Protein AF-A0A812Y3A4-F1 (afdb_monomer_lite)

Secondary structure (DSSP, 8-state):
-HHHHHH-SSEEEE--SSHHHHHHHHHHHHHHTTSPPSS-EEEEE-S-S-HHHHHHHHHHHHHHT--EEEEEHHHHHHTTSS-PPSSSS---HHHHHHHHHHHHHHHT-SEEE----TTS-GGGGG--SEEEE-TTS---GGGPPP-BTTB------BTBEEEE-TTTT--HHHHHHHHHHTT----GGGS-EEEEEEEETTEEEE--STTSSPPTT---EEEEE--SS-SSS---------TTSTT--EEEEEEE--TTSSHHHHHHHHHHHTT-S-HHHHHHHHHHHHHHT-SS--GGGGT---HHHHHHTS--SPEEEEEE-SS-EEEEEE---SGGGHHHHHHHHTT-SEEEEEEETTT-S-HHHHHHHHHHHHTT-SEEEEEEE-GGGGTT-HHHHHHHHHHHHHHHTTS---EEEEEE--TTT-TTTSSPPSS-TT--S--HHHHHHH---GGGS--SS-EEEEEEEE---SGGGTT--EEEEE--BS-EETT-EEEEETTTEEEEEEEEEETTEEESEE-TT-EEEEEESS-----TT-EEEBTTBPPEEEEEEEEEEEE-SSSPEETT-EEEEEETTEEEEEEEEEEEEEEPTTT--EETT--EE-TT-EEEEEEEEEEEEEE--TTT-TTTSEEEEE-TTT--EEEEEEEEEE--

Structure (mmCIF, N/CA/C/O backbone):
data_AF-A0A812Y3A4-F1
#
_entry.id   AF-A0A812Y3A4-F1
#
loop_
_atom_site.group_PDB
_atom_site.id
_atom_site.type_symbol
_atom_site.label_atom_id
_atom_site.label_alt_id
_atom_site.label_comp_id
_atom_site.label_asym_id
_atom_site.label_entity_id
_atom_site.label_seq_id
_atom_site.pdbx_PDB_ins_code
_atom_site.Cartn_x
_atom_site.Cartn_y
_atom_site.Cartn_z
_atom_site.occupancy
_atom_site.B_iso_or_equiv
_atom_site.auth_seq_id
_atom_site.auth_comp_id
_atom_site.auth_asym_id
_atom_site.auth_atom_id
_atom_site.pdbx_PDB_model_num
ATOM 1 N N . MET A 1 1 ? -7.315 -8.586 -0.817 1.00 94.12 1 MET A N 1
ATOM 2 C CA . MET A 1 1 ? -8.478 -9.440 -1.167 1.00 94.12 1 MET A CA 1
ATOM 3 C C . MET A 1 1 ? -9.659 -9.236 -0.228 1.00 94.12 1 MET A C 1
ATOM 5 O O . MET A 1 1 ? -10.710 -8.865 -0.729 1.00 94.12 1 MET A O 1
ATOM 9 N N . ARG A 1 2 ? -9.501 -9.393 1.098 1.00 95.06 2 ARG A N 1
ATOM 10 C CA . ARG A 1 2 ? -10.576 -9.129 2.085 1.00 95.06 2 ARG A CA 1
ATOM 11 C C . ARG A 1 2 ? -11.224 -7.749 1.922 1.00 95.06 2 ARG A C 1
ATOM 13 O O . ARG A 1 2 ? -12.440 -7.653 1.892 1.00 95.06 2 ARG A O 1
ATOM 20 N N . GLU A 1 3 ? -10.416 -6.712 1.699 1.00 93.88 3 GLU A N 1
ATOM 21 C CA . GLU A 1 3 ? -10.912 -5.354 1.423 1.00 93.88 3 GLU A CA 1
ATOM 22 C C . GLU A 1 3 ? -11.842 -5.264 0.210 1.00 93.88 3 GLU A C 1
ATOM 24 O O . GLU A 1 3 ? -12.830 -4.548 0.255 1.00 93.88 3 GLU A O 1
ATOM 29 N N . VAL A 1 4 ? -11.572 -6.011 -0.860 1.00 95.25 4 VAL A N 1
ATOM 30 C CA . VAL A 1 4 ? -12.440 -6.005 -2.044 1.00 95.25 4 VAL A CA 1
ATOM 31 C C . VAL A 1 4 ? -13.730 -6.766 -1.759 1.00 95.25 4 VAL A C 1
ATOM 33 O O . VAL A 1 4 ? -14.810 -6.244 -1.987 1.00 95.25 4 VAL A O 1
ATOM 36 N N . ALA A 1 5 ? -13.636 -7.962 -1.177 1.00 94.94 5 ALA A N 1
ATOM 37 C CA . ALA A 1 5 ? -14.826 -8.722 -0.791 1.00 94.94 5 ALA A CA 1
ATOM 38 C C . ALA A 1 5 ? -15.758 -7.939 0.152 1.00 94.94 5 ALA A C 1
ATOM 40 O O . ALA A 1 5 ? -16.961 -8.160 0.149 1.00 94.94 5 ALA A O 1
ATOM 41 N N . ALA A 1 6 ? -15.202 -7.031 0.956 1.00 92.88 6 ALA A N 1
ATOM 42 C CA . ALA A 1 6 ? -15.962 -6.201 1.877 1.00 92.88 6 ALA A CA 1
ATOM 43 C C . ALA A 1 6 ? -16.519 -4.900 1.278 1.00 92.88 6 ALA A C 1
ATOM 45 O O . ALA A 1 6 ? -17.491 -4.371 1.810 1.00 92.88 6 ALA A O 1
ATOM 46 N N . GLN A 1 7 ? -15.877 -4.340 0.249 1.00 93.19 7 GLN A N 1
ATOM 47 C CA . GLN A 1 7 ? -16.238 -3.031 -0.312 1.00 93.19 7 GLN A CA 1
ATOM 48 C C . GLN A 1 7 ? -17.105 -3.123 -1.576 1.00 93.19 7 GLN A C 1
ATOM 50 O O . GLN A 1 7 ? -17.728 -2.128 -1.939 1.00 93.19 7 GLN A O 1
ATOM 55 N N . PHE A 1 8 ? -17.140 -4.281 -2.235 1.00 94.56 8 PHE A N 1
ATOM 56 C CA . PHE A 1 8 ? -17.829 -4.491 -3.507 1.00 94.56 8 PHE A CA 1
ATOM 57 C C . PHE A 1 8 ? -18.945 -5.529 -3.364 1.00 94.56 8 PHE A C 1
ATOM 59 O O . PHE A 1 8 ? -18.812 -6.495 -2.615 1.00 94.56 8 PHE A O 1
ATOM 66 N N . GLU A 1 9 ? -20.043 -5.331 -4.088 1.00 92.94 9 GLU A N 1
ATOM 67 C CA . GLU A 1 9 ? -21.212 -6.212 -4.092 1.00 92.94 9 GLU A CA 1
ATOM 68 C C . GLU A 1 9 ? -20.957 -7.474 -4.924 1.00 92.94 9 GLU A C 1
ATOM 70 O O . GLU A 1 9 ? -21.384 -8.568 -4.547 1.00 92.94 9 GLU A O 1
ATOM 75 N N . ARG A 1 10 ? -20.281 -7.336 -6.072 1.00 95.00 10 ARG A N 1
ATOM 76 C CA . ARG A 1 10 ? -20.112 -8.410 -7.063 1.00 95.00 10 ARG A CA 1
ATOM 77 C C . ARG A 1 10 ? -18.677 -8.480 -7.590 1.00 95.00 10 ARG A C 1
ATOM 79 O O . ARG A 1 10 ? -18.462 -8.371 -8.800 1.00 95.00 10 ARG A O 1
ATOM 86 N N . PRO A 1 11 ? -17.679 -8.713 -6.722 1.00 97.06 11 PRO A N 1
ATOM 87 C CA . PRO A 1 11 ? -16.335 -8.959 -7.203 1.00 97.06 11 PRO A CA 1
ATOM 88 C C . PRO A 1 11 ? -16.254 -10.295 -7.958 1.00 97.06 11 PRO A C 1
ATOM 90 O O . PRO A 1 11 ? -17.020 -11.215 -7.676 1.00 97.06 11 PRO A O 1
ATOM 93 N N . ALA A 1 12 ? -15.292 -10.433 -8.871 1.00 97.94 12 ALA A N 1
ATOM 94 C CA . ALA A 1 12 ? -14.874 -11.715 -9.449 1.00 97.94 12 ALA A CA 1
ATOM 95 C C . ALA A 1 12 ? -13.350 -11.795 -9.593 1.00 97.94 12 ALA A C 1
ATOM 97 O O . ALA A 1 12 ? -12.668 -10.776 -9.702 1.00 97.94 12 ALA A O 1
ATOM 98 N N . LEU A 1 13 ? -12.792 -13.007 -9.574 1.00 97.94 13 LEU A N 1
ATOM 99 C CA . LEU A 1 13 ? -11.354 -13.238 -9.728 1.00 97.94 13 LEU A CA 1
ATOM 100 C C . LEU A 1 13 ? -11.056 -13.828 -11.103 1.00 97.94 13 LEU A C 1
ATOM 102 O O . LEU A 1 13 ? -11.511 -14.925 -11.412 1.00 97.94 13 LEU A O 1
ATOM 106 N N . MET A 1 14 ? -10.274 -13.117 -11.918 1.00 96.44 14 MET A N 1
ATOM 107 C CA . MET A 1 14 ? -9.859 -13.602 -13.236 1.00 96.44 14 MET A CA 1
ATOM 108 C C . MET A 1 14 ? -8.948 -14.827 -13.087 1.00 96.44 14 MET A C 1
ATOM 110 O O . MET A 1 14 ? -7.865 -14.730 -12.505 1.00 96.44 14 MET A O 1
ATOM 114 N N . PHE A 1 15 ? -9.378 -15.971 -13.617 1.00 95.62 15 PHE A N 1
ATOM 115 C CA . PHE A 1 15 ? -8.715 -17.259 -13.449 1.00 95.62 15 PHE A CA 1
ATOM 116 C C . PHE A 1 15 ? -8.552 -18.003 -14.779 1.00 95.62 15 PHE A C 1
ATOM 118 O O . PHE A 1 15 ? -9.447 -18.709 -15.249 1.00 95.62 15 PHE A O 1
ATOM 125 N N . SER A 1 16 ? -7.373 -17.850 -15.388 1.00 89.94 16 SER A N 1
ATOM 126 C CA . SER A 1 16 ? -7.033 -18.490 -16.663 1.00 89.94 16 SER A CA 1
ATOM 127 C C . SER A 1 16 ? -6.417 -19.884 -16.519 1.00 89.94 16 SER A C 1
ATOM 129 O O . SER A 1 16 ? -6.345 -20.609 -17.503 1.00 89.94 16 SER A O 1
ATOM 131 N N . GLY A 1 17 ? -5.963 -20.260 -15.318 1.00 87.56 17 GLY A N 1
ATOM 132 C CA . GLY A 1 17 ? -5.107 -21.435 -15.113 1.00 87.56 17 GLY A CA 1
ATOM 133 C C . GLY A 1 17 ? -3.614 -21.144 -15.325 1.00 87.56 17 GLY A C 1
ATOM 134 O O . GLY A 1 17 ? -2.786 -22.038 -15.193 1.00 87.56 17 GLY A O 1
ATOM 135 N N . GLY A 1 18 ? -3.237 -19.894 -15.616 1.00 88.06 18 GLY A N 1
ATOM 136 C CA . GLY A 1 18 ? -1.836 -19.463 -15.606 1.00 88.06 18 GLY A CA 1
ATOM 137 C C . GLY A 1 18 ? -1.297 -19.259 -14.184 1.00 88.06 18 GLY A C 1
ATOM 138 O O . GLY A 1 18 ? -2.068 -18.958 -13.267 1.00 88.06 18 GLY A O 1
ATOM 139 N N . LYS A 1 19 ? 0.030 -19.353 -14.014 1.00 88.75 19 LYS A N 1
ATOM 140 C CA . LYS A 1 19 ? 0.760 -19.257 -12.731 1.00 88.75 19 LYS A CA 1
ATOM 141 C C . LYS A 1 19 ? 0.289 -18.114 -11.823 1.00 88.75 19 LYS A C 1
ATOM 143 O O . LYS A 1 19 ? 0.019 -18.336 -10.648 1.00 88.75 19 LYS A O 1
ATOM 148 N N . ASP A 1 20 ? 0.114 -16.911 -12.371 1.00 91.19 20 ASP A N 1
ATOM 149 C CA . ASP A 1 20 ? -0.226 -15.721 -11.583 1.00 91.19 20 ASP A CA 1
ATOM 150 C C . ASP A 1 20 ? -1.663 -15.816 -11.066 1.00 91.19 20 ASP A C 1
ATOM 152 O O . ASP A 1 20 ? -1.952 -15.498 -9.915 1.00 91.19 20 ASP A O 1
ATOM 156 N N . SER A 1 21 ? -2.568 -16.328 -11.904 1.00 93.44 21 SER A N 1
ATOM 157 C CA . SER A 1 21 ? -3.961 -16.557 -11.527 1.00 93.44 21 SER A CA 1
ATOM 158 C C . SER A 1 21 ? -4.117 -17.702 -10.516 1.00 93.44 21 SER A C 1
ATOM 160 O O . SER A 1 21 ? -4.972 -17.620 -9.638 1.00 93.44 21 SER A O 1
ATOM 162 N N . ILE A 1 22 ? -3.253 -18.724 -10.568 1.00 95.06 22 ILE A N 1
ATOM 163 C CA . ILE A 1 22 ? -3.201 -19.804 -9.569 1.00 95.06 22 ILE A CA 1
ATOM 164 C C . ILE A 1 22 ? -2.714 -19.264 -8.223 1.00 95.06 22 ILE A C 1
ATOM 166 O O . ILE A 1 22 ? -3.341 -19.525 -7.198 1.00 95.06 22 ILE A O 1
ATOM 170 N N . VAL A 1 23 ? -1.652 -18.450 -8.213 1.00 95.06 23 VAL A N 1
ATOM 171 C CA . VAL A 1 23 ? -1.191 -17.763 -6.995 1.00 95.06 23 VAL A CA 1
ATOM 172 C C . VAL A 1 23 ? -2.301 -16.894 -6.411 1.00 95.06 23 VAL A C 1
ATOM 174 O O . VAL A 1 23 ? -2.540 -16.921 -5.208 1.00 95.06 23 VAL A O 1
ATOM 177 N N . MET A 1 24 ? -3.042 -16.176 -7.251 1.00 96.38 24 MET A N 1
ATOM 178 C CA . MET A 1 24 ? -4.200 -15.395 -6.821 1.00 96.38 24 MET A CA 1
ATOM 179 C C . MET A 1 24 ? -5.303 -16.260 -6.186 1.00 96.38 24 MET A C 1
ATOM 181 O O . MET A 1 24 ? -5.849 -15.882 -5.150 1.00 96.38 24 MET A O 1
ATOM 185 N N . VAL A 1 25 ? -5.606 -17.436 -6.743 1.00 96.56 25 VAL A N 1
ATOM 186 C CA . VAL A 1 25 ? -6.534 -18.400 -6.122 1.00 96.56 25 VAL A CA 1
ATOM 187 C C . VAL A 1 25 ? -5.998 -18.892 -4.774 1.00 96.56 25 VAL A C 1
ATOM 189 O O . VAL A 1 25 ? -6.742 -18.923 -3.795 1.00 96.56 25 VAL A O 1
ATOM 192 N N . HIS A 1 26 ? -4.704 -19.197 -4.677 1.00 95.56 26 HIS A N 1
ATOM 193 C CA . HIS A 1 26 ? -4.076 -19.608 -3.421 1.00 95.56 26 HIS A CA 1
ATOM 194 C C . HIS A 1 26 ? -4.126 -18.497 -2.352 1.00 95.56 26 HIS A C 1
ATOM 196 O O . HIS A 1 26 ? -4.475 -18.746 -1.198 1.00 95.56 26 HIS A O 1
ATOM 202 N N . LEU A 1 27 ? -3.875 -17.238 -2.723 1.00 95.31 27 LEU A N 1
ATOM 203 C CA . LEU A 1 27 ? -4.037 -16.090 -1.822 1.00 95.31 27 LEU A CA 1
ATOM 204 C C . LEU A 1 27 ? -5.499 -15.912 -1.376 1.00 95.31 27 LEU A C 1
ATOM 206 O O . LEU A 1 27 ? -5.749 -15.566 -0.219 1.00 95.31 27 LEU A O 1
ATOM 210 N N . ALA A 1 28 ? -6.470 -16.184 -2.256 1.00 96.06 28 ALA A N 1
ATOM 211 C CA . ALA A 1 28 ? -7.886 -16.186 -1.894 1.00 96.06 28 ALA A CA 1
ATOM 212 C C . ALA A 1 28 ? -8.208 -17.306 -0.891 1.00 96.06 28 ALA A C 1
ATOM 214 O O . ALA A 1 28 ? -8.937 -17.064 0.073 1.00 96.06 28 ALA A O 1
ATOM 215 N N . MET A 1 29 ? -7.597 -18.490 -1.036 1.00 94.69 29 MET A N 1
ATOM 216 C CA . MET A 1 29 ? -7.688 -19.546 -0.023 1.00 94.69 29 MET A CA 1
ATOM 217 C C . MET A 1 29 ? -7.183 -19.051 1.329 1.00 94.69 29 MET A C 1
ATOM 219 O O . MET A 1 29 ? -7.918 -19.150 2.310 1.00 94.69 29 MET A O 1
ATOM 223 N N . LYS A 1 30 ? -5.995 -18.433 1.385 1.00 93.81 30 LYS A N 1
ATOM 224 C CA . LYS A 1 30 ? -5.464 -17.893 2.648 1.00 93.81 30 LYS A CA 1
ATOM 225 C C . LYS A 1 30 ? -6.350 -16.811 3.263 1.00 93.81 30 LYS A C 1
ATOM 227 O O . LYS A 1 30 ? -6.395 -16.662 4.482 1.00 93.81 30 LYS A O 1
ATOM 232 N N . ALA A 1 31 ? -7.054 -16.049 2.430 1.00 94.75 31 ALA A N 1
ATOM 233 C CA . ALA A 1 31 ? -7.905 -14.960 2.879 1.00 94.75 31 ALA A CA 1
ATOM 234 C C . ALA A 1 31 ? -9.245 -15.431 3.470 1.00 94.75 31 ALA A C 1
ATOM 236 O O . ALA A 1 31 ? -9.704 -14.809 4.433 1.00 94.75 31 ALA A O 1
ATOM 237 N N . PHE A 1 32 ? -9.864 -16.472 2.898 1.00 94.25 32 PHE A N 1
ATOM 238 C CA . PHE A 1 32 ? -11.273 -16.806 3.154 1.00 94.25 32 PHE A CA 1
ATOM 239 C C . PHE A 1 32 ? -11.525 -18.217 3.680 1.00 94.25 32 PHE A C 1
ATOM 241 O O . PHE A 1 32 ? -12.593 -18.448 4.247 1.00 94.25 32 PHE A O 1
ATOM 248 N N . ARG A 1 33 ? -10.585 -19.158 3.529 1.00 92.31 33 ARG A N 1
ATOM 249 C CA . ARG A 1 33 ? -10.786 -20.508 4.060 1.00 92.31 33 ARG A CA 1
ATOM 250 C C . ARG A 1 33 ? -10.893 -20.474 5.592 1.00 92.31 33 ARG A C 1
ATOM 252 O O . ARG A 1 33 ? -10.239 -19.646 6.228 1.00 92.31 33 ARG A O 1
ATOM 259 N N . PRO A 1 34 ? -11.730 -21.349 6.175 1.00 91.75 34 PRO A N 1
ATOM 260 C CA . PRO A 1 34 ? -12.427 -22.464 5.522 1.00 91.75 34 PRO A CA 1
ATOM 261 C C . PRO A 1 34 ? -13.760 -22.119 4.823 1.00 91.75 34 PRO A C 1
ATOM 263 O O . PRO A 1 34 ? -14.390 -23.004 4.253 1.00 91.75 34 PRO A O 1
ATOM 266 N N . ALA A 1 35 ? -14.201 -20.857 4.800 1.00 91.88 35 ALA A N 1
ATOM 267 C CA . ALA A 1 35 ? -15.388 -20.476 4.030 1.00 91.88 35 ALA A CA 1
ATOM 268 C C . ALA A 1 35 ? -15.121 -20.501 2.509 1.00 91.88 35 ALA A C 1
ATOM 270 O O . ALA A 1 35 ? -13.971 -20.423 2.059 1.00 91.88 35 ALA A O 1
ATOM 271 N N . LYS A 1 36 ? -16.197 -20.599 1.713 1.00 92.56 36 LYS A N 1
ATOM 272 C CA . LYS A 1 36 ? -16.149 -20.422 0.251 1.00 92.56 36 LYS A CA 1
ATOM 273 C C . LYS A 1 36 ? -15.728 -19.005 -0.125 1.00 92.56 36 LYS A C 1
ATOM 275 O O . LYS A 1 36 ? -15.858 -18.080 0.681 1.00 92.56 36 LYS A O 1
ATOM 280 N N . PHE A 1 37 ? -15.252 -18.822 -1.353 1.00 95.38 37 PHE A N 1
ATOM 281 C CA . PHE A 1 37 ? -14.955 -17.480 -1.834 1.00 95.38 37 PHE A CA 1
ATOM 282 C C . PHE A 1 37 ? -16.239 -16.641 -1.913 1.00 95.38 37 PHE A C 1
ATOM 284 O O . PHE A 1 37 ? -17.262 -17.115 -2.413 1.00 95.38 37 PHE A O 1
ATOM 291 N N . PRO A 1 38 ? -16.207 -15.370 -1.472 1.00 95.06 38 PRO A N 1
ATOM 292 C CA . PRO A 1 38 ? -17.347 -14.462 -1.605 1.00 95.06 38 PRO A CA 1
ATOM 293 C C . PRO A 1 38 ? -17.546 -13.964 -3.051 1.00 95.06 38 PRO A C 1
ATOM 295 O O . PRO A 1 38 ? -18.363 -13.084 -3.298 1.00 95.06 38 PRO A O 1
ATOM 298 N N . PHE A 1 39 ? -16.802 -14.512 -4.012 1.00 96.94 39 PHE A N 1
ATOM 299 C CA . PHE A 1 39 ? -16.810 -14.152 -5.426 1.00 96.94 39 PHE A CA 1
ATOM 300 C C . PHE A 1 39 ? -16.583 -15.389 -6.305 1.00 96.94 39 PHE A C 1
ATOM 302 O O . PHE A 1 39 ? -15.948 -16.344 -5.856 1.00 96.94 39 PHE A O 1
ATOM 309 N N . PRO A 1 40 ? -17.068 -15.398 -7.561 1.00 97.75 40 PRO A N 1
ATOM 310 C CA . PRO A 1 40 ? -16.722 -16.437 -8.517 1.00 97.75 40 PRO A CA 1
ATOM 311 C C . PRO A 1 40 ? -15.318 -16.241 -9.095 1.00 97.75 40 PRO A C 1
ATOM 313 O O . PRO A 1 40 ? -14.757 -15.142 -9.108 1.00 97.75 40 PRO A O 1
ATOM 316 N N . LEU A 1 41 ? -14.804 -17.325 -9.658 1.00 98.12 41 LEU A N 1
ATOM 317 C CA . LEU A 1 41 ? -13.716 -17.320 -10.620 1.00 98.12 41 LEU A CA 1
ATOM 318 C C . LEU A 1 41 ? -14.294 -16.998 -12.008 1.00 98.12 41 LEU A C 1
ATOM 320 O O . LEU A 1 41 ? -15.367 -17.488 -12.357 1.00 98.12 41 LEU A O 1
ATOM 324 N N . LEU A 1 42 ? -13.604 -16.174 -12.795 1.00 97.56 42 LEU A N 1
ATOM 325 C CA . LEU A 1 42 ? -14.011 -15.754 -14.139 1.00 97.56 42 LEU A CA 1
ATOM 326 C C . LEU A 1 42 ? -12.905 -16.072 -15.144 1.00 97.56 42 LEU A C 1
ATOM 328 O O . LEU A 1 42 ? -11.772 -15.634 -14.977 1.00 97.56 42 LEU A O 1
ATOM 332 N N . HIS A 1 43 ? -13.237 -16.772 -16.218 1.00 96.19 43 HIS A N 1
ATOM 333 C CA . HIS A 1 43 ? -12.330 -17.042 -17.324 1.00 96.19 43 HIS A CA 1
ATOM 334 C C . HIS A 1 43 ? -12.895 -16.439 -18.615 1.00 96.19 43 HIS A C 1
ATOM 336 O O . HIS A 1 43 ? -14.027 -16.742 -18.985 1.00 96.19 43 HIS A O 1
ATOM 342 N N . ILE A 1 44 ? -12.097 -15.619 -19.308 1.00 93.94 44 ILE A N 1
ATOM 343 C CA . ILE A 1 44 ? -12.400 -15.149 -20.667 1.00 93.94 44 ILE A CA 1
ATOM 344 C C . ILE A 1 44 ? -11.741 -16.104 -21.657 1.00 93.94 44 ILE A C 1
ATOM 346 O O . ILE A 1 44 ? -10.527 -16.069 -21.841 1.00 93.94 44 ILE A O 1
ATOM 350 N N . ASP A 1 45 ? -12.542 -17.001 -22.218 1.00 90.81 45 ASP A N 1
ATOM 351 C CA . ASP A 1 45 ? -12.072 -18.130 -23.018 1.00 90.81 45 ASP A CA 1
ATOM 352 C C . ASP A 1 45 ? -11.918 -17.679 -24.464 1.00 90.81 45 ASP A C 1
ATOM 354 O O . ASP A 1 45 ? -12.891 -17.330 -25.144 1.00 90.81 45 ASP A O 1
ATOM 358 N N . THR A 1 46 ? -10.672 -17.648 -24.925 1.00 85.75 46 THR A N 1
ATOM 359 C CA . THR A 1 46 ? -10.360 -17.265 -26.300 1.00 85.75 46 THR A CA 1
ATOM 360 C C . THR A 1 46 ? -10.668 -18.390 -27.279 1.00 85.75 46 THR A C 1
ATOM 362 O O . THR A 1 46 ? -10.803 -18.128 -28.469 1.00 85.75 46 THR A O 1
ATOM 365 N N . GLY A 1 47 ? -10.786 -19.635 -26.822 1.00 83.12 47 GLY A N 1
ATOM 366 C CA . GLY A 1 47 ? -10.749 -20.833 -27.657 1.00 83.12 47 GLY A CA 1
ATOM 367 C C . GLY A 1 47 ? -9.336 -21.202 -28.124 1.00 83.12 47 GLY A C 1
ATOM 368 O O . GLY A 1 47 ? -9.174 -22.188 -28.832 1.00 83.12 47 GLY A O 1
ATOM 369 N N . HIS A 1 48 ? -8.316 -20.424 -27.742 1.00 80.62 48 HIS A N 1
ATOM 370 C CA . HIS A 1 48 ? -6.905 -20.621 -28.102 1.00 80.62 48 HIS A CA 1
ATOM 371 C C . HIS A 1 48 ? -6.035 -21.010 -26.888 1.00 80.62 48 HIS A C 1
ATOM 373 O O . HIS A 1 48 ? -4.807 -21.006 -26.969 1.00 80.62 48 HIS A O 1
ATOM 379 N N . ASN A 1 49 ? -6.655 -21.320 -25.745 1.00 80.94 49 ASN A N 1
ATOM 380 C CA . ASN A 1 49 ? -5.944 -21.658 -24.515 1.00 80.94 49 ASN A CA 1
ATOM 381 C C . ASN A 1 49 ? -5.381 -23.089 -24.550 1.00 80.94 49 ASN A C 1
ATOM 383 O O . ASN A 1 49 ? -5.924 -23.977 -25.204 1.00 80.94 49 ASN A O 1
ATOM 387 N N . PHE A 1 50 ? -4.299 -23.325 -23.805 1.00 79.69 50 PHE A N 1
ATOM 388 C CA . PHE A 1 50 ? -3.710 -24.658 -23.666 1.00 79.69 50 PHE A CA 1
ATOM 389 C C . PHE A 1 50 ? -4.679 -25.627 -22.969 1.00 79.69 50 PHE A C 1
ATOM 391 O O . PHE A 1 50 ? -5.098 -25.318 -21.847 1.00 79.69 50 PHE A O 1
ATOM 398 N N . PRO A 1 51 ? -4.969 -26.810 -23.547 1.00 83.44 51 PRO A N 1
ATOM 399 C CA . PRO A 1 51 ? -5.812 -27.818 -22.906 1.00 83.44 51 PRO A CA 1
ATOM 400 C C . PRO A 1 51 ? -5.342 -28.173 -21.494 1.00 83.44 51 PRO A C 1
ATOM 402 O O . PRO A 1 51 ? -6.143 -28.218 -20.574 1.00 83.44 51 PRO A O 1
ATOM 405 N N . GLU A 1 52 ? -4.031 -28.291 -21.271 1.00 81.88 52 GLU A N 1
ATOM 406 C CA . GLU A 1 52 ? -3.468 -28.642 -19.962 1.00 81.88 52 GLU A CA 1
ATOM 407 C C . GLU A 1 52 ? -3.706 -27.563 -18.901 1.00 81.88 52 GLU A C 1
ATOM 409 O O . GLU A 1 52 ? -3.822 -27.871 -17.715 1.00 81.88 52 GLU A O 1
ATOM 414 N N . ALA A 1 53 ? -3.761 -26.291 -19.311 1.00 86.06 53 ALA A N 1
ATOM 415 C CA . ALA A 1 53 ? -4.093 -25.195 -18.410 1.00 86.06 53 ALA A CA 1
ATOM 416 C C . ALA A 1 53 ? -5.588 -25.203 -18.063 1.00 86.06 53 ALA A C 1
ATOM 418 O O . ALA A 1 53 ? -5.937 -24.954 -16.910 1.00 86.06 53 ALA A O 1
ATOM 419 N N . LEU A 1 54 ? -6.456 -25.513 -19.035 1.00 89.69 54 LEU A N 1
ATOM 420 C CA . LEU A 1 54 ? -7.904 -25.626 -18.833 1.00 89.69 54 LEU A CA 1
ATOM 421 C C . LEU A 1 54 ? -8.261 -26.834 -17.957 1.00 89.69 54 LEU A C 1
ATOM 423 O O . LEU A 1 54 ? -9.010 -26.678 -16.997 1.00 89.69 54 LEU A O 1
ATOM 427 N N . ASP A 1 55 ? -7.659 -27.994 -18.216 1.00 91.62 55 ASP A N 1
ATOM 428 C CA . ASP A 1 55 ? -7.855 -29.210 -17.423 1.00 91.62 55 ASP A CA 1
ATOM 429 C C . ASP A 1 55 ? -7.426 -28.987 -15.969 1.00 91.62 55 ASP A C 1
ATOM 431 O O . ASP A 1 55 ? -8.174 -29.286 -15.039 1.00 91.62 55 ASP A O 1
ATOM 435 N N . PHE A 1 56 ? -6.242 -28.398 -15.756 1.00 93.06 56 PHE A N 1
ATOM 436 C CA . PHE A 1 56 ? -5.767 -28.063 -14.414 1.00 93.06 56 PHE A CA 1
ATOM 437 C C . PHE A 1 56 ? -6.680 -27.041 -13.723 1.00 93.06 56 PHE A C 1
ATOM 439 O O . PHE A 1 56 ? -6.999 -27.192 -12.544 1.00 93.06 56 PHE A O 1
ATOM 446 N N . ARG A 1 57 ? -7.113 -25.999 -14.450 1.00 94.75 57 ARG A N 1
ATOM 447 C CA . ARG A 1 57 ? -8.054 -24.983 -13.957 1.00 94.75 57 ARG A CA 1
ATOM 448 C C . ARG A 1 57 ? -9.327 -25.652 -13.449 1.00 94.75 57 ARG A C 1
ATOM 450 O O . ARG A 1 57 ? -9.711 -25.406 -12.308 1.00 94.75 57 ARG A O 1
ATOM 457 N N . ASP A 1 58 ? -9.950 -26.490 -14.269 1.00 95.75 58 ASP A N 1
ATOM 458 C CA . ASP A 1 58 ? -11.235 -27.119 -13.964 1.00 95.75 58 ASP A CA 1
ATOM 459 C C . ASP A 1 58 ? -11.114 -28.105 -12.796 1.00 95.75 58 ASP A C 1
ATOM 461 O O . ASP A 1 58 ? -11.909 -28.032 -11.857 1.00 95.75 58 ASP A O 1
ATOM 465 N N . GLN A 1 59 ? -10.053 -28.920 -12.772 1.00 95.75 59 GLN A N 1
ATOM 466 C CA . GLN A 1 59 ? -9.740 -29.800 -11.641 1.00 95.75 59 GLN A CA 1
ATOM 467 C C . GLN A 1 59 ? -9.517 -29.018 -10.341 1.00 95.75 59 GLN A C 1
ATOM 469 O O . GLN A 1 59 ? -10.007 -29.421 -9.286 1.00 95.75 59 GLN A O 1
ATOM 474 N N . LEU A 1 60 ? -8.796 -27.890 -10.391 1.00 95.44 60 LEU A N 1
ATOM 475 C CA . LEU A 1 60 ? -8.558 -27.061 -9.210 1.00 95.44 60 LEU A CA 1
ATOM 476 C C . LEU A 1 60 ? -9.861 -26.433 -8.702 1.00 95.44 60 LEU A C 1
ATOM 478 O O . LEU A 1 60 ? -10.107 -26.443 -7.497 1.00 95.44 60 LEU A O 1
ATOM 482 N N . VAL A 1 61 ? -10.708 -25.908 -9.593 1.00 96.38 61 VAL A N 1
ATOM 483 C CA . VAL A 1 61 ? -12.016 -25.351 -9.210 1.00 96.38 61 VAL A CA 1
ATOM 484 C C . VAL A 1 61 ? -12.890 -26.417 -8.551 1.00 96.38 61 VAL A C 1
ATOM 486 O O . VAL A 1 61 ? -13.480 -26.148 -7.502 1.00 96.38 61 VAL A O 1
ATOM 489 N N . GLU A 1 62 ? -12.946 -27.619 -9.129 1.00 96.25 62 GLU A N 1
ATOM 490 C CA . GLU A 1 62 ? -13.710 -28.747 -8.592 1.00 96.25 62 GLU A CA 1
ATOM 491 C C . GLU A 1 62 ? -13.183 -29.177 -7.216 1.00 96.25 62 GLU A C 1
ATOM 493 O O . GLU A 1 62 ? -13.956 -29.240 -6.259 1.00 96.25 62 GLU A O 1
ATOM 498 N N . LYS A 1 63 ? -11.860 -29.358 -7.080 1.00 94.69 63 LYS A N 1
ATOM 499 C CA . LYS A 1 63 ? -11.176 -29.678 -5.811 1.00 94.69 63 LYS A CA 1
ATOM 500 C C . LYS A 1 63 ? -11.485 -28.655 -4.718 1.00 94.69 63 LYS A C 1
ATOM 502 O O . LYS A 1 63 ? -11.616 -29.016 -3.552 1.00 94.69 63 LYS A O 1
ATOM 507 N N . LEU A 1 64 ? -11.591 -27.377 -5.081 1.00 93.19 64 LEU A N 1
ATOM 508 C CA . LEU A 1 64 ? -11.891 -26.290 -4.149 1.00 93.19 64 LEU A CA 1
ATOM 509 C C . LEU A 1 64 ? -13.394 -26.104 -3.887 1.00 93.19 64 LEU A C 1
ATOM 511 O O . LEU A 1 64 ? -13.746 -25.402 -2.937 1.00 93.19 64 LEU A O 1
ATOM 515 N N . GLY A 1 65 ? -14.274 -26.692 -4.703 1.00 94.19 65 GLY A N 1
ATOM 516 C CA . GLY A 1 65 ? -15.725 -26.520 -4.606 1.00 94.19 65 GLY A CA 1
ATOM 517 C C . GLY A 1 65 ? -16.204 -25.090 -4.893 1.00 94.19 65 GLY A C 1
ATOM 518 O O . GLY A 1 65 ? -17.210 -24.650 -4.314 1.00 94.19 65 GLY A O 1
ATOM 519 N N . GLU A 1 66 ? -15.476 -24.358 -5.743 1.00 95.69 66 GLU A N 1
ATOM 520 C CA . GLU A 1 66 ? -15.731 -22.950 -6.075 1.00 95.69 66 GLU A CA 1
ATOM 521 C C . GLU A 1 66 ? -16.529 -22.775 -7.372 1.00 95.69 66 GLU A C 1
ATOM 523 O O . GLU A 1 66 ? -16.653 -23.680 -8.193 1.00 95.69 66 GLU A O 1
ATOM 528 N N . ARG A 1 67 ? -17.102 -21.583 -7.566 1.00 96.19 67 ARG A N 1
ATOM 529 C CA . ARG A 1 67 ? -17.880 -21.260 -8.770 1.00 96.19 67 ARG A CA 1
ATOM 530 C C . ARG A 1 67 ? -16.975 -20.690 -9.858 1.00 96.19 67 ARG A C 1
ATOM 532 O O . ARG A 1 67 ? -16.406 -19.621 -9.656 1.00 96.19 67 ARG A O 1
ATOM 539 N N . LEU A 1 68 ? -16.930 -21.339 -11.019 1.00 97.50 68 LEU A N 1
ATOM 540 C CA . LEU A 1 68 ? -16.284 -20.828 -12.230 1.00 97.50 68 LEU A CA 1
ATOM 541 C C . LEU A 1 68 ? -17.324 -20.344 -13.244 1.00 97.50 68 LEU A C 1
ATOM 543 O O . LEU A 1 68 ? -18.302 -21.030 -13.530 1.00 97.50 68 LEU A O 1
ATOM 547 N N . ILE A 1 69 ? -17.090 -19.156 -13.791 1.00 97.75 69 ILE A N 1
ATOM 548 C CA . ILE A 1 69 ? -17.823 -18.574 -14.911 1.00 97.75 69 ILE A CA 1
ATOM 549 C C . ILE A 1 69 ? -16.869 -18.545 -16.101 1.00 97.75 69 ILE A C 1
ATOM 551 O O . ILE A 1 69 ? -15.792 -17.958 -16.012 1.00 97.75 69 ILE A O 1
ATOM 555 N N . VAL A 1 70 ? -17.263 -19.167 -17.209 1.00 96.56 70 VAL A N 1
ATOM 556 C CA . VAL A 1 70 ? -16.511 -19.141 -18.468 1.00 96.56 70 VAL A CA 1
ATOM 557 C C . VAL A 1 70 ? -17.298 -18.306 -19.470 1.00 96.56 70 VAL A C 1
ATOM 559 O O . VAL A 1 70 ? -18.418 -18.671 -19.817 1.00 96.56 70 VAL A O 1
ATOM 562 N N . HIS A 1 71 ? -16.716 -17.194 -19.917 1.00 95.69 71 HIS A N 1
ATOM 563 C CA . HIS A 1 71 ? -17.303 -16.300 -20.916 1.00 95.69 71 HIS A CA 1
ATOM 564 C C . HIS A 1 71 ? -16.476 -16.370 -22.195 1.00 95.69 71 HIS A C 1
ATOM 566 O O . HIS A 1 71 ? -15.262 -16.173 -22.147 1.00 95.69 71 HIS A O 1
ATOM 572 N N . LYS A 1 72 ? -17.096 -16.701 -23.330 1.00 94.00 72 LYS A N 1
ATOM 573 C CA . LYS A 1 72 ? -16.362 -17.085 -24.542 1.00 94.00 72 LYS A CA 1
ATOM 574 C C . LYS A 1 72 ? -16.273 -15.946 -25.543 1.00 94.00 72 LYS A C 1
ATOM 576 O O . LYS A 1 72 ? -17.275 -15.330 -25.892 1.00 94.00 72 LYS A O 1
ATOM 581 N N . VAL A 1 73 ? -15.079 -15.754 -26.098 1.00 90.38 73 VAL A N 1
ATOM 582 C CA . VAL A 1 73 ? -14.854 -14.849 -27.235 1.00 90.38 73 VAL A CA 1
ATOM 583 C C . VAL A 1 73 ? -15.665 -15.301 -28.455 1.00 90.38 73 VAL A C 1
ATOM 585 O O . VAL A 1 73 ? -16.205 -14.465 -29.176 1.00 90.38 73 VAL A O 1
ATOM 588 N N . GLN A 1 74 ? -15.795 -16.618 -28.658 1.00 90.56 74 GLN A N 1
ATOM 589 C CA . GLN A 1 74 ? -16.574 -17.184 -29.764 1.00 90.56 74 GLN A CA 1
ATOM 590 C C . GLN A 1 74 ? -18.025 -16.686 -29.762 1.00 90.56 74 GLN A C 1
ATOM 592 O O . GLN A 1 74 ? -18.522 -16.280 -30.807 1.00 90.56 74 GLN A O 1
ATOM 597 N N . ASP A 1 75 ? -18.670 -16.619 -28.595 1.00 91.12 75 ASP A N 1
ATOM 598 C CA . ASP A 1 75 ? -20.070 -16.195 -28.487 1.00 91.12 75 ASP A CA 1
ATOM 599 C C . ASP A 1 75 ? -20.263 -14.739 -28.948 1.00 91.12 75 ASP A C 1
ATOM 601 O O . ASP A 1 75 ? -21.321 -14.375 -29.460 1.00 91.12 75 ASP A O 1
ATOM 605 N N . LEU A 1 76 ? -19.249 -13.885 -28.778 1.00 90.81 76 LEU A N 1
ATOM 606 C CA . LEU A 1 76 ? -19.287 -12.491 -29.226 1.00 90.81 76 LEU A CA 1
ATOM 607 C C . LEU A 1 76 ? -18.939 -12.333 -30.701 1.00 90.81 76 LEU A C 1
ATOM 609 O O . LEU A 1 76 ? -19.463 -11.421 -31.344 1.00 90.81 76 LEU A O 1
ATOM 613 N N . ILE A 1 77 ? -18.083 -13.205 -31.234 1.00 87.31 77 ILE A N 1
ATOM 614 C CA . ILE A 1 77 ? -17.842 -13.299 -32.677 1.00 87.31 77 ILE A CA 1
ATOM 615 C C . ILE A 1 77 ? -19.143 -13.704 -33.376 1.00 87.31 77 ILE A C 1
ATOM 617 O O . ILE A 1 77 ? -19.560 -13.041 -34.324 1.00 87.31 77 ILE A O 1
ATOM 621 N N . ASP A 1 78 ? -19.840 -14.714 -32.853 1.00 89.94 78 ASP A N 1
ATOM 622 C CA . ASP A 1 78 ? -21.101 -15.209 -33.414 1.00 89.94 78 ASP A CA 1
ATOM 623 C C . ASP A 1 78 ? -22.218 -14.147 -33.358 1.00 89.94 78 ASP A C 1
ATOM 625 O O . ASP A 1 78 ? -23.070 -14.080 -34.246 1.00 89.94 78 ASP A O 1
ATOM 629 N N . LYS A 1 79 ? -22.191 -13.265 -32.348 1.00 88.50 79 LYS A N 1
ATOM 630 C CA . LYS A 1 79 ? -23.085 -12.095 -32.233 1.00 88.50 79 LYS A CA 1
ATOM 631 C C . LYS A 1 79 ? -22.665 -10.900 -33.103 1.00 88.50 79 LYS A C 1
ATOM 633 O O . LYS A 1 79 ? -23.397 -9.913 -33.151 1.00 88.50 79 LYS A O 1
ATOM 638 N N . GLY A 1 80 ? -21.502 -10.946 -33.755 1.00 86.94 80 GLY A N 1
ATOM 639 C CA . GLY A 1 80 ? -20.950 -9.835 -34.540 1.00 86.94 80 GLY A CA 1
ATOM 640 C C . GLY A 1 80 ? -20.446 -8.648 -33.706 1.00 86.94 80 GLY A C 1
ATOM 641 O O . GLY A 1 80 ? -20.302 -7.549 -34.236 1.00 86.94 80 GLY A O 1
ATOM 642 N N . ILE A 1 81 ? -20.200 -8.853 -32.408 1.00 81.94 81 ILE A N 1
ATOM 643 C CA . ILE A 1 81 ? -19.715 -7.830 -31.462 1.00 81.94 81 ILE A CA 1
ATOM 644 C C . ILE A 1 81 ? -18.180 -7.780 -31.455 1.00 81.94 81 ILE A C 1
ATOM 646 O O . ILE A 1 81 ? -17.587 -6.712 -31.313 1.00 81.94 81 ILE A O 1
ATOM 650 N N . ALA A 1 82 ? -17.532 -8.933 -31.629 1.00 83.88 82 ALA A N 1
ATOM 651 C CA . ALA A 1 82 ? -16.086 -9.057 -31.758 1.00 83.88 82 ALA A CA 1
ATOM 652 C C . ALA A 1 82 ? -15.715 -9.625 -33.134 1.00 83.88 82 ALA A C 1
ATOM 654 O O . ALA A 1 82 ? -16.528 -10.252 -33.809 1.00 83.88 82 ALA A O 1
ATOM 655 N N . SER A 1 83 ? -14.470 -9.415 -33.552 1.00 80.62 83 SER A N 1
ATOM 656 C CA . SER A 1 83 ? -13.921 -10.027 -34.763 1.00 80.62 83 SER A CA 1
ATOM 657 C C . SER A 1 83 ? -12.525 -10.564 -34.491 1.00 80.62 83 SER A C 1
ATOM 659 O O . SER A 1 83 ? -11.817 -10.081 -33.605 1.00 80.62 83 SER A O 1
ATOM 661 N N . GLU A 1 84 ? -12.157 -11.594 -35.239 1.00 78.31 84 GLU A N 1
ATOM 662 C CA . GLU A 1 84 ? -10.794 -12.103 -35.273 1.00 78.31 84 GLU A CA 1
ATOM 663 C C . GLU A 1 84 ? -9.883 -11.179 -36.079 1.00 78.31 84 GLU A C 1
ATOM 665 O O . GLU A 1 84 ? -10.309 -10.586 -37.074 1.00 78.31 84 GLU A O 1
ATOM 670 N N . ASP A 1 85 ? -8.616 -11.078 -35.670 1.00 74.06 85 ASP A N 1
ATOM 671 C CA . ASP A 1 85 ? -7.636 -10.323 -36.444 1.00 74.06 85 ASP A CA 1
ATOM 672 C C . ASP A 1 85 ? -7.467 -10.932 -37.850 1.00 74.06 85 ASP A C 1
ATOM 674 O O . ASP A 1 85 ? -7.322 -12.149 -37.986 1.00 74.06 85 ASP A O 1
ATOM 678 N N . PRO A 1 86 ? -7.441 -10.114 -38.917 1.00 67.81 86 PRO A N 1
ATOM 679 C CA . PRO A 1 86 ? -7.274 -10.621 -40.269 1.00 67.81 86 PRO A CA 1
ATOM 680 C C . PRO A 1 86 ? -5.865 -11.190 -40.455 1.00 67.81 86 PRO A C 1
ATOM 682 O O . PRO A 1 86 ? -4.867 -10.557 -40.109 1.00 67.81 86 PRO A O 1
ATOM 685 N N . GLY A 1 87 ? -5.771 -12.365 -41.069 1.00 65.75 87 GLY A N 1
ATOM 686 C CA . GLY A 1 87 ? -4.495 -12.973 -41.422 1.00 65.75 87 GLY A CA 1
ATOM 687 C C . GLY A 1 87 ? -4.525 -14.496 -41.349 1.00 65.75 87 GLY A C 1
ATOM 688 O O . GLY A 1 87 ? -5.535 -15.083 -40.974 1.00 65.75 87 GLY A O 1
ATOM 689 N N . PRO A 1 88 ? -3.409 -15.152 -41.700 1.00 55.25 88 PRO A N 1
ATOM 690 C CA . PRO A 1 88 ? -3.307 -16.610 -41.657 1.00 55.25 88 PRO A CA 1
ATOM 691 C C . PRO A 1 88 ? -3.281 -17.186 -40.227 1.00 55.25 88 PRO A C 1
ATOM 693 O O . PRO A 1 88 ? -3.449 -18.390 -40.069 1.00 55.25 88 PRO A O 1
ATOM 696 N N . TYR A 1 89 ? -3.077 -16.345 -39.200 1.00 62.09 89 TYR A N 1
ATOM 697 C CA . TYR A 1 89 ? -3.068 -16.714 -37.775 1.00 62.09 89 TYR A CA 1
ATOM 698 C C . TYR A 1 89 ? -3.866 -15.676 -36.980 1.00 62.09 89 TYR A C 1
ATOM 700 O O . TYR A 1 89 ? -3.264 -14.781 -36.378 1.00 62.09 89 TYR A O 1
ATOM 708 N N . PRO A 1 90 ? -5.206 -15.726 -37.036 1.00 67.50 90 PRO A N 1
ATOM 709 C CA . PRO A 1 90 ? -6.038 -14.765 -36.329 1.00 67.50 90 PRO A CA 1
ATOM 710 C C . PRO A 1 90 ? -5.765 -14.846 -34.825 1.00 67.50 90 PRO A C 1
ATOM 712 O O . PRO A 1 90 ? -6.000 -15.873 -34.189 1.00 67.50 90 PRO A O 1
ATOM 715 N N . SER A 1 91 ? -5.248 -13.768 -34.234 1.00 74.25 91 SER A N 1
ATOM 716 C CA . SER A 1 91 ? -5.201 -13.646 -32.778 1.00 74.25 91 SER A CA 1
ATOM 717 C C . SER A 1 91 ? -6.577 -13.232 -32.269 1.00 74.25 91 SER A C 1
ATOM 719 O O . SER A 1 91 ? -7.254 -12.392 -32.862 1.00 74.25 91 SER A O 1
ATOM 721 N N . ARG A 1 92 ? -6.971 -13.795 -31.128 1.00 79.38 92 ARG A N 1
ATOM 722 C CA . ARG A 1 92 ? -8.179 -13.395 -30.396 1.00 79.38 92 ARG A CA 1
ATOM 723 C C . ARG A 1 92 ? -7.873 -12.471 -29.216 1.00 79.38 92 ARG A C 1
ATOM 725 O O . ARG A 1 92 ? -8.780 -12.114 -28.471 1.00 79.38 92 ARG A O 1
ATOM 732 N N . ASN A 1 93 ? -6.625 -12.023 -29.063 1.00 75.31 93 ASN A N 1
ATOM 733 C CA . ASN A 1 93 ? -6.215 -11.180 -27.935 1.00 75.31 93 ASN A CA 1
ATOM 734 C C . ASN A 1 93 ? -6.933 -9.832 -27.918 1.00 75.31 93 ASN A C 1
ATOM 736 O O . ASN A 1 93 ? -7.395 -9.396 -26.866 1.00 75.31 93 ASN A O 1
ATOM 740 N N . ARG A 1 94 ? -7.138 -9.207 -29.084 1.00 78.06 94 ARG A N 1
ATOM 741 C CA . ARG A 1 94 ? -7.936 -7.973 -29.174 1.00 78.06 94 ARG A CA 1
ATOM 742 C C . ARG A 1 94 ? -9.400 -8.185 -28.804 1.00 78.06 94 ARG A C 1
ATOM 744 O O . ARG A 1 94 ? -10.011 -7.299 -28.214 1.00 78.06 94 ARG A O 1
ATOM 751 N N . ALA A 1 95 ? -9.943 -9.362 -29.106 1.00 83.94 95 ALA A N 1
ATOM 752 C CA . ALA A 1 95 ? -11.325 -9.716 -28.809 1.00 83.94 95 ALA A CA 1
ATOM 753 C C . ALA A 1 95 ? -11.568 -10.028 -27.317 1.00 83.94 95 ALA A C 1
ATOM 755 O O . ALA A 1 95 ? -12.719 -10.048 -26.880 1.00 83.94 95 ALA A O 1
ATOM 756 N N . GLN A 1 96 ? -10.522 -10.193 -26.497 1.00 85.19 96 GLN A N 1
ATOM 757 C CA . GLN A 1 96 ? -10.676 -10.391 -25.051 1.00 85.19 96 GLN A CA 1
ATOM 758 C C . GLN A 1 96 ? -11.271 -9.167 -24.348 1.00 85.19 96 GLN A C 1
ATOM 760 O O . GLN A 1 96 ? -12.098 -9.329 -23.457 1.00 85.19 96 GLN A O 1
ATOM 765 N N . ILE A 1 97 ? -10.882 -7.948 -24.744 1.00 86.56 97 ILE A N 1
ATOM 766 C CA . ILE A 1 97 ? -11.378 -6.708 -24.125 1.00 86.56 97 ILE A CA 1
ATOM 767 C C . ILE A 1 97 ? -12.902 -6.571 -24.274 1.00 86.56 97 ILE A C 1
ATOM 769 O O . ILE A 1 97 ? -13.564 -6.481 -23.241 1.00 86.56 97 ILE A O 1
ATOM 773 N N . PRO A 1 98 ? -13.497 -6.598 -25.486 1.00 88.06 98 PRO A N 1
ATOM 774 C CA . PRO A 1 98 ? -14.952 -6.510 -25.618 1.00 88.06 98 PRO A CA 1
ATOM 775 C C . PRO A 1 98 ? -15.668 -7.676 -24.921 1.00 88.06 98 PRO A C 1
ATOM 777 O O . PRO A 1 98 ? -16.721 -7.467 -24.329 1.00 88.06 98 PRO A O 1
ATOM 780 N N . THR A 1 99 ? -15.066 -8.870 -24.892 1.00 91.50 99 THR A N 1
ATOM 781 C CA . THR A 1 99 ? -15.603 -10.033 -24.157 1.00 91.50 99 THR A CA 1
ATOM 782 C C . THR A 1 99 ? -15.605 -9.832 -22.649 1.00 91.50 99 THR A C 1
ATOM 784 O O . THR A 1 99 ? -16.572 -10.176 -21.975 1.00 91.50 99 THR A O 1
ATOM 787 N N . LEU A 1 100 ? -14.555 -9.223 -22.106 1.00 91.81 100 LEU A N 1
ATOM 788 C CA . LEU A 1 100 ? -14.488 -8.864 -20.699 1.00 91.81 100 LEU A CA 1
ATOM 789 C C . LEU A 1 100 ? -15.536 -7.805 -20.338 1.00 91.81 100 LEU A C 1
ATOM 791 O O . LEU A 1 100 ? -16.158 -7.910 -19.284 1.00 91.81 100 LEU A O 1
ATOM 795 N N . LEU A 1 101 ? -15.735 -6.800 -21.195 1.00 91.44 101 LEU A N 1
ATOM 796 C CA . LEU A 1 101 ? -16.749 -5.762 -20.982 1.00 91.44 101 LEU A CA 1
ATOM 797 C C . LEU A 1 101 ? -18.168 -6.346 -21.020 1.00 91.44 101 LEU A C 1
ATOM 799 O O . LEU A 1 101 ? -18.950 -6.072 -20.114 1.00 91.44 101 LEU A O 1
ATOM 803 N N . ASP A 1 102 ? -18.464 -7.226 -21.980 1.00 92.88 102 ASP A N 1
ATOM 804 C CA . ASP A 1 102 ? -19.749 -7.937 -22.054 1.00 92.88 102 ASP A CA 1
ATOM 805 C C . ASP A 1 102 ? -19.982 -8.831 -20.823 1.00 92.88 102 ASP A C 1
ATOM 807 O O . ASP A 1 102 ? -21.085 -8.859 -20.279 1.00 92.88 102 ASP A O 1
ATOM 811 N N . ALA A 1 103 ? -18.943 -9.505 -20.311 1.00 94.25 103 ALA A N 1
ATOM 812 C CA . ALA A 1 103 ? -19.034 -10.271 -19.065 1.00 94.25 103 ALA A CA 1
ATOM 813 C C . ALA A 1 103 ? -19.348 -9.367 -17.859 1.00 94.25 103 ALA A C 1
ATOM 815 O O . ALA A 1 103 ? -20.196 -9.700 -17.028 1.00 94.25 103 ALA A O 1
ATOM 816 N N . ILE A 1 104 ? -18.679 -8.217 -17.755 1.00 92.81 104 ILE A N 1
ATOM 817 C CA . ILE A 1 104 ? -18.908 -7.241 -16.682 1.00 92.81 104 ILE A CA 1
ATOM 818 C C . ILE A 1 104 ? -20.344 -6.742 -16.704 1.00 92.81 104 ILE A C 1
ATOM 820 O O . ILE A 1 104 ? -20.981 -6.727 -15.654 1.00 92.81 104 ILE A O 1
ATOM 824 N N . GLU A 1 105 ? -20.868 -6.396 -17.876 1.00 92.00 105 GLU A N 1
ATOM 825 C CA . GLU A 1 105 ? -22.251 -5.950 -18.027 1.00 92.00 105 GLU A CA 1
ATOM 826 C C . GLU A 1 105 ? -23.245 -7.080 -17.710 1.00 92.00 105 GLU A C 1
ATOM 828 O O . GLU A 1 105 ? -24.166 -6.901 -16.906 1.00 92.00 105 GLU A O 1
ATOM 833 N N . THR A 1 106 ? -23.013 -8.274 -18.264 1.00 94.19 106 THR A N 1
ATOM 834 C CA . THR A 1 106 ? -23.880 -9.454 -18.111 1.00 94.19 106 THR A CA 1
ATOM 835 C C . THR A 1 106 ? -24.024 -9.876 -16.650 1.00 94.19 106 THR A C 1
ATOM 837 O O . THR A 1 106 ? -25.135 -10.109 -16.166 1.00 94.19 106 THR A O 1
ATOM 840 N N . TYR A 1 107 ? -22.909 -9.967 -15.922 1.00 94.88 107 TYR A N 1
ATOM 841 C CA . TYR A 1 107 ? -22.892 -10.428 -14.530 1.00 94.88 107 TYR A CA 1
ATOM 842 C C . TYR A 1 107 ? -22.936 -9.280 -13.509 1.00 94.88 107 TYR A C 1
ATOM 844 O O . TYR A 1 107 ? -23.126 -9.527 -12.312 1.00 94.88 107 TYR A O 1
ATOM 852 N N . ARG A 1 108 ? -22.846 -8.031 -13.985 1.00 93.38 108 ARG A N 1
ATOM 853 C CA . ARG A 1 108 ? -22.782 -6.791 -13.196 1.00 93.38 108 ARG A CA 1
ATOM 854 C C . ARG A 1 108 ? -21.613 -6.779 -12.216 1.00 93.38 108 ARG A C 1
ATOM 856 O O . ARG A 1 108 ? -21.800 -6.464 -11.045 1.00 93.38 108 ARG A O 1
ATOM 863 N N . PHE A 1 109 ? -20.431 -7.184 -12.672 1.00 95.00 109 PHE A N 1
ATOM 864 C CA . PHE A 1 109 ? -19.241 -7.158 -11.824 1.00 95.00 109 PHE A CA 1
ATOM 865 C C . PHE A 1 109 ? -18.794 -5.715 -11.569 1.00 95.00 109 PHE A C 1
ATOM 867 O O . PHE A 1 109 ? -18.549 -4.964 -12.507 1.00 95.00 109 PHE A O 1
ATOM 874 N N . ASP A 1 110 ? -18.638 -5.341 -10.304 1.00 93.88 110 ASP A N 1
ATOM 875 C CA . ASP A 1 110 ? -18.172 -4.014 -9.879 1.00 93.88 110 ASP A CA 1
ATOM 876 C C . ASP A 1 110 ? -16.665 -3.988 -9.561 1.00 93.88 110 ASP A C 1
ATOM 878 O O . ASP A 1 110 ? -16.016 -2.939 -9.620 1.00 93.88 110 ASP A O 1
ATOM 882 N N . ALA A 1 111 ? -16.065 -5.158 -9.320 1.00 95.75 111 ALA A N 1
ATOM 883 C CA . ALA A 1 111 ? -14.621 -5.326 -9.226 1.00 95.75 111 ALA A CA 1
ATOM 884 C C . ALA A 1 111 ? -14.128 -6.632 -9.858 1.00 95.75 111 ALA A C 1
ATOM 886 O O . ALA A 1 111 ? -14.719 -7.692 -9.679 1.00 95.75 111 ALA A O 1
ATOM 887 N N . LEU A 1 112 ? -12.980 -6.580 -10.535 1.00 96.19 112 LEU A N 1
ATOM 888 C CA . LEU A 1 112 ? -12.287 -7.766 -11.035 1.00 96.19 112 LEU A CA 1
ATOM 889 C C . LEU A 1 112 ? -10.864 -7.831 -10.495 1.00 96.19 112 LEU A C 1
ATOM 891 O O . LEU A 1 112 ? -10.067 -6.922 -10.734 1.00 96.19 112 LEU A O 1
ATOM 895 N N . PHE A 1 113 ? -10.517 -8.925 -9.823 1.00 96.75 113 PHE A N 1
ATOM 896 C CA . PHE A 1 113 ? -9.125 -9.211 -9.499 1.00 96.75 113 PHE A CA 1
ATOM 897 C C . PHE A 1 113 ? -8.370 -9.680 -10.744 1.00 96.75 113 PHE A C 1
ATOM 899 O O . PHE A 1 113 ? -8.848 -10.560 -11.457 1.00 96.75 113 PHE A O 1
ATOM 906 N N . GLY A 1 114 ? -7.167 -9.152 -10.957 1.00 91.56 114 GLY A N 1
ATOM 907 C CA . GLY A 1 114 ? -6.224 -9.604 -11.975 1.00 91.56 114 GLY A CA 1
ATOM 908 C C . GLY A 1 114 ? -4.863 -9.956 -11.374 1.00 91.56 114 GLY A C 1
ATOM 909 O O . GLY A 1 114 ? -4.441 -9.368 -10.379 1.00 91.56 114 GLY A O 1
ATOM 910 N N . GLY A 1 115 ? -4.159 -10.901 -12.000 1.00 85.75 115 GLY A N 1
ATOM 911 C CA . GLY A 1 115 ? -2.794 -11.308 -11.628 1.00 85.75 115 GLY A CA 1
ATOM 912 C C . GLY A 1 115 ? -1.694 -10.438 -12.243 1.00 85.75 115 GLY A C 1
ATOM 913 O O . GLY A 1 115 ? -0.564 -10.880 -12.388 1.00 85.75 115 GLY A O 1
ATOM 914 N N . ALA A 1 116 ? -2.038 -9.231 -12.672 1.00 84.25 116 ALA A N 1
ATOM 915 C CA . ALA A 1 116 ? -1.203 -8.422 -13.537 1.00 84.25 116 ALA A CA 1
ATOM 916 C C . ALA A 1 116 ? -0.166 -7.637 -12.696 1.00 84.25 116 ALA A C 1
ATOM 918 O O . ALA A 1 116 ? -0.548 -6.931 -11.758 1.00 84.25 116 ALA A O 1
ATOM 919 N N . ARG A 1 117 ? 1.128 -7.692 -13.048 1.00 85.31 117 ARG A N 1
ATOM 920 C CA . ARG A 1 117 ? 2.248 -7.135 -12.250 1.00 85.31 117 ARG A CA 1
ATOM 921 C C . ARG A 1 117 ? 2.890 -5.874 -12.852 1.00 85.31 117 ARG A C 1
ATOM 923 O O . ARG A 1 117 ? 2.823 -5.651 -14.056 1.00 85.31 117 ARG A O 1
ATOM 930 N N . ARG A 1 118 ? 3.508 -5.021 -12.022 1.00 77.38 118 ARG A N 1
ATOM 931 C CA . ARG A 1 118 ? 4.119 -3.745 -12.466 1.00 77.38 118 ARG A CA 1
ATOM 932 C C . ARG A 1 118 ? 5.447 -3.911 -13.209 1.00 77.38 118 ARG A C 1
ATOM 934 O O . ARG A 1 118 ? 5.864 -2.973 -13.884 1.00 77.38 118 ARG A O 1
ATOM 941 N N . ASP A 1 119 ? 6.114 -5.054 -13.068 1.00 71.12 119 ASP A N 1
ATOM 942 C CA . ASP A 1 119 ? 7.371 -5.368 -13.755 1.00 71.12 119 ASP A CA 1
ATOM 943 C C . ASP A 1 119 ? 7.165 -5.857 -15.200 1.00 71.12 119 ASP A C 1
ATOM 945 O O . ASP A 1 119 ? 8.097 -5.790 -15.995 1.00 71.12 119 ASP A O 1
ATOM 949 N N . GLU A 1 120 ? 5.949 -6.286 -15.559 1.00 68.25 120 GLU A N 1
ATOM 950 C CA . GLU A 1 120 ? 5.624 -6.837 -16.885 1.00 68.25 120 GLU A CA 1
ATOM 951 C C . GLU A 1 120 ? 5.697 -5.798 -18.009 1.00 68.25 120 GLU A C 1
ATOM 953 O O . GLU A 1 120 ? 6.174 -6.098 -19.100 1.00 68.25 120 GLU A O 1
ATOM 958 N N . GLU A 1 121 ? 5.241 -4.567 -17.758 1.00 63.59 121 GLU A N 1
ATOM 959 C CA . GLU A 1 121 ? 5.202 -3.505 -18.765 1.00 63.59 121 GLU A CA 1
ATOM 960 C C . GLU A 1 121 ? 5.500 -2.130 -18.157 1.00 63.59 121 GLU A C 1
ATOM 962 O O . GLU A 1 121 ? 4.947 -1.748 -17.124 1.00 63.59 121 GLU A O 1
ATOM 967 N N . LYS A 1 122 ? 6.303 -1.309 -18.855 1.00 62.75 122 LYS A N 1
ATOM 968 C CA . LYS A 1 122 ? 6.685 0.042 -18.388 1.00 62.75 122 LYS A CA 1
ATOM 969 C C . LYS A 1 122 ? 5.479 0.942 -18.089 1.00 62.75 122 LYS A C 1
ATOM 971 O O . LYS A 1 122 ? 5.537 1.728 -17.146 1.00 62.75 122 LYS A O 1
ATOM 976 N N . ALA A 1 123 ? 4.396 0.823 -18.862 1.00 63.84 123 ALA A N 1
ATOM 977 C CA . ALA A 1 123 ? 3.176 1.609 -18.665 1.00 63.84 123 ALA A CA 1
ATOM 978 C C . ALA A 1 123 ? 2.488 1.306 -17.321 1.00 63.84 123 ALA A C 1
ATOM 980 O O . ALA A 1 123 ? 1.821 2.172 -16.754 1.00 63.84 123 ALA A O 1
ATOM 981 N N . ARG A 1 124 ? 2.699 0.100 -16.782 1.00 69.81 124 ARG A N 1
ATOM 982 C CA . ARG A 1 124 ? 2.048 -0.393 -15.567 1.00 69.81 124 ARG A CA 1
ATOM 983 C C . ARG A 1 124 ? 2.793 -0.026 -14.292 1.00 69.81 124 ARG A C 1
ATOM 985 O O . ARG A 1 124 ? 2.206 -0.109 -13.222 1.00 69.81 124 ARG A O 1
ATOM 992 N N . ALA A 1 125 ? 4.013 0.511 -14.377 1.00 64.94 125 ALA A N 1
ATOM 993 C CA . ALA A 1 125 ? 4.775 1.010 -13.223 1.00 64.94 125 ALA A CA 1
ATOM 994 C C . ALA A 1 125 ? 4.021 2.066 -12.381 1.00 64.94 125 ALA A C 1
ATOM 996 O O . ALA A 1 125 ? 4.363 2.300 -11.219 1.00 64.94 125 ALA A O 1
ATOM 997 N N . LYS A 1 126 ? 2.993 2.697 -12.964 1.00 70.56 126 LYS A N 1
ATOM 998 C CA . LYS A 1 126 ? 2.117 3.687 -12.321 1.00 70.56 126 LYS A CA 1
ATOM 999 C C . LYS A 1 126 ? 0.744 3.142 -11.938 1.00 70.56 126 LYS A C 1
ATOM 1001 O O . LYS A 1 126 ? 0.009 3.814 -11.216 1.00 70.56 126 LYS A O 1
ATOM 1006 N N . GLU A 1 127 ? 0.386 1.933 -12.366 1.00 71.88 127 GLU A N 1
ATOM 1007 C CA . GLU A 1 127 ? -0.860 1.312 -11.926 1.00 71.88 127 GLU A CA 1
ATOM 1008 C C . GLU A 1 127 ? -0.852 1.121 -10.410 1.00 71.88 127 GLU A C 1
ATOM 1010 O O . GLU A 1 127 ? 0.163 0.817 -9.780 1.00 71.88 127 GLU A O 1
ATOM 1015 N N . ARG A 1 128 ? -2.014 1.317 -9.808 1.00 80.19 128 ARG A N 1
ATOM 1016 C CA . ARG A 1 128 ? -2.261 1.135 -8.380 1.00 80.19 128 ARG A CA 1
ATOM 1017 C C . ARG A 1 128 ? -2.913 -0.223 -8.135 1.00 80.19 128 ARG A C 1
ATOM 1019 O O . ARG A 1 128 ? -3.362 -0.860 -9.086 1.00 80.19 128 ARG A O 1
ATOM 1026 N N . ILE A 1 129 ? -2.955 -0.672 -6.882 1.00 89.50 129 ILE A N 1
ATOM 1027 C CA . ILE A 1 129 ? -3.639 -1.929 -6.548 1.00 89.50 129 ILE A CA 1
ATOM 1028 C C . ILE A 1 129 ? -5.121 -1.803 -6.905 1.00 89.50 129 ILE A C 1
ATOM 1030 O O . ILE A 1 129 ? -5.671 -2.745 -7.458 1.00 89.50 129 ILE A O 1
ATOM 1034 N N . PHE A 1 130 ? -5.755 -0.658 -6.639 1.00 91.44 130 PHE A N 1
ATOM 1035 C CA . PHE A 1 130 ? -7.109 -0.334 -7.094 1.00 91.44 130 PHE A CA 1
ATOM 1036 C C . PHE A 1 130 ? -7.021 0.560 -8.327 1.00 91.44 130 PHE A C 1
ATOM 1038 O O . PHE A 1 130 ? -6.705 1.743 -8.228 1.00 91.44 130 PHE A O 1
ATOM 1045 N N . SER A 1 131 ? -7.312 0.003 -9.494 1.00 88.81 131 SER A N 1
ATOM 1046 C CA . SER A 1 131 ? -7.241 0.696 -10.773 1.00 88.81 131 SER A CA 1
ATOM 1047 C C . SER A 1 131 ? -8.652 0.935 -11.312 1.00 88.81 131 SER A C 1
ATOM 1049 O O . SER A 1 131 ? -9.362 0.000 -11.681 1.00 88.81 131 SER A O 1
ATOM 1051 N N . PHE A 1 132 ? -9.077 2.198 -11.319 1.00 87.25 132 PHE A N 1
ATOM 1052 C CA . PHE A 1 132 ? -10.440 2.595 -11.685 1.00 87.25 132 PHE A CA 1
ATOM 1053 C C . PHE A 1 132 ? -10.648 2.507 -13.190 1.00 87.25 132 PHE A C 1
ATOM 1055 O O . PHE A 1 132 ? -9.728 2.782 -13.967 1.00 87.25 132 PHE A O 1
ATOM 1062 N N . ARG A 1 133 ? -11.844 2.102 -13.600 1.00 87.19 133 ARG A N 1
ATOM 1063 C CA . ARG A 1 133 ? -12.272 2.092 -14.992 1.00 87.19 133 ARG A CA 1
ATOM 1064 C C . ARG A 1 133 ? -13.566 2.877 -15.116 1.00 87.19 133 ARG A C 1
ATOM 1066 O O . ARG A 1 133 ? -14.455 2.713 -14.280 1.00 87.19 133 ARG A O 1
ATOM 1073 N N . ASP A 1 134 ? -13.635 3.718 -16.140 1.00 84.38 134 ASP A N 1
ATOM 1074 C CA . ASP A 1 134 ? -14.877 4.399 -16.497 1.00 84.38 134 ASP A CA 1
ATOM 1075 C C . ASP A 1 134 ? -15.919 3.405 -17.045 1.00 84.38 134 ASP A C 1
ATOM 1077 O O . ASP A 1 134 ? -15.652 2.204 -17.182 1.00 84.38 134 ASP A O 1
ATOM 1081 N N . ASP A 1 135 ? -17.102 3.913 -17.386 1.00 82.31 135 ASP A N 1
ATOM 1082 C CA . ASP A 1 135 ? -18.212 3.120 -17.930 1.00 82.31 135 ASP A CA 1
ATOM 1083 C C . ASP A 1 135 ? -17.860 2.401 -19.248 1.00 82.31 135 ASP A C 1
ATOM 1085 O O . ASP A 1 135 ? -18.504 1.420 -19.618 1.00 82.31 135 ASP A O 1
ATOM 1089 N N . PHE A 1 136 ? -16.820 2.853 -19.959 1.00 80.62 136 PHE A N 1
ATOM 1090 C CA . PHE A 1 136 ? -16.319 2.238 -21.191 1.00 80.62 136 PHE A CA 1
ATOM 1091 C C . PHE A 1 136 ? -15.165 1.257 -20.938 1.00 80.62 136 PHE A C 1
ATOM 1093 O O . PHE A 1 136 ? -14.604 0.694 -21.881 1.00 80.62 136 PHE A O 1
ATOM 1100 N N . GLY A 1 137 ? -14.784 1.050 -19.676 1.00 76.25 137 GLY A N 1
ATOM 1101 C CA . GLY A 1 137 ? -13.680 0.182 -19.291 1.00 76.25 137 GLY A CA 1
ATOM 1102 C C . GLY A 1 137 ? -12.295 0.785 -19.526 1.00 76.25 137 GLY A C 1
ATOM 1103 O O . GLY A 1 137 ? -11.310 0.041 -19.511 1.00 76.25 137 GLY A O 1
ATOM 1104 N N . GLN A 1 138 ? -12.189 2.096 -19.752 1.00 82.00 138 GLN A N 1
ATOM 1105 C CA . GLN A 1 138 ? -10.920 2.782 -19.972 1.00 82.00 138 GLN A CA 1
ATOM 1106 C C . GLN A 1 138 ? -10.270 3.170 -18.646 1.00 82.00 138 GLN A C 1
ATOM 1108 O O . GLN A 1 138 ? -10.935 3.461 -17.654 1.00 82.00 138 GLN A O 1
ATOM 1113 N N . TRP A 1 139 ? -8.938 3.161 -18.625 1.00 78.50 139 TRP A N 1
ATOM 1114 C CA . TRP A 1 139 ? -8.167 3.640 -17.484 1.00 78.50 139 TRP A CA 1
ATOM 1115 C C . TRP A 1 139 ? -7.749 5.091 -17.702 1.00 78.50 139 TRP A C 1
ATOM 1117 O O . TRP A 1 139 ? -7.088 5.394 -18.695 1.00 78.50 139 TRP A O 1
ATOM 1127 N N . ASP A 1 140 ? -8.070 5.960 -16.743 1.00 72.00 140 ASP A N 1
ATOM 1128 C CA . ASP A 1 140 ? -7.539 7.320 -16.680 1.00 72.00 140 ASP A CA 1
ATOM 1129 C C . ASP A 1 140 ? -6.506 7.450 -15.543 1.00 72.00 140 ASP A C 1
ATOM 1131 O O . ASP A 1 140 ? -6.880 7.522 -14.366 1.00 72.00 140 ASP A O 1
ATOM 1135 N N . PRO A 1 141 ? -5.202 7.535 -15.867 1.00 68.88 141 PRO A N 1
ATOM 1136 C CA . PRO A 1 141 ? -4.151 7.727 -14.874 1.00 68.88 141 PRO A CA 1
ATOM 1137 C C . PRO A 1 141 ? -4.301 9.014 -14.052 1.00 68.88 141 PRO A C 1
ATOM 1139 O O . PRO A 1 141 ? -3.854 9.057 -12.909 1.00 68.88 141 PRO A O 1
ATOM 1142 N N . LYS A 1 142 ? -4.916 10.076 -14.595 1.00 68.19 142 LYS A N 1
ATOM 1143 C CA . LYS A 1 142 ? -5.050 11.366 -13.890 1.00 68.19 142 LYS A CA 1
ATOM 1144 C C . LYS A 1 142 ? -6.060 11.306 -12.751 1.00 68.19 142 LYS A C 1
ATOM 1146 O O . LYS A 1 142 ? -5.894 12.010 -11.758 1.00 68.19 142 LYS A O 1
ATOM 1151 N N . ASN A 1 143 ? -7.076 10.462 -12.905 1.00 67.62 143 ASN A N 1
ATOM 1152 C CA . ASN A 1 143 ? -8.125 10.226 -11.917 1.00 67.62 143 ASN A CA 1
ATOM 1153 C C . ASN A 1 143 ? -7.788 9.074 -10.960 1.00 67.62 143 ASN A C 1
ATOM 1155 O O . ASN A 1 143 ? -8.602 8.688 -10.117 1.00 67.62 143 ASN A O 1
ATOM 1159 N N . GLN A 1 144 ? -6.571 8.534 -11.050 1.00 78.19 144 GLN A N 1
ATOM 1160 C CA . GLN A 1 144 ? -6.101 7.500 -10.151 1.00 78.19 144 GLN A CA 1
ATOM 1161 C C . GLN A 1 144 ? -6.022 8.034 -8.718 1.00 78.19 144 GLN A C 1
ATOM 1163 O O . GLN A 1 144 ? -5.304 8.988 -8.411 1.00 78.19 144 GLN A O 1
ATOM 1168 N N . ARG A 1 145 ? -6.762 7.392 -7.813 1.00 85.75 145 ARG A N 1
ATOM 1169 C CA . ARG A 1 145 ? -6.802 7.810 -6.412 1.00 85.75 145 ARG A CA 1
ATOM 1170 C C . ARG A 1 145 ? -5.498 7.450 -5.693 1.00 85.75 145 ARG A C 1
ATOM 1172 O O . ARG A 1 145 ? -4.925 6.393 -5.978 1.00 85.75 145 ARG A O 1
ATOM 1179 N N . PRO A 1 146 ? -5.040 8.293 -4.750 1.00 85.88 146 PRO A N 1
ATOM 1180 C CA . PRO A 1 146 ? -3.871 7.993 -3.934 1.00 85.88 146 PRO A CA 1
ATOM 1181 C C . PRO A 1 146 ? -4.127 6.780 -3.027 1.00 85.88 146 PRO A C 1
ATOM 1183 O O . PRO A 1 146 ? -5.193 6.662 -2.419 1.00 85.88 146 PRO A O 1
ATOM 1186 N N . GLU A 1 147 ? -3.129 5.901 -2.921 1.00 87.50 147 GLU A N 1
ATOM 1187 C CA . GLU A 1 147 ? -3.116 4.744 -2.016 1.00 87.50 147 GLU A CA 1
ATOM 1188 C C . GLU A 1 147 ? -2.193 5.055 -0.836 1.00 87.50 147 GLU A C 1
ATOM 1190 O O . GLU A 1 147 ? -0.971 5.025 -0.966 1.00 87.50 147 GLU A O 1
ATOM 1195 N N . LEU A 1 148 ? -2.783 5.404 0.307 1.00 91.25 148 LEU A N 1
ATOM 1196 C CA . LEU A 1 148 ? -2.061 5.867 1.492 1.00 91.25 148 LEU A CA 1
ATOM 1197 C C . LEU A 1 148 ? -2.138 4.811 2.591 1.00 91.25 148 LEU A C 1
ATOM 1199 O O . LEU A 1 148 ? -3.231 4.342 2.890 1.00 91.25 148 LEU A O 1
ATOM 1203 N N . TRP A 1 149 ? -1.007 4.440 3.198 1.00 91.44 149 TRP A N 1
ATOM 1204 C CA . TRP A 1 149 ? -0.942 3.492 4.331 1.00 91.44 149 TRP A CA 1
ATOM 1205 C C . TRP A 1 149 ? -1.657 2.144 4.108 1.00 91.44 149 TRP A C 1
ATOM 1207 O O . TRP A 1 149 ? -2.145 1.533 5.055 1.00 91.44 149 TRP A O 1
ATOM 1217 N N . ASN A 1 150 ? -1.734 1.668 2.860 1.00 88.19 150 ASN A N 1
ATOM 1218 C CA . ASN A 1 150 ? -2.528 0.491 2.466 1.00 88.19 150 ASN A CA 1
ATOM 1219 C C . ASN A 1 150 ? -4.044 0.629 2.733 1.00 88.19 150 ASN A C 1
ATOM 1221 O O . ASN A 1 150 ? -4.751 -0.371 2.855 1.00 88.19 150 ASN A O 1
ATOM 1225 N N . LEU A 1 151 ? -4.560 1.859 2.803 1.00 93.25 151 LEU A N 1
ATOM 1226 C CA . LEU A 1 151 ? -5.990 2.152 2.798 1.00 93.25 151 LEU A CA 1
ATOM 1227 C C . LEU A 1 151 ? -6.467 2.296 1.352 1.00 93.25 151 LEU A C 1
ATOM 1229 O O . LEU A 1 151 ? -6.013 3.169 0.609 1.00 93.25 151 LEU A O 1
ATOM 1233 N N . TYR A 1 152 ? -7.417 1.447 0.967 1.00 92.25 152 TYR A N 1
ATOM 1234 C CA . TYR A 1 152 ? -7.981 1.418 -0.380 1.00 92.25 152 TYR A CA 1
ATOM 1235 C C . TYR A 1 152 ? -9.387 2.003 -0.393 1.00 92.25 152 TYR A C 1
ATOM 1237 O O . TYR A 1 152 ? -10.186 1.746 0.510 1.00 92.25 152 TYR A O 1
ATOM 1245 N N . ASN A 1 153 ? -9.694 2.780 -1.432 1.00 93.06 153 ASN A N 1
ATOM 1246 C CA . ASN A 1 153 ? -10.994 3.414 -1.593 1.00 93.06 153 ASN A CA 1
ATOM 1247 C C . ASN A 1 153 ? -11.806 2.822 -2.740 1.00 93.06 153 ASN A C 1
ATOM 1249 O O . ASN A 1 153 ? -11.749 3.341 -3.842 1.00 93.06 153 ASN A O 1
ATOM 1253 N N . GLY A 1 154 ? -12.610 1.796 -2.466 1.00 91.75 154 GLY A N 1
ATOM 1254 C CA . GLY A 1 154 ? -13.447 1.106 -3.452 1.00 91.75 154 GLY A CA 1
ATOM 1255 C C . GLY A 1 154 ? -14.743 1.817 -3.855 1.00 91.75 154 GLY A C 1
ATOM 1256 O O . GLY A 1 154 ? -15.497 1.269 -4.653 1.00 91.75 154 GLY A O 1
ATOM 1257 N N . ARG A 1 155 ? -15.038 3.022 -3.340 1.00 91.12 155 ARG A N 1
ATOM 1258 C CA . ARG A 1 155 ? -16.272 3.738 -3.715 1.00 91.12 155 ARG A CA 1
ATOM 1259 C C . ARG A 1 155 ? -16.257 4.115 -5.195 1.00 91.12 155 ARG A C 1
ATOM 1261 O O . ARG A 1 155 ? -15.310 4.746 -5.647 1.00 91.12 155 ARG A O 1
ATOM 1268 N N . HIS A 1 156 ? -17.300 3.798 -5.935 1.00 88.31 156 HIS A N 1
ATOM 1269 C CA . HIS A 1 156 ? -17.388 4.060 -7.371 1.00 88.31 156 HIS A CA 1
ATOM 1270 C C . HIS A 1 156 ? -18.817 4.474 -7.734 1.00 88.31 156 HIS A C 1
ATOM 1272 O O . HIS A 1 156 ? -19.736 4.336 -6.920 1.00 88.31 156 HIS A O 1
ATOM 1278 N N . GLN A 1 157 ? -18.986 5.069 -8.908 1.00 86.19 157 GLN A N 1
ATOM 1279 C CA . GLN A 1 157 ? -20.296 5.402 -9.459 1.00 86.19 157 GLN A CA 1
ATOM 1280 C C . GLN A 1 157 ? -20.898 4.188 -10.169 1.00 86.19 157 GLN A C 1
ATOM 1282 O O . GLN A 1 157 ? -20.205 3.237 -10.512 1.00 86.19 157 GLN A O 1
ATOM 1287 N N . MET A 1 158 ? -22.209 4.208 -10.388 1.00 82.25 158 MET A N 1
ATOM 1288 C CA . MET A 1 158 ? -22.870 3.154 -11.153 1.00 82.25 158 MET A CA 1
ATOM 1289 C C . MET A 1 158 ? -22.381 3.178 -12.607 1.00 82.25 158 MET A C 1
ATOM 1291 O O . MET A 1 158 ? -22.491 4.217 -13.246 1.00 82.25 158 MET A O 1
ATOM 1295 N N . GLY A 1 159 ? -21.893 2.042 -13.111 1.00 79.31 159 GLY A N 1
ATOM 1296 C CA . GLY A 1 159 ? -21.292 1.911 -14.449 1.00 79.31 159 GLY A CA 1
ATOM 1297 C C . GLY A 1 159 ? -19.767 1.776 -14.397 1.00 79.31 159 GLY A C 1
ATOM 1298 O O . GLY A 1 159 ? -19.192 0.965 -15.127 1.00 79.31 159 GLY A O 1
ATOM 1299 N N . GLU A 1 160 ? -19.130 2.456 -13.441 1.00 86.44 160 GLU A N 1
ATOM 1300 C CA . GLU A 1 160 ? -17.704 2.308 -13.172 1.00 86.44 160 GLU A CA 1
ATOM 1301 C C . GLU A 1 160 ? -17.414 0.915 -12.604 1.00 86.44 160 GLU A C 1
ATOM 1303 O O . GLU A 1 160 ? -18.207 0.326 -11.866 1.00 86.44 160 GLU A O 1
ATOM 1308 N N . ASN A 1 161 ? -16.230 0.394 -12.908 1.00 88.75 161 ASN A N 1
ATOM 1309 C CA . ASN A 1 161 ? -15.740 -0.850 -12.325 1.00 88.75 161 ASN A CA 1
ATOM 1310 C C . ASN A 1 161 ? -14.275 -0.709 -11.923 1.00 88.75 161 ASN A C 1
ATOM 1312 O O . ASN A 1 161 ? -13.552 0.170 -12.394 1.00 88.75 161 ASN A O 1
ATOM 1316 N N . ILE A 1 162 ? -13.815 -1.580 -11.030 1.00 91.94 162 ILE A N 1
ATOM 1317 C CA . ILE A 1 162 ? -12.453 -1.504 -10.501 1.00 91.94 162 ILE A CA 1
ATOM 1318 C C . ILE A 1 162 ? -11.675 -2.760 -10.880 1.00 91.94 162 ILE A C 1
ATOM 1320 O O . ILE A 1 162 ? -12.101 -3.888 -10.646 1.00 91.94 162 ILE A O 1
ATOM 1324 N N . ARG A 1 163 ? -10.493 -2.580 -11.469 1.00 92.75 163 ARG A N 1
ATOM 1325 C CA . ARG A 1 163 ? -9.501 -3.649 -11.611 1.00 92.75 163 ARG A CA 1
ATOM 1326 C C . ARG A 1 163 ? -8.624 -3.656 -10.375 1.00 92.75 163 ARG A C 1
ATOM 1328 O O . ARG A 1 163 ? -8.071 -2.625 -10.006 1.00 92.75 163 ARG A O 1
ATOM 1335 N N . VAL A 1 164 ? -8.512 -4.808 -9.727 1.00 94.75 164 VAL A N 1
ATOM 1336 C CA . VAL A 1 164 ? -7.738 -4.960 -8.498 1.00 94.75 164 VAL A CA 1
ATOM 1337 C C . VAL A 1 164 ? -6.544 -5.864 -8.757 1.00 94.75 164 VAL A C 1
ATOM 1339 O O . VAL A 1 164 ? -6.719 -6.993 -9.207 1.00 94.75 164 VAL A O 1
ATOM 1342 N N . PHE A 1 165 ? -5.342 -5.419 -8.401 1.00 93.69 165 PHE A N 1
ATOM 1343 C CA . PHE A 1 165 ? -4.095 -6.152 -8.634 1.00 93.69 165 PHE A CA 1
ATOM 1344 C C . PHE A 1 165 ? -3.348 -6.454 -7.320 1.00 93.69 165 PHE A C 1
ATOM 1346 O O . PHE A 1 165 ? -2.379 -5.774 -6.989 1.00 93.69 165 PHE A O 1
ATOM 1353 N N . PRO A 1 166 ? -3.767 -7.463 -6.527 1.00 92.19 166 PRO A N 1
ATOM 1354 C CA . PRO A 1 166 ? -3.163 -7.769 -5.224 1.00 92.19 166 PRO A CA 1
ATOM 1355 C C . PRO A 1 166 ? -1.675 -8.122 -5.248 1.00 92.19 166 PRO A C 1
ATOM 1357 O O . PRO A 1 166 ? -1.006 -7.935 -4.238 1.00 92.19 166 PRO A O 1
ATOM 1360 N N . ILE A 1 167 ? -1.171 -8.624 -6.377 1.00 91.25 167 ILE A N 1
ATOM 1361 C CA . ILE A 1 167 ? 0.246 -8.959 -6.577 1.00 91.25 167 ILE A CA 1
ATOM 1362 C C . ILE A 1 167 ? 0.965 -7.931 -7.460 1.00 91.25 167 ILE A C 1
ATOM 1364 O O . ILE A 1 167 ? 2.022 -8.220 -8.004 1.00 91.25 167 ILE A O 1
ATOM 1368 N N . SER A 1 168 ? 0.425 -6.714 -7.621 1.00 87.62 168 SER A N 1
ATOM 1369 C CA . SER A 1 168 ? 1.011 -5.707 -8.520 1.00 87.62 168 SER A CA 1
ATOM 1370 C C . SER A 1 168 ? 2.466 -5.370 -8.188 1.00 87.62 168 SER A C 1
ATOM 1372 O O . SER A 1 168 ? 3.218 -4.951 -9.058 1.00 87.62 168 SER A O 1
ATOM 1374 N N . ASN A 1 169 ? 2.849 -5.499 -6.916 1.00 83.25 169 ASN A N 1
ATOM 1375 C CA . ASN A 1 169 ? 4.191 -5.223 -6.417 1.00 83.25 169 ASN A CA 1
ATOM 1376 C C . ASN A 1 169 ? 5.106 -6.456 -6.364 1.00 83.25 169 ASN A C 1
ATOM 1378 O O . ASN A 1 169 ? 6.156 -6.369 -5.732 1.00 83.25 169 ASN A O 1
ATOM 1382 N N . TRP A 1 170 ? 4.684 -7.584 -6.935 1.00 84.25 170 TRP A N 1
ATOM 1383 C CA . TRP A 1 170 ? 5.496 -8.789 -7.065 1.00 84.25 170 TRP A CA 1
ATOM 1384 C C . TRP A 1 170 ? 6.179 -8.777 -8.425 1.00 84.25 170 TRP A C 1
ATOM 1386 O O . TRP A 1 170 ? 5.581 -8.357 -9.412 1.00 84.25 170 TRP A O 1
ATOM 1396 N N . THR A 1 171 ? 7.411 -9.260 -8.464 1.00 77.75 171 THR A N 1
ATOM 1397 C CA . THR A 1 171 ? 8.128 -9.548 -9.703 1.00 77.75 171 THR A CA 1
ATOM 1398 C C . THR A 1 171 ? 7.770 -10.931 -10.235 1.00 77.75 171 THR A C 1
ATOM 1400 O O . THR A 1 171 ? 7.151 -11.755 -9.549 1.00 77.75 171 THR A O 1
ATOM 1403 N N . GLU A 1 172 ? 8.227 -11.241 -11.446 1.00 75.81 172 GLU A N 1
ATOM 1404 C CA . GLU A 1 172 ? 8.148 -12.603 -11.959 1.00 75.81 172 GLU A CA 1
ATOM 1405 C C . GLU A 1 172 ? 8.786 -13.650 -11.053 1.00 75.81 172 GLU A C 1
ATOM 1407 O O . GLU A 1 172 ? 8.224 -14.729 -10.844 1.00 75.81 172 GLU A O 1
ATOM 1412 N N . MET A 1 173 ? 9.920 -13.297 -10.468 1.00 73.38 173 MET A N 1
ATOM 1413 C CA . MET A 1 173 ? 10.653 -14.164 -9.568 1.00 73.38 173 MET A CA 1
ATOM 1414 C C . MET A 1 173 ? 9.895 -14.414 -8.261 1.00 73.38 173 MET A C 1
ATOM 1416 O O . MET A 1 173 ? 9.854 -15.552 -7.796 1.00 73.38 173 MET A O 1
ATOM 1420 N N . ASP A 1 174 ? 9.238 -13.386 -7.715 1.00 81.38 174 ASP A N 1
ATOM 1421 C CA . ASP A 1 174 ? 8.430 -13.518 -6.498 1.00 81.38 174 ASP A CA 1
ATOM 1422 C C . ASP A 1 174 ? 7.295 -14.536 -6.677 1.00 81.38 174 ASP A C 1
ATOM 1424 O O . ASP A 1 174 ? 7.067 -15.359 -5.795 1.00 81.38 174 ASP A O 1
ATOM 1428 N N . VAL A 1 175 ? 6.618 -14.534 -7.834 1.00 85.44 175 VAL A N 1
ATOM 1429 C CA . VAL A 1 175 ? 5.552 -15.510 -8.131 1.00 85.44 175 VAL A CA 1
ATOM 1430 C C . VAL A 1 175 ? 6.093 -16.936 -8.146 1.00 85.44 175 VAL A C 1
ATOM 1432 O O . VAL A 1 175 ? 5.536 -17.810 -7.484 1.00 85.44 175 VAL A O 1
ATOM 1435 N N . TRP A 1 176 ? 7.170 -17.179 -8.893 1.00 80.38 176 TRP A N 1
ATOM 1436 C CA . TRP A 1 176 ? 7.746 -18.518 -9.029 1.00 80.38 176 TRP A CA 1
ATOM 1437 C C . TRP A 1 176 ? 8.210 -19.093 -7.704 1.00 80.38 176 TRP A C 1
ATOM 1439 O O . TRP A 1 176 ? 7.984 -20.261 -7.400 1.00 80.38 176 TRP A O 1
ATOM 1449 N N . GLN A 1 177 ? 8.836 -18.260 -6.896 1.00 73.50 177 GLN A N 1
ATOM 1450 C CA . GLN A 1 177 ? 9.336 -18.697 -5.615 1.00 73.50 177 GLN A CA 1
ATOM 1451 C C . GLN A 1 177 ? 8.216 -18.892 -4.601 1.00 73.50 177 GLN A C 1
ATOM 1453 O O . GLN A 1 177 ? 8.242 -19.868 -3.859 1.00 73.50 177 GLN A O 1
ATOM 1458 N N . TYR A 1 178 ? 7.198 -18.030 -4.607 1.00 86.31 178 TYR A N 1
ATOM 1459 C CA . TYR A 1 178 ? 6.012 -18.241 -3.786 1.00 86.31 178 TYR A CA 1
ATOM 1460 C C . TYR A 1 178 ? 5.343 -19.584 -4.104 1.00 86.31 178 TYR A C 1
ATOM 1462 O O . TYR A 1 178 ? 4.994 -20.323 -3.189 1.00 86.31 178 TYR A O 1
ATOM 1470 N N . ILE A 1 179 ? 5.250 -19.943 -5.391 1.00 85.62 179 ILE A N 1
ATOM 1471 C CA . ILE A 1 179 ? 4.782 -21.266 -5.835 1.00 85.62 179 ILE A CA 1
ATOM 1472 C C . ILE A 1 179 ? 5.621 -22.388 -5.216 1.00 85.62 179 ILE A C 1
ATOM 1474 O O . ILE A 1 179 ? 5.055 -23.354 -4.713 1.00 85.62 179 ILE A O 1
ATOM 1478 N N . MET A 1 180 ? 6.950 -22.266 -5.215 1.00 78.06 180 MET A N 1
ATOM 1479 C CA . MET A 1 180 ? 7.835 -23.283 -4.638 1.00 78.06 180 MET A CA 1
ATOM 1480 C C . MET A 1 180 ? 7.699 -23.387 -3.112 1.00 78.06 180 MET A C 1
ATOM 1482 O O . MET A 1 180 ? 7.583 -24.494 -2.593 1.00 78.06 180 MET A O 1
ATOM 1486 N N . LEU A 1 181 ? 7.688 -22.259 -2.396 1.00 81.69 181 LEU A N 1
ATOM 1487 C CA . LEU A 1 181 ? 7.644 -22.226 -0.928 1.00 81.69 181 LEU A CA 1
ATOM 1488 C C . LEU A 1 181 ? 6.319 -22.746 -0.378 1.00 81.69 181 LEU A C 1
ATOM 1490 O O . LEU A 1 181 ? 6.297 -23.485 0.602 1.00 81.69 181 LEU A O 1
ATOM 1494 N N . GLU A 1 182 ? 5.218 -22.378 -1.021 1.00 86.56 182 GLU A N 1
ATOM 1495 C CA . GLU A 1 182 ? 3.878 -22.813 -0.629 1.00 86.56 182 GLU A CA 1
ATOM 1496 C C . GLU A 1 182 ? 3.498 -24.159 -1.265 1.00 86.56 182 GLU A C 1
ATOM 1498 O O . GLU A 1 182 ? 2.372 -24.626 -1.096 1.00 86.56 182 GLU A O 1
ATOM 1503 N N . ASN A 1 183 ? 4.432 -24.778 -2.003 1.00 86.69 183 ASN A N 1
ATOM 1504 C CA . ASN A 1 183 ? 4.253 -26.038 -2.720 1.00 86.69 183 ASN A CA 1
ATOM 1505 C C . ASN A 1 183 ? 2.961 -26.053 -3.563 1.00 86.69 183 ASN A C 1
ATOM 1507 O O . ASN A 1 183 ? 2.137 -26.967 -3.479 1.00 86.69 183 ASN A O 1
ATOM 1511 N N . ILE A 1 184 ? 2.758 -24.988 -4.340 1.00 90.31 184 ILE A N 1
ATOM 1512 C CA . ILE A 1 184 ? 1.558 -24.784 -5.150 1.00 90.31 184 ILE A CA 1
ATOM 1513 C C . ILE A 1 184 ? 1.662 -25.642 -6.410 1.00 90.31 184 ILE A C 1
ATOM 1515 O O . ILE A 1 184 ? 2.589 -25.502 -7.206 1.00 90.31 184 ILE A O 1
ATOM 1519 N N . GLU A 1 185 ? 0.674 -26.511 -6.609 1.00 89.00 185 GLU A N 1
ATOM 1520 C CA . GLU A 1 185 ? 0.524 -27.274 -7.845 1.00 89.00 185 GLU A CA 1
ATOM 1521 C C . GLU A 1 185 ? 0.342 -26.314 -9.035 1.00 89.00 185 GLU A C 1
ATOM 1523 O O . GLU A 1 185 ? -0.424 -25.350 -8.969 1.00 89.00 185 GLU A O 1
ATOM 1528 N N . ILE A 1 186 ? 1.037 -26.589 -10.138 1.00 87.44 186 ILE A N 1
ATOM 1529 C CA . ILE A 1 186 ? 0.941 -25.826 -11.386 1.00 87.44 186 ILE A CA 1
ATOM 1530 C C . ILE A 1 186 ? 0.712 -26.776 -12.566 1.00 87.44 186 ILE A C 1
ATOM 1532 O O . ILE A 1 186 ? 1.127 -27.937 -12.498 1.00 87.44 186 ILE A O 1
ATOM 1536 N N . PRO A 1 187 ? 0.090 -26.303 -13.663 1.00 83.56 187 PRO A N 1
ATOM 1537 C CA . PRO A 1 187 ? -0.128 -27.116 -14.845 1.00 83.56 187 PRO A CA 1
ATOM 1538 C C . PRO A 1 187 ? 1.179 -27.700 -15.365 1.00 83.56 187 PRO A C 1
ATOM 1540 O O . PRO A 1 187 ? 2.218 -27.028 -15.352 1.00 83.56 187 PRO A O 1
ATOM 1543 N N . ALA A 1 188 ? 1.093 -28.923 -15.898 1.00 75.06 188 ALA A N 1
ATOM 1544 C CA . ALA A 1 188 ? 2.252 -29.654 -16.388 1.00 75.06 188 ALA A CA 1
ATOM 1545 C C . ALA A 1 188 ? 3.105 -28.781 -17.305 1.00 75.06 188 ALA A C 1
ATOM 1547 O O . ALA A 1 188 ? 4.301 -28.762 -17.104 1.00 75.06 188 ALA A O 1
ATOM 1548 N N . LEU A 1 189 ? 2.499 -27.972 -18.184 1.00 72.94 189 LEU A N 1
ATOM 1549 C CA . LEU A 1 189 ? 3.143 -27.096 -19.175 1.00 72.94 189 LEU A CA 1
ATOM 1550 C C . LEU A 1 189 ? 4.393 -26.317 -18.690 1.00 72.94 189 LEU A C 1
ATOM 1552 O O . LEU A 1 189 ? 5.261 -25.998 -19.506 1.00 72.94 189 LEU A O 1
ATOM 1556 N N . TYR A 1 190 ? 4.488 -25.983 -17.402 1.00 67.44 190 TYR A N 1
ATOM 1557 C CA . TYR A 1 190 ? 5.589 -25.200 -16.833 1.00 67.44 190 TYR A CA 1
ATOM 1558 C C . TYR A 1 190 ? 6.861 -26.012 -16.552 1.00 67.44 190 TYR A C 1
ATOM 1560 O O . TYR A 1 190 ? 7.950 -25.445 -16.441 1.00 67.44 190 TYR A O 1
ATOM 1568 N N . PHE A 1 191 ? 6.747 -27.335 -16.464 1.00 65.31 191 PHE A N 1
ATOM 1569 C CA . PHE A 1 191 ? 7.894 -28.240 -16.390 1.00 65.31 191 PHE A CA 1
ATOM 1570 C C . PHE A 1 191 ? 8.512 -28.451 -17.787 1.00 65.31 191 PHE A C 1
ATOM 1572 O O . PHE A 1 191 ? 8.065 -27.867 -18.771 1.00 65.31 191 PHE A O 1
ATOM 1579 N N . SER A 1 192 ? 9.571 -29.246 -17.901 1.00 60.44 192 SER A N 1
ATOM 1580 C CA . SER A 1 192 ? 10.141 -29.605 -19.206 1.00 60.44 192 SER A CA 1
ATOM 1581 C C . SER A 1 192 ? 9.444 -30.847 -19.769 1.00 60.44 192 SER A C 1
ATOM 1583 O O . SER A 1 192 ? 9.487 -31.897 -19.131 1.00 60.44 192 SER A O 1
ATOM 1585 N N . HIS A 1 193 ? 8.880 -30.765 -20.979 1.00 62.75 193 HIS A N 1
ATOM 1586 C CA . HIS A 1 193 ? 8.251 -31.907 -21.678 1.00 62.75 193 HIS A CA 1
ATOM 1587 C C . HIS A 1 193 ? 8.606 -31.920 -23.151 1.00 62.75 193 HIS A C 1
ATOM 1589 O O . HIS A 1 193 ? 8.831 -30.878 -23.764 1.00 62.75 193 HIS A O 1
ATOM 1595 N N . GLU A 1 194 ? 8.585 -33.112 -23.736 1.00 64.38 194 GLU A N 1
ATOM 1596 C CA . GLU A 1 194 ? 8.682 -33.269 -25.180 1.00 64.38 194 GLU A CA 1
ATOM 1597 C C . GLU A 1 194 ? 7.376 -32.882 -25.870 1.00 64.38 194 GLU A C 1
ATOM 1599 O O . GLU A 1 194 ? 6.316 -33.418 -25.546 1.00 64.38 194 GLU A O 1
ATOM 1604 N N . ARG A 1 195 ? 7.461 -31.982 -26.852 1.00 71.31 195 ARG A N 1
ATOM 1605 C CA . ARG A 1 195 ? 6.349 -31.613 -27.734 1.00 71.31 195 ARG A CA 1
ATOM 1606 C C . ARG A 1 195 ? 6.839 -31.378 -29.150 1.00 71.31 195 ARG A C 1
ATOM 1608 O O . ARG A 1 195 ? 8.014 -31.074 -29.368 1.00 71.31 195 ARG A O 1
ATOM 1615 N N . ASP A 1 196 ? 5.915 -31.486 -30.091 1.00 77.75 196 ASP A N 1
ATOM 1616 C CA . ASP A 1 196 ? 6.153 -31.088 -31.468 1.00 77.75 196 ASP A CA 1
ATOM 1617 C C . ASP A 1 196 ? 6.175 -29.560 -31.548 1.00 77.75 196 ASP A C 1
ATOM 1619 O O . ASP A 1 196 ? 5.232 -28.879 -31.137 1.00 77.75 196 ASP A O 1
ATOM 1623 N N . VAL A 1 197 ? 7.291 -29.016 -32.031 1.00 74.50 197 VAL A N 1
ATOM 1624 C CA . VAL A 1 197 ? 7.497 -27.575 -32.184 1.00 74.50 197 VAL A CA 1
ATOM 1625 C C . VAL A 1 197 ? 7.975 -27.251 -33.592 1.00 74.50 197 VAL A C 1
ATOM 1627 O O . VAL A 1 197 ? 8.662 -28.044 -34.237 1.00 74.50 197 VAL A O 1
ATOM 1630 N N . VAL A 1 198 ? 7.647 -26.052 -34.055 1.00 75.19 198 VAL A N 1
ATOM 1631 C CA . VAL A 1 198 ? 8.133 -25.482 -35.315 1.00 75.19 198 VAL A CA 1
ATOM 1632 C C . VAL A 1 198 ? 8.859 -24.173 -35.034 1.00 75.19 198 VAL A C 1
ATOM 1634 O O . VAL A 1 198 ? 8.480 -23.415 -34.139 1.00 75.19 198 VAL A O 1
ATOM 1637 N N . THR A 1 199 ? 9.918 -23.890 -35.791 1.00 66.44 199 THR A N 1
ATOM 1638 C CA . THR A 1 199 ? 10.652 -22.627 -35.662 1.00 66.44 199 THR A CA 1
ATOM 1639 C C . THR A 1 199 ? 10.003 -21.566 -36.541 1.00 66.44 199 THR A C 1
ATOM 1641 O O . THR A 1 199 ? 10.068 -21.645 -37.766 1.00 66.44 199 THR A O 1
ATOM 1644 N N . ARG A 1 200 ? 9.418 -20.535 -35.928 1.00 65.31 200 ARG A N 1
ATOM 1645 C CA . ARG A 1 200 ? 8.795 -19.400 -36.622 1.00 65.31 200 ARG A CA 1
ATOM 1646 C C . ARG A 1 200 ? 9.467 -18.112 -36.167 1.00 65.31 200 ARG A C 1
ATOM 1648 O O . ARG A 1 200 ? 9.532 -17.843 -34.975 1.00 65.31 200 ARG A O 1
ATOM 1655 N N . MET A 1 201 ? 9.995 -17.327 -37.111 1.00 56.78 201 MET A N 1
ATOM 1656 C CA . MET A 1 201 ? 10.704 -16.065 -36.817 1.00 56.78 201 MET A CA 1
ATOM 1657 C C . MET A 1 201 ? 11.818 -16.220 -35.755 1.00 56.78 201 MET A C 1
ATOM 1659 O O . MET A 1 201 ? 12.022 -15.347 -34.921 1.00 56.78 201 MET A O 1
ATOM 1663 N N . GLY A 1 202 ? 12.527 -17.356 -35.767 1.00 57.09 202 GLY A N 1
ATOM 1664 C CA . GLY A 1 202 ? 13.598 -17.654 -34.806 1.00 57.09 202 GLY A CA 1
ATOM 1665 C C . GLY A 1 202 ? 13.132 -18.132 -33.424 1.00 57.09 202 GLY A C 1
ATOM 1666 O O . GLY A 1 202 ? 13.977 -18.424 -32.584 1.00 57.09 202 GLY A O 1
ATOM 1667 N N . GL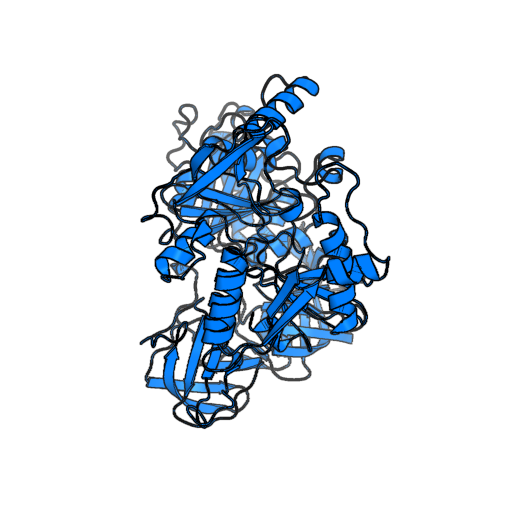N A 1 203 ? 11.824 -18.263 -33.186 1.00 53.94 203 GLN A N 1
ATOM 1668 C CA . GLN A 1 203 ? 11.255 -18.766 -31.932 1.00 53.94 203 GLN A CA 1
ATOM 1669 C C . GLN A 1 203 ? 10.651 -20.162 -32.108 1.00 53.94 203 GLN A C 1
ATOM 1671 O O . GLN A 1 203 ? 10.089 -20.478 -33.158 1.00 53.94 203 GLN A O 1
ATOM 1676 N N . LEU A 1 204 ? 10.755 -20.999 -31.073 1.00 60.94 204 LEU A N 1
ATOM 1677 C CA . LEU A 1 204 ? 10.105 -22.310 -31.036 1.00 60.94 204 LEU A CA 1
ATOM 1678 C C . LEU A 1 204 ? 8.638 -22.133 -30.638 1.00 60.94 204 LEU A C 1
ATOM 1680 O O . LEU A 1 204 ? 8.347 -21.616 -29.560 1.00 60.94 204 LEU A O 1
ATOM 1684 N N . VAL A 1 205 ? 7.728 -22.580 -31.500 1.00 67.44 205 VAL A N 1
ATOM 1685 C CA . VAL A 1 205 ? 6.280 -22.511 -31.285 1.00 67.44 205 VAL A CA 1
ATOM 1686 C C . VAL A 1 205 ? 5.726 -23.940 -31.210 1.00 67.44 205 VAL A C 1
ATOM 1688 O O . VAL A 1 205 ? 5.992 -24.718 -32.127 1.00 67.44 205 VAL A O 1
ATOM 1691 N N . PRO A 1 206 ? 4.991 -24.320 -30.148 1.00 68.06 206 PRO A N 1
ATOM 1692 C CA . PRO A 1 206 ? 4.297 -25.600 -30.063 1.00 68.06 206 PRO A CA 1
ATOM 1693 C C . PRO A 1 206 ? 3.271 -25.740 -31.187 1.00 68.06 206 PRO A C 1
ATOM 1695 O O . PRO A 1 206 ? 2.584 -24.784 -31.548 1.00 68.06 206 PRO A O 1
ATOM 1698 N N . VAL A 1 207 ? 3.170 -26.950 -31.724 1.00 70.25 207 VAL A N 1
ATOM 1699 C CA . VAL A 1 207 ? 2.147 -27.321 -32.698 1.00 70.25 207 VAL A CA 1
ATOM 1700 C C . VAL A 1 207 ? 0.945 -27.891 -31.947 1.00 70.25 207 VAL A C 1
ATOM 1702 O O . VAL A 1 207 ? 1.096 -28.823 -31.158 1.00 70.25 207 VAL A O 1
ATOM 1705 N N . GLY A 1 208 ? -0.234 -27.315 -32.177 1.00 67.12 208 GLY A N 1
ATOM 1706 C CA . GLY A 1 208 ? -1.512 -27.770 -31.618 1.00 67.12 208 GLY A CA 1
ATOM 1707 C C . GLY A 1 208 ? -2.586 -27.927 -32.696 1.00 67.12 208 GLY A C 1
ATOM 1708 O O . GLY A 1 208 ? -2.281 -27.920 -33.889 1.00 67.12 208 GLY A O 1
ATOM 1709 N N . ASP A 1 209 ? -3.851 -28.036 -32.287 1.00 55.88 209 ASP A N 1
ATOM 1710 C CA . ASP A 1 209 ? -4.982 -28.002 -33.220 1.00 55.88 209 ASP A CA 1
ATOM 1711 C C . ASP A 1 209 ? -5.128 -26.608 -33.867 1.00 55.88 209 ASP A C 1
ATOM 1713 O O . ASP A 1 209 ? -4.572 -25.608 -33.396 1.00 55.88 209 ASP A O 1
ATOM 1717 N N . ALA A 1 210 ? -5.837 -26.525 -34.998 1.00 45.44 210 ALA A N 1
ATOM 1718 C CA . ALA A 1 210 ? -6.042 -25.264 -35.715 1.00 45.44 210 ALA A CA 1
ATOM 1719 C C . ALA A 1 210 ? -6.603 -24.166 -34.777 1.00 45.44 210 ALA A C 1
ATOM 1721 O O . ALA A 1 210 ? -7.524 -24.455 -34.015 1.00 45.44 210 ALA A O 1
ATOM 1722 N N . PRO A 1 211 ? -6.088 -22.916 -34.828 1.00 51.81 211 PRO A N 1
ATOM 1723 C CA . PRO A 1 211 ? -5.206 -22.339 -35.854 1.00 51.81 211 PRO A CA 1
ATOM 1724 C C . PRO A 1 211 ? -3.688 -22.511 -35.613 1.00 51.81 211 PRO A C 1
ATOM 1726 O O . PRO A 1 211 ? -2.888 -21.931 -36.349 1.00 51.81 211 PRO A O 1
ATOM 1729 N N . PHE A 1 212 ? -3.258 -23.308 -34.627 1.00 60.62 212 PHE A N 1
ATOM 1730 C CA . PHE A 1 212 ? -1.843 -23.455 -34.232 1.00 60.62 212 PHE A CA 1
ATOM 1731 C C . PHE A 1 212 ? -1.154 -24.718 -34.777 1.00 60.62 212 PHE A C 1
ATOM 1733 O O . PHE A 1 212 ? -0.072 -25.087 -34.317 1.00 60.62 212 PHE A O 1
ATOM 1740 N N . GLY A 1 213 ? -1.745 -25.354 -35.791 1.00 64.75 213 GLY A N 1
ATOM 1741 C CA . GLY A 1 213 ? -1.157 -26.493 -36.498 1.00 64.75 213 GLY A CA 1
ATOM 1742 C C . GLY A 1 213 ? 0.133 -26.161 -37.257 1.00 64.75 213 GLY A C 1
ATOM 1743 O O . GLY A 1 213 ? 0.503 -24.994 -37.443 1.00 64.75 213 GLY A O 1
ATOM 1744 N N . ALA A 1 214 ? 0.826 -27.209 -37.709 1.00 65.38 214 ALA A N 1
ATOM 1745 C CA . ALA A 1 214 ? 1.985 -27.095 -38.590 1.00 65.38 214 ALA A CA 1
ATOM 1746 C C . ALA A 1 214 ? 1.560 -26.506 -39.944 1.00 65.38 214 ALA A C 1
ATOM 1748 O O . ALA A 1 214 ? 0.517 -26.883 -40.483 1.00 65.38 214 ALA A O 1
ATOM 1749 N N . ARG A 1 215 ? 2.338 -25.565 -40.491 1.00 69.00 215 ARG A N 1
ATOM 1750 C CA . ARG A 1 215 ? 2.060 -24.986 -41.816 1.00 69.00 215 ARG A CA 1
ATOM 1751 C C . ARG A 1 215 ? 2.457 -25.952 -42.926 1.00 69.00 215 ARG A C 1
ATOM 1753 O O . ARG A 1 215 ? 3.289 -26.834 -42.737 1.00 69.00 215 ARG A O 1
ATOM 1760 N N . GLU A 1 216 ? 1.916 -25.724 -44.117 1.00 64.44 216 GLU A N 1
ATOM 1761 C CA . GLU A 1 216 ? 2.367 -26.404 -45.330 1.00 64.44 216 GLU A CA 1
ATOM 1762 C C . GLU A 1 216 ? 3.868 -26.126 -45.552 1.00 64.44 216 GLU A C 1
ATOM 1764 O O . GLU A 1 216 ? 4.280 -24.979 -45.727 1.00 64.44 216 GLU A O 1
ATOM 1769 N N . GLY A 1 217 ? 4.694 -27.173 -45.459 1.00 71.56 217 GLY A N 1
ATOM 1770 C CA . GLY A 1 217 ? 6.159 -27.088 -45.536 1.00 71.56 217 GLY A CA 1
ATOM 1771 C C . GLY A 1 217 ? 6.894 -26.901 -44.200 1.00 71.56 217 GLY A C 1
ATOM 1772 O O . GLY A 1 217 ? 8.124 -26.913 -44.195 1.00 71.56 217 GLY A O 1
ATOM 1773 N N . GLU A 1 218 ? 6.194 -26.758 -43.070 1.00 77.69 218 GLU A N 1
ATOM 1774 C CA . GLU A 1 218 ? 6.812 -26.865 -41.744 1.00 77.69 218 GLU A CA 1
ATOM 1775 C C . GLU A 1 218 ? 6.843 -28.332 -41.306 1.00 77.69 218 GLU A C 1
ATOM 1777 O O . GLU A 1 218 ? 5.805 -28.987 -41.246 1.00 77.69 218 GLU A O 1
ATOM 1782 N N . GLU A 1 219 ? 8.024 -28.837 -40.953 1.00 76.56 219 GLU A N 1
ATOM 1783 C CA . GLU A 1 219 ? 8.172 -30.145 -40.313 1.00 76.56 219 GLU A CA 1
ATOM 1784 C C . GLU A 1 219 ? 8.249 -29.953 -38.794 1.00 76.56 219 GLU A C 1
ATOM 1786 O O . GLU A 1 219 ? 9.231 -29.383 -38.302 1.00 76.56 219 GLU A O 1
ATOM 1791 N N . PRO A 1 220 ? 7.232 -30.388 -38.026 1.00 81.75 220 PRO A N 1
ATOM 1792 C CA . PRO A 1 220 ? 7.305 -30.358 -36.577 1.00 81.75 220 PRO A CA 1
ATOM 1793 C C . PRO A 1 220 ? 8.456 -31.231 -36.097 1.00 81.75 220 PRO A C 1
ATOM 1795 O O . PRO A 1 220 ? 8.597 -32.387 -36.496 1.00 81.75 220 PRO A O 1
ATOM 1798 N N . VAL A 1 221 ? 9.282 -30.676 -35.221 1.00 75.62 221 VAL A N 1
ATOM 1799 C CA . VAL A 1 221 ? 10.385 -31.400 -34.601 1.00 75.62 221 VAL A CA 1
ATOM 1800 C C . VAL A 1 221 ? 10.063 -31.584 -33.134 1.00 75.62 221 VAL A C 1
ATOM 1802 O O . VAL A 1 221 ? 9.765 -30.623 -32.428 1.00 75.62 221 VAL A O 1
ATOM 1805 N N . ARG A 1 222 ? 10.184 -32.818 -32.649 1.00 75.12 222 ARG A N 1
ATOM 1806 C CA . ARG A 1 222 ? 10.019 -33.119 -31.231 1.00 75.12 222 ARG A CA 1
ATOM 1807 C C . ARG A 1 222 ? 11.181 -32.526 -30.433 1.00 75.12 222 ARG A C 1
ATOM 1809 O O . ARG A 1 222 ? 12.356 -32.820 -30.691 1.00 75.12 222 ARG A O 1
ATOM 1816 N N . ARG A 1 223 ? 10.867 -31.651 -29.481 1.00 68.50 223 ARG A N 1
ATOM 1817 C CA . ARG A 1 223 ? 11.842 -30.984 -28.607 1.00 68.50 223 ARG A CA 1
ATOM 1818 C C . ARG A 1 223 ? 11.339 -30.957 -27.175 1.00 68.50 223 ARG A C 1
ATOM 1820 O O . ARG A 1 223 ? 10.148 -30.788 -26.933 1.00 68.50 223 ARG A O 1
ATOM 1827 N N . THR A 1 224 ? 12.269 -31.057 -26.233 1.00 64.50 224 THR A N 1
ATOM 1828 C CA . THR A 1 224 ? 12.003 -30.782 -24.821 1.00 64.50 224 THR A CA 1
ATOM 1829 C C . THR A 1 224 ? 11.912 -29.273 -24.617 1.00 64.50 224 THR A C 1
ATOM 1831 O O . THR A 1 224 ? 12.901 -28.565 -24.805 1.00 64.50 224 THR A O 1
ATOM 1834 N N . VAL A 1 225 ? 10.731 -28.776 -24.255 1.00 62.81 225 VAL A N 1
ATOM 1835 C CA . VAL A 1 225 ? 10.446 -27.348 -24.056 1.00 62.81 225 VAL A CA 1
ATOM 1836 C C . VAL A 1 225 ? 9.695 -27.115 -22.743 1.00 62.81 225 VAL A C 1
ATOM 1838 O O . VAL A 1 225 ? 9.013 -28.008 -22.242 1.00 62.81 225 VAL A O 1
ATOM 1841 N N . ARG A 1 226 ? 9.818 -25.900 -22.196 1.00 58.88 226 ARG A N 1
ATOM 1842 C CA . ARG A 1 226 ? 9.040 -25.401 -21.050 1.00 58.88 226 ARG A CA 1
ATOM 1843 C C . ARG A 1 226 ? 8.568 -23.971 -21.306 1.00 58.88 226 ARG A C 1
ATOM 1845 O O . ARG A 1 226 ? 9.292 -23.200 -21.946 1.00 58.88 226 ARG A O 1
ATOM 1852 N N . PHE A 1 227 ? 7.406 -23.604 -20.771 1.00 59.94 227 PHE A N 1
ATOM 1853 C CA . PHE A 1 227 ? 6.881 -22.235 -20.845 1.00 59.94 227 PHE A CA 1
ATOM 1854 C C . PHE A 1 227 ? 7.231 -21.441 -19.579 1.00 59.94 227 PHE A C 1
ATOM 1856 O O . PHE A 1 227 ? 7.257 -21.997 -18.485 1.00 59.94 227 PHE A O 1
ATOM 1863 N N . ARG A 1 228 ? 7.505 -20.134 -19.719 1.00 56.38 228 ARG A N 1
ATOM 1864 C CA . ARG A 1 228 ? 7.797 -19.226 -18.584 1.00 56.38 228 ARG A CA 1
ATOM 1865 C C . ARG A 1 228 ? 6.541 -18.492 -18.105 1.00 56.38 228 ARG A C 1
ATOM 1867 O O . ARG A 1 228 ? 6.215 -18.496 -16.922 1.00 56.38 228 ARG A O 1
ATOM 1874 N N . THR A 1 229 ? 5.809 -17.919 -19.051 1.00 53.62 229 THR A N 1
ATOM 1875 C CA . THR A 1 229 ? 4.537 -17.228 -18.832 1.00 53.62 229 THR A CA 1
ATOM 1876 C C . THR A 1 229 ? 3.548 -17.765 -19.847 1.00 53.62 229 THR A C 1
ATOM 1878 O O . THR A 1 229 ? 3.913 -18.004 -20.996 1.00 53.62 229 THR A O 1
ATOM 1881 N N . VAL A 1 230 ? 2.315 -18.001 -19.409 1.00 57.06 230 VAL A N 1
ATOM 1882 C CA . VAL A 1 230 ? 1.261 -18.577 -20.247 1.00 57.06 230 VAL A CA 1
ATOM 1883 C C . VAL A 1 230 ? 0.194 -17.528 -20.450 1.00 57.06 230 VAL A C 1
ATOM 1885 O O . VAL A 1 230 ? -0.467 -17.131 -19.492 1.00 57.06 230 VAL A O 1
ATOM 1888 N N . GLY A 1 231 ? 0.049 -17.100 -21.697 1.00 53.19 231 GLY A N 1
ATOM 1889 C CA . GLY A 1 231 ? -1.161 -16.463 -22.205 1.00 53.19 231 GLY A CA 1
ATOM 1890 C C . GLY A 1 231 ? -1.696 -17.331 -23.338 1.00 53.19 231 GLY A C 1
ATOM 1891 O O . GLY A 1 231 ? -2.582 -18.151 -23.118 1.00 53.19 231 GLY A O 1
ATOM 1892 N N . ASP A 1 232 ? -1.038 -17.223 -24.493 1.00 42.84 232 ASP A N 1
ATOM 1893 C CA . ASP A 1 232 ? -1.224 -18.066 -25.681 1.00 42.84 232 ASP A CA 1
ATOM 1894 C C . ASP A 1 232 ? 0.050 -18.881 -25.985 1.00 42.84 232 ASP A C 1
ATOM 1896 O O . ASP A 1 232 ? 1.093 -18.688 -25.358 1.00 42.84 232 ASP A O 1
ATOM 1900 N N . MET A 1 233 ? -0.022 -19.776 -26.978 1.00 47.56 233 MET A N 1
ATOM 1901 C CA . MET A 1 233 ? 1.023 -20.725 -27.400 1.00 47.56 233 MET A CA 1
ATOM 1902 C C . MET A 1 233 ? 2.392 -20.146 -27.827 1.00 47.56 233 MET A C 1
ATOM 1904 O O . MET A 1 233 ? 3.238 -20.889 -28.304 1.00 47.56 233 MET A O 1
ATOM 1908 N N . SER A 1 234 ? 2.696 -18.865 -27.631 1.00 35.91 234 SER A N 1
ATOM 1909 C CA . SER A 1 234 ? 3.970 -18.243 -28.025 1.00 35.91 234 SER A CA 1
ATOM 1910 C C . SER A 1 234 ? 4.745 -17.706 -26.812 1.00 35.91 234 SER A C 1
ATOM 1912 O O . SER A 1 234 ? 4.322 -16.684 -26.277 1.00 35.91 234 SER A O 1
ATOM 1914 N N . CYS A 1 235 ? 5.835 -18.387 -26.391 1.00 33.25 235 CYS A N 1
ATOM 1915 C CA . CYS A 1 235 ? 7.080 -17.858 -25.757 1.00 33.25 235 CYS A CA 1
ATOM 1916 C C . CYS A 1 235 ? 7.864 -18.909 -24.911 1.00 33.25 235 CYS A C 1
ATOM 1918 O O . CYS A 1 235 ? 7.278 -19.670 -24.142 1.00 33.25 235 CYS A O 1
ATOM 1920 N N . THR A 1 236 ? 9.209 -18.902 -24.999 1.00 33.19 236 THR A N 1
ATOM 1921 C CA . THR A 1 236 ? 10.181 -19.846 -24.368 1.00 33.19 236 THR A CA 1
ATOM 1922 C C . THR A 1 236 ? 11.101 -19.203 -23.299 1.00 33.19 236 THR A C 1
ATOM 1924 O O . THR A 1 236 ? 11.349 -18.002 -23.342 1.00 33.19 236 THR A O 1
ATOM 1927 N N . GLY A 1 237 ? 11.604 -19.999 -22.330 1.00 36.88 237 GLY A N 1
ATOM 1928 C CA . GLY A 1 237 ? 12.202 -19.551 -21.045 1.00 36.88 237 GLY A CA 1
ATOM 1929 C C . GLY A 1 237 ? 13.744 -19.541 -20.857 1.00 36.88 237 GLY A C 1
ATOM 1930 O O . GLY A 1 237 ? 14.504 -19.679 -21.804 1.00 36.88 237 GLY A O 1
ATOM 1931 N N . MET A 1 238 ? 14.193 -19.354 -19.592 1.00 27.02 238 MET A N 1
ATOM 1932 C CA . MET A 1 238 ? 15.593 -19.401 -19.070 1.00 27.02 238 MET A CA 1
ATOM 1933 C C . MET A 1 238 ? 15.579 -19.847 -17.576 1.00 27.02 238 MET A C 1
ATOM 1935 O O . MET A 1 238 ? 14.500 -19.867 -16.989 1.00 27.02 238 MET A O 1
ATOM 1939 N N . GLU A 1 239 ? 16.714 -20.267 -16.996 1.00 28.06 239 GLU A N 1
ATOM 1940 C CA . GLU A 1 239 ? 16.890 -20.949 -15.687 1.00 28.06 239 GLU A CA 1
ATOM 1941 C C . GLU A 1 239 ? 17.570 -20.052 -14.620 1.00 28.06 239 GLU A C 1
ATOM 1943 O O . GLU A 1 239 ? 18.488 -19.316 -14.969 1.00 28.06 239 GLU A O 1
ATOM 1948 N N . PHE A 1 240 ? 17.162 -20.121 -13.338 1.00 41.59 240 PHE A N 1
ATOM 1949 C CA . PHE A 1 240 ? 17.784 -19.387 -12.211 1.00 41.59 240 PHE A CA 1
ATOM 1950 C C . PHE A 1 240 ? 17.783 -20.210 -10.905 1.00 41.59 240 PHE A C 1
ATOM 1952 O O . PHE A 1 240 ? 16.971 -21.118 -10.750 1.00 41.59 240 PHE A O 1
ATOM 1959 N N . SER A 1 241 ? 18.672 -19.868 -9.960 1.00 39.16 241 SER A N 1
ATOM 1960 C CA . SER A 1 241 ? 18.802 -20.508 -8.633 1.00 39.16 241 SER A CA 1
ATOM 1961 C C . SER A 1 241 ? 17.930 -19.813 -7.569 1.00 39.16 241 SER A C 1
ATOM 1963 O O . SER A 1 241 ? 17.870 -18.583 -7.555 1.00 39.16 241 SER A O 1
ATOM 1965 N N . THR A 1 242 ? 17.293 -20.577 -6.673 1.00 46.72 242 THR A N 1
ATOM 1966 C CA . THR A 1 242 ? 16.036 -20.198 -5.987 1.00 46.72 242 THR A CA 1
ATOM 1967 C C . THR A 1 242 ? 16.094 -19.972 -4.472 1.00 46.72 242 THR A C 1
ATOM 1969 O O . THR A 1 242 ? 15.209 -19.304 -3.945 1.00 46.72 242 THR A O 1
ATOM 1972 N N . ASP A 1 243 ? 17.102 -20.468 -3.756 1.00 45.88 243 ASP A N 1
ATOM 1973 C CA . ASP A 1 243 ? 16.929 -20.709 -2.309 1.00 45.88 243 ASP A CA 1
ATOM 1974 C C . ASP A 1 243 ? 17.133 -19.479 -1.402 1.00 45.88 243 ASP A C 1
ATOM 1976 O O . ASP A 1 243 ? 16.690 -19.488 -0.261 1.00 45.88 243 ASP A O 1
ATOM 1980 N N . ALA A 1 244 ? 17.760 -18.398 -1.882 1.00 50.91 244 ALA A N 1
ATOM 1981 C CA . ALA A 1 244 ? 18.132 -17.253 -1.033 1.00 50.91 244 ALA A CA 1
ATOM 1982 C C . ALA A 1 244 ? 17.206 -16.024 -1.133 1.00 50.91 244 ALA A C 1
ATOM 1984 O O . ALA A 1 244 ? 17.377 -15.075 -0.376 1.00 50.91 244 ALA A O 1
ATOM 1985 N N . TYR A 1 245 ? 16.269 -15.980 -2.086 1.00 54.25 245 TYR A N 1
ATOM 1986 C CA . TYR A 1 245 ? 15.586 -14.731 -2.465 1.00 54.25 245 TYR A CA 1
ATOM 1987 C C . TYR A 1 245 ? 14.263 -14.483 -1.725 1.00 54.25 245 TYR A C 1
ATOM 1989 O O . TYR A 1 245 ? 13.884 -13.328 -1.560 1.00 54.25 245 TYR A O 1
ATOM 1997 N N . LEU A 1 246 ? 13.547 -15.504 -1.243 1.00 50.34 246 LEU A N 1
ATOM 1998 C CA . LEU A 1 246 ? 12.296 -15.298 -0.486 1.00 50.34 246 LEU A CA 1
ATOM 1999 C C . LEU A 1 246 ? 12.521 -14.758 0.926 1.00 50.34 246 LEU A C 1
ATOM 2001 O O . LEU A 1 246 ? 11.726 -13.944 1.385 1.00 50.34 246 LEU A O 1
ATOM 2005 N N . ASP A 1 247 ? 13.621 -15.159 1.563 1.00 57.38 247 ASP A N 1
ATOM 2006 C CA . ASP A 1 247 ? 14.003 -14.699 2.903 1.00 57.38 247 ASP A CA 1
ATOM 2007 C C . ASP A 1 247 ? 14.651 -13.306 2.887 1.00 57.38 247 ASP A C 1
ATOM 2009 O O . ASP A 1 247 ? 15.006 -12.760 3.935 1.00 57.38 247 ASP A O 1
ATOM 2013 N N . MET A 1 248 ? 14.814 -12.706 1.703 1.00 71.75 248 MET A N 1
ATOM 2014 C CA . MET A 1 248 ? 15.342 -11.353 1.595 1.00 71.75 248 MET A CA 1
ATOM 2015 C C . MET A 1 248 ? 14.344 -10.348 2.146 1.00 71.75 248 MET A C 1
ATOM 2017 O O . MET A 1 248 ? 13.195 -10.261 1.703 1.00 71.75 248 MET A O 1
ATOM 2021 N N . ASP A 1 249 ? 14.834 -9.515 3.056 1.00 78.44 249 ASP A N 1
ATOM 2022 C CA . ASP A 1 249 ? 14.086 -8.368 3.537 1.00 78.44 249 ASP A CA 1
ATOM 2023 C C . ASP A 1 249 ? 13.760 -7.410 2.376 1.00 78.44 249 ASP A C 1
ATOM 2025 O O . ASP A 1 249 ? 14.488 -7.319 1.380 1.00 78.44 249 ASP A O 1
ATOM 2029 N N . LEU A 1 250 ? 12.653 -6.683 2.500 1.00 85.25 250 LEU A N 1
ATOM 2030 C CA . LEU A 1 250 ? 12.171 -5.759 1.482 1.00 85.25 250 LEU A CA 1
ATOM 2031 C C . LEU A 1 250 ? 12.257 -4.325 1.994 1.00 85.25 250 LEU A C 1
ATOM 2033 O O . LEU A 1 250 ? 11.482 -3.925 2.863 1.00 85.25 250 LEU A O 1
ATOM 2037 N N . LEU A 1 251 ? 13.129 -3.523 1.384 1.00 90.25 251 LEU A N 1
ATOM 2038 C CA . LEU A 1 251 ? 13.200 -2.090 1.644 1.00 90.25 251 LEU A CA 1
ATOM 2039 C C . LEU A 1 251 ? 12.326 -1.316 0.657 1.00 90.25 251 LEU A C 1
ATOM 2041 O O . LEU A 1 251 ? 12.561 -1.343 -0.553 1.00 90.25 251 LEU A O 1
ATOM 2045 N N . ARG A 1 252 ? 11.350 -0.563 1.170 1.00 91.06 252 ARG A N 1
ATOM 2046 C CA . ARG A 1 252 ? 10.652 0.465 0.389 1.00 91.06 252 ARG A CA 1
ATOM 2047 C C . ARG A 1 252 ? 11.303 1.809 0.656 1.00 91.06 252 ARG A C 1
ATOM 2049 O O . ARG A 1 252 ? 11.309 2.261 1.801 1.00 91.06 252 ARG A O 1
ATOM 2056 N N . PHE A 1 253 ? 11.799 2.470 -0.379 1.00 92.75 253 PHE A N 1
ATOM 2057 C CA . PHE A 1 253 ? 12.306 3.829 -0.242 1.00 92.75 253 PHE A CA 1
ATOM 2058 C C . PHE A 1 253 ? 11.784 4.742 -1.339 1.00 92.75 253 PHE A C 1
ATOM 2060 O O . PHE A 1 253 ? 11.407 4.287 -2.417 1.00 92.75 253 PHE A O 1
ATOM 2067 N N . LEU A 1 254 ? 11.751 6.040 -1.054 1.00 91.88 254 LEU A N 1
ATOM 2068 C CA . LEU A 1 254 ? 11.440 7.055 -2.053 1.00 91.88 254 LEU A CA 1
ATOM 2069 C C . LEU A 1 254 ? 12.635 7.960 -2.322 1.00 91.88 254 LEU A C 1
ATOM 2071 O O . LEU A 1 254 ? 13.472 8.171 -1.445 1.00 91.88 254 LEU A O 1
ATOM 2075 N N . THR A 1 255 ? 12.676 8.530 -3.521 1.00 89.50 255 THR A N 1
ATOM 2076 C CA . THR A 1 255 ? 13.633 9.575 -3.896 1.00 89.50 255 THR A CA 1
ATOM 2077 C C . THR A 1 255 ? 12.947 10.929 -3.958 1.00 89.50 255 THR A C 1
ATOM 2079 O O . THR A 1 255 ? 11.956 11.111 -4.662 1.00 89.50 255 THR A O 1
ATOM 2082 N N . CYS A 1 256 ? 13.519 11.898 -3.257 1.00 87.88 256 CYS A N 1
ATOM 2083 C CA . CYS A 1 256 ? 13.064 13.277 -3.179 1.00 87.88 256 CYS A CA 1
ATOM 2084 C C . CYS A 1 256 ? 14.226 14.220 -3.479 1.00 87.88 256 CYS A C 1
ATOM 2086 O O . CYS A 1 256 ? 15.387 13.877 -3.301 1.00 87.88 256 CYS A O 1
ATOM 2088 N N . GLY A 1 257 ? 13.919 15.425 -3.934 1.00 83.25 257 GLY A N 1
ATOM 2089 C CA . GLY A 1 257 ? 14.925 16.402 -4.346 1.00 83.25 257 GLY A CA 1
ATOM 2090 C C . GLY A 1 257 ? 14.334 17.376 -5.348 1.00 83.25 257 GLY A C 1
ATOM 2091 O O . GLY A 1 257 ? 13.251 17.127 -5.891 1.00 83.25 257 GLY A O 1
ATOM 2092 N N . SER A 1 258 ? 15.035 18.468 -5.596 1.00 82.44 258 SER A N 1
ATOM 2093 C CA . SER A 1 258 ? 14.667 19.473 -6.583 1.00 82.44 258 SER A CA 1
ATOM 2094 C C . SER A 1 258 ? 14.602 18.907 -8.000 1.00 82.44 258 SER A C 1
ATOM 2096 O O . SER A 1 258 ? 15.059 17.789 -8.289 1.00 82.44 258 SER A O 1
ATOM 2098 N N . VAL A 1 259 ? 14.017 19.690 -8.905 1.00 75.12 259 VAL A N 1
ATOM 2099 C CA . VAL A 1 259 ? 14.301 19.548 -10.339 1.00 75.12 259 VAL A CA 1
ATOM 2100 C C . VAL A 1 259 ? 15.817 19.689 -10.530 1.00 75.12 259 VAL A C 1
ATOM 2102 O O . VAL A 1 259 ? 16.455 20.489 -9.848 1.00 75.12 259 VAL A O 1
ATOM 2105 N N . ASP A 1 260 ? 16.383 18.847 -11.391 1.00 80.12 260 ASP A N 1
ATOM 2106 C CA . ASP A 1 260 ? 17.814 18.748 -11.695 1.00 80.12 260 ASP A CA 1
ATOM 2107 C C . ASP A 1 260 ? 18.741 18.197 -10.606 1.00 80.12 260 ASP A C 1
ATOM 2109 O O . ASP A 1 260 ? 19.904 17.959 -10.911 1.00 80.12 260 ASP A O 1
ATOM 2113 N N . ASP A 1 261 ? 18.285 17.860 -9.396 1.00 85.94 261 ASP A N 1
ATOM 2114 C CA . ASP A 1 261 ? 19.161 17.257 -8.363 1.00 85.94 261 ASP A CA 1
ATOM 2115 C C . ASP A 1 261 ? 19.695 15.856 -8.736 1.00 85.94 261 ASP A C 1
ATOM 2117 O O . ASP A 1 261 ? 20.529 15.291 -8.029 1.00 85.94 261 ASP A O 1
ATOM 2121 N N . GLY A 1 262 ? 19.251 15.289 -9.863 1.00 85.75 262 GLY A N 1
ATOM 2122 C CA . GLY A 1 262 ? 19.750 14.024 -10.411 1.00 85.75 262 GLY A CA 1
ATOM 2123 C C . GLY A 1 262 ? 19.032 12.775 -9.892 1.00 85.75 262 GLY A C 1
ATOM 2124 O O . GLY A 1 262 ? 19.638 11.708 -9.867 1.00 85.75 262 GLY A O 1
ATOM 2125 N N . LYS A 1 263 ? 17.754 12.886 -9.488 1.00 87.38 263 LYS A N 1
ATOM 2126 C CA . LYS A 1 263 ? 16.927 11.757 -8.998 1.00 87.38 263 LYS A CA 1
ATOM 2127 C C . LYS A 1 263 ? 16.832 10.617 -10.014 1.00 87.38 263 LYS A C 1
ATOM 2129 O O . LYS A 1 263 ? 17.245 9.499 -9.722 1.00 87.38 263 LYS A O 1
ATOM 2134 N N . SER A 1 264 ? 16.351 10.921 -11.217 1.00 82.44 264 SER A N 1
ATOM 2135 C CA . SER A 1 264 ? 16.194 9.960 -12.314 1.00 82.44 264 SER A CA 1
ATOM 2136 C C . SER A 1 264 ? 17.531 9.328 -12.705 1.00 82.44 264 SER A C 1
ATOM 2138 O O . SER A 1 264 ? 17.628 8.113 -12.846 1.00 82.44 264 SER A O 1
ATOM 2140 N N . THR A 1 265 ? 18.600 10.130 -12.765 1.00 85.12 265 THR A N 1
ATOM 2141 C CA . THR A 1 265 ? 19.964 9.646 -13.021 1.00 85.12 265 THR A CA 1
ATOM 2142 C C . THR A 1 265 ? 20.436 8.675 -11.940 1.00 85.12 265 THR A C 1
ATOM 2144 O O . THR A 1 265 ? 21.004 7.638 -12.265 1.00 85.12 265 THR A O 1
ATOM 2147 N N . LEU A 1 266 ? 20.180 8.971 -10.660 1.00 89.06 266 LEU A N 1
ATOM 2148 C CA . LEU A 1 266 ? 20.539 8.090 -9.549 1.00 89.06 266 LEU A CA 1
ATOM 2149 C C . LEU A 1 266 ? 19.797 6.754 -9.622 1.00 89.06 266 LEU A C 1
ATOM 2151 O O . LEU A 1 266 ? 20.414 5.700 -9.488 1.00 89.06 266 LEU A O 1
ATOM 2155 N N . ILE A 1 267 ? 18.486 6.789 -9.859 1.00 86.00 267 ILE A N 1
ATOM 2156 C CA . ILE A 1 267 ? 17.684 5.573 -10.011 1.00 86.00 267 ILE A CA 1
ATOM 2157 C C . ILE A 1 267 ? 18.198 4.761 -11.203 1.00 86.00 267 ILE A C 1
ATOM 2159 O O . ILE A 1 267 ? 18.470 3.572 -11.055 1.00 86.00 267 ILE A O 1
ATOM 2163 N N . GLY A 1 268 ? 18.390 5.397 -12.361 1.00 82.75 268 GLY A N 1
ATOM 2164 C CA . GLY A 1 268 ? 18.938 4.748 -13.550 1.00 82.75 268 GLY A CA 1
ATOM 2165 C C . GLY A 1 268 ? 20.303 4.114 -13.280 1.00 82.75 268 GLY A C 1
ATOM 2166 O O . GLY A 1 268 ? 20.541 2.981 -13.689 1.00 82.75 268 GLY A O 1
ATOM 2167 N N . ARG A 1 269 ? 21.165 4.787 -12.507 1.00 85.88 269 ARG A N 1
ATOM 2168 C CA . ARG A 1 269 ? 22.472 4.265 -12.094 1.00 85.88 269 ARG A CA 1
ATOM 2169 C C . ARG A 1 269 ? 22.364 3.049 -11.179 1.00 85.88 269 ARG A C 1
ATOM 2171 O O . ARG A 1 269 ? 23.058 2.068 -11.421 1.00 85.88 269 ARG A O 1
ATOM 2178 N N . LEU A 1 270 ? 21.489 3.082 -10.172 1.00 85.25 270 LEU A N 1
ATOM 2179 C CA . LEU A 1 270 ? 21.241 1.931 -9.296 1.00 85.25 270 LEU A CA 1
ATOM 2180 C C . LEU A 1 270 ? 20.725 0.728 -10.090 1.00 85.25 270 LEU A C 1
ATOM 2182 O O . LEU A 1 270 ? 21.188 -0.389 -9.880 1.00 85.25 270 LEU A O 1
ATOM 2186 N N . LEU A 1 271 ? 19.801 0.947 -11.028 1.00 78.75 271 LEU A N 1
ATOM 2187 C CA . LEU A 1 271 ? 19.252 -0.117 -11.871 1.00 78.75 271 LEU A CA 1
ATOM 2188 C C . LEU A 1 271 ? 20.300 -0.683 -12.848 1.00 78.75 271 LEU A C 1
ATOM 2190 O O . LEU A 1 271 ? 20.381 -1.900 -13.020 1.00 78.75 271 LEU A O 1
ATOM 2194 N N . TYR A 1 272 ? 21.123 0.185 -13.442 1.00 75.81 272 TYR A N 1
ATOM 2195 C CA . TYR A 1 272 ? 22.201 -0.189 -14.358 1.00 75.81 272 TYR A CA 1
ATOM 2196 C C . TYR A 1 272 ? 23.298 -0.995 -13.650 1.00 75.81 272 TYR A C 1
ATOM 2198 O O . TYR A 1 272 ? 23.601 -2.122 -14.042 1.00 75.81 272 TYR A O 1
ATOM 2206 N N . ASP A 1 273 ? 23.848 -0.463 -12.555 1.00 71.56 273 ASP A N 1
ATOM 2207 C CA . ASP A 1 273 ? 24.960 -1.095 -11.838 1.00 71.56 273 ASP A CA 1
ATOM 2208 C C . ASP A 1 273 ? 24.525 -2.362 -11.075 1.00 71.56 273 ASP A C 1
ATOM 2210 O O . ASP A 1 273 ? 25.340 -3.261 -10.866 1.00 71.56 273 ASP A O 1
ATOM 2214 N N . SER A 1 274 ? 23.245 -2.477 -10.691 1.00 64.62 274 SER A N 1
ATOM 2215 C CA . SER A 1 274 ? 22.693 -3.701 -10.080 1.00 64.62 274 SER A CA 1
ATOM 2216 C C . SER A 1 274 ? 22.380 -4.810 -11.091 1.00 64.62 274 SER A C 1
ATOM 2218 O O . SER A 1 274 ? 21.892 -5.864 -10.687 1.00 64.62 274 SER A O 1
ATOM 2220 N N . LYS A 1 275 ? 22.646 -4.598 -12.392 1.00 63.09 275 LYS A N 1
ATOM 2221 C CA . LYS A 1 275 ? 22.350 -5.545 -13.487 1.00 63.09 275 LYS A CA 1
ATOM 2222 C C . LYS A 1 275 ? 20.890 -6.017 -13.514 1.00 63.09 275 LYS A C 1
ATOM 2224 O O . LYS A 1 275 ? 20.600 -7.126 -13.950 1.00 63.09 275 LYS A O 1
ATOM 2229 N N . SER A 1 276 ? 19.971 -5.178 -13.039 1.00 57.00 276 SER A N 1
ATOM 2230 C CA . SER A 1 276 ? 18.539 -5.501 -12.976 1.00 57.00 276 SER A CA 1
ATOM 2231 C C . SER A 1 276 ? 17.781 -5.119 -14.256 1.00 57.00 276 SER A C 1
ATOM 2233 O O . SER A 1 276 ? 16.572 -5.317 -14.335 1.00 57.00 276 SER A O 1
ATOM 2235 N N . ILE A 1 277 ? 18.469 -4.551 -15.253 1.00 59.66 277 ILE A N 1
ATOM 2236 C CA . ILE A 1 277 ? 17.890 -4.118 -16.531 1.00 59.66 277 ILE A CA 1
ATOM 2237 C C . ILE A 1 277 ? 18.216 -5.150 -17.617 1.00 59.66 277 ILE A C 1
ATOM 2239 O O . ILE A 1 277 ? 19.362 -5.575 -17.746 1.00 59.66 277 ILE A O 1
ATOM 2243 N N . PHE A 1 278 ? 17.208 -5.523 -18.409 1.00 54.81 278 PHE A N 1
ATOM 2244 C CA . PHE A 1 278 ? 17.362 -6.393 -19.576 1.00 54.81 278 PHE A CA 1
ATOM 2245 C C . PHE A 1 278 ? 18.173 -5.716 -20.700 1.00 54.81 278 PHE A C 1
ATOM 2247 O O . PHE A 1 278 ? 18.079 -4.503 -20.897 1.00 54.81 278 PHE A O 1
ATOM 2254 N N . GLU A 1 279 ? 18.962 -6.498 -21.446 1.00 52.12 279 GLU A N 1
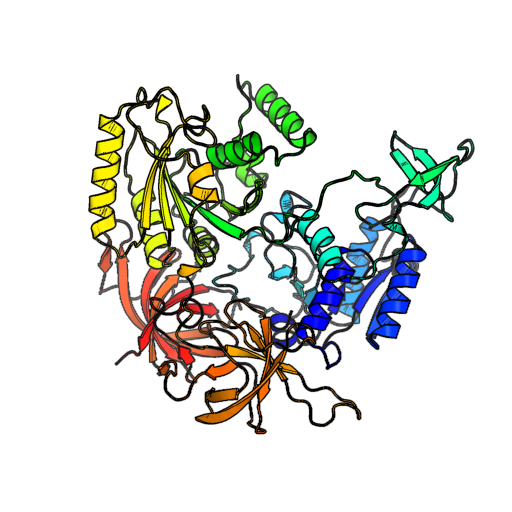ATOM 2255 C CA . GLU A 1 279 ? 19.875 -6.000 -22.495 1.00 52.12 279 GLU A CA 1
ATOM 2256 C C . GLU A 1 279 ? 19.163 -5.166 -23.575 1.00 52.12 279 GLU A C 1
ATOM 2258 O O . GLU A 1 279 ? 19.658 -4.114 -23.973 1.00 52.12 279 GLU A O 1
ATOM 2263 N N . ASP A 1 280 ? 17.951 -5.556 -23.967 1.00 49.34 280 ASP A N 1
ATOM 2264 C CA . ASP A 1 280 ? 17.122 -4.847 -24.949 1.00 49.34 280 ASP A CA 1
ATOM 2265 C C . ASP A 1 280 ? 16.769 -3.411 -24.516 1.00 49.34 280 ASP A C 1
ATOM 2267 O O . ASP A 1 280 ? 16.713 -2.486 -25.331 1.00 49.34 280 ASP A O 1
ATOM 2271 N N . GLN A 1 281 ? 16.552 -3.190 -23.217 1.00 58.56 281 GLN A N 1
ATOM 2272 C CA . GLN A 1 281 ? 16.259 -1.862 -22.683 1.00 58.56 281 GLN A CA 1
ATOM 2273 C C . GLN A 1 281 ? 17.494 -0.963 -22.646 1.00 58.56 281 GLN A C 1
ATOM 2275 O O . GLN A 1 281 ? 17.349 0.254 -22.793 1.00 58.56 281 GLN A O 1
ATOM 2280 N N . LEU A 1 282 ? 18.679 -1.547 -22.452 1.00 64.44 282 LEU A N 1
ATOM 2281 C CA . LEU A 1 282 ? 19.951 -0.829 -22.503 1.00 64.44 282 LEU A CA 1
ATOM 2282 C C . LEU A 1 282 ? 20.251 -0.385 -23.936 1.00 64.44 282 LEU A C 1
ATOM 2284 O O . LEU A 1 282 ? 20.483 0.800 -24.157 1.00 64.44 282 LEU A O 1
ATOM 2288 N N . GLU A 1 283 ? 20.115 -1.282 -24.915 1.00 62.69 283 GLU A N 1
ATOM 2289 C CA . GLU A 1 283 ? 20.289 -0.956 -26.339 1.00 62.69 283 GLU A CA 1
ATOM 2290 C C . GLU A 1 283 ? 19.317 0.145 -26.803 1.00 62.69 283 GLU A C 1
ATOM 2292 O O . GLU A 1 283 ? 19.690 1.086 -27.515 1.00 62.69 283 GLU A O 1
ATOM 2297 N N . ALA A 1 284 ? 18.058 0.081 -26.358 1.00 65.88 284 ALA A N 1
ATOM 2298 C CA . ALA A 1 284 ? 17.066 1.111 -26.651 1.00 65.88 284 ALA A CA 1
ATOM 2299 C C . ALA A 1 284 ? 17.442 2.477 -26.047 1.00 65.88 284 ALA A C 1
ATOM 2301 O O . ALA A 1 284 ? 17.264 3.505 -26.703 1.00 65.88 284 ALA A O 1
ATOM 2302 N N . ALA A 1 285 ? 17.966 2.508 -24.818 1.00 69.25 285 ALA A N 1
ATOM 2303 C CA . ALA A 1 285 ? 18.420 3.744 -24.184 1.00 69.25 285 ALA A CA 1
ATOM 2304 C C . ALA A 1 285 ? 19.665 4.319 -24.879 1.00 69.25 285 ALA A C 1
ATOM 2306 O O . ALA A 1 285 ? 19.691 5.511 -25.183 1.00 69.25 285 ALA A O 1
ATOM 2307 N N . GLU A 1 286 ? 20.651 3.481 -25.210 1.00 72.44 286 GLU A N 1
ATOM 2308 C CA . GLU A 1 286 ? 21.856 3.888 -25.942 1.00 72.44 286 GLU A CA 1
ATOM 2309 C C . GLU A 1 286 ? 21.521 4.476 -27.315 1.00 72.44 286 GLU A C 1
ATOM 2311 O O . GLU A 1 286 ? 21.977 5.571 -27.653 1.00 72.44 286 GLU A O 1
ATOM 2316 N N . SER A 1 287 ? 20.673 3.794 -28.092 1.00 68.06 287 SER A N 1
ATOM 2317 C CA . SER A 1 287 ? 20.246 4.281 -29.408 1.00 68.06 287 SER A CA 1
ATOM 2318 C C . SER A 1 287 ? 19.506 5.623 -29.325 1.00 68.06 287 SER A C 1
ATOM 2320 O O . SER A 1 287 ? 19.735 6.515 -30.148 1.00 68.06 287 SER A O 1
ATOM 2322 N N . ALA A 1 288 ? 18.667 5.810 -28.300 1.00 72.62 288 ALA A N 1
ATOM 2323 C CA . ALA A 1 288 ? 17.952 7.056 -28.062 1.00 72.62 288 ALA A CA 1
ATOM 2324 C C . ALA A 1 288 ? 18.900 8.201 -27.662 1.00 72.62 288 ALA A C 1
ATOM 2326 O O . ALA A 1 288 ? 18.777 9.296 -28.214 1.00 72.62 288 ALA A O 1
ATOM 2327 N N . SER A 1 289 ? 19.875 7.957 -26.782 1.00 77.00 289 SER A N 1
ATOM 2328 C CA . SER A 1 289 ? 20.910 8.939 -26.421 1.00 77.00 289 SER A CA 1
ATOM 2329 C C . SER A 1 289 ? 21.759 9.355 -27.625 1.00 77.00 289 SER A C 1
ATOM 2331 O O . SER A 1 289 ? 21.947 10.547 -27.871 1.00 77.00 289 SER A O 1
ATOM 2333 N N . LEU A 1 290 ? 22.184 8.392 -28.449 1.00 74.00 290 LEU A N 1
ATOM 2334 C CA . LEU A 1 290 ? 22.920 8.665 -29.688 1.00 74.00 290 LEU A CA 1
ATOM 2335 C C . LEU A 1 290 ? 22.101 9.526 -30.659 1.00 74.00 290 LEU A C 1
ATOM 2337 O O . LEU A 1 290 ? 22.629 10.470 -31.243 1.00 74.00 290 LEU A O 1
ATOM 2341 N N . SER A 1 291 ? 20.799 9.250 -30.794 1.00 71.81 291 SER A N 1
ATOM 2342 C CA . SER A 1 291 ? 19.906 10.040 -31.654 1.00 71.81 291 SER A CA 1
ATOM 2343 C C . SER A 1 291 ? 19.709 11.487 -31.177 1.00 71.81 291 SER A C 1
ATOM 2345 O O . SER A 1 291 ? 19.428 12.365 -31.992 1.00 71.81 291 SER A O 1
ATOM 2347 N N . ARG A 1 292 ? 19.886 11.746 -29.872 1.00 72.62 292 ARG A N 1
ATOM 2348 C CA . ARG A 1 292 ? 19.834 13.082 -29.252 1.00 72.62 292 ARG A CA 1
ATOM 2349 C C . ARG A 1 292 ? 21.173 13.825 -29.292 1.00 72.62 292 ARG A C 1
ATOM 2351 O O . ARG A 1 292 ? 21.199 15.024 -29.035 1.00 72.62 292 ARG A O 1
ATOM 2358 N N . GLY A 1 293 ? 22.258 13.143 -29.666 1.00 70.50 293 GLY A N 1
ATOM 2359 C CA . GLY A 1 293 ? 23.607 13.708 -29.726 1.00 70.50 293 GLY A CA 1
ATOM 2360 C C . GLY A 1 293 ? 24.376 13.655 -28.402 1.00 70.50 293 GLY A C 1
ATOM 2361 O O . GLY A 1 293 ? 25.394 14.337 -28.274 1.00 70.50 293 GLY A O 1
ATOM 2362 N N . ASP A 1 294 ? 23.923 12.858 -27.432 1.00 73.12 294 ASP A N 1
ATOM 2363 C CA . ASP A 1 294 ? 24.606 12.710 -26.147 1.00 73.12 294 ASP A CA 1
ATOM 2364 C C . ASP A 1 294 ? 25.899 11.891 -26.304 1.00 73.12 294 ASP A C 1
ATOM 2366 O O . ASP A 1 294 ? 25.936 10.863 -26.981 1.00 73.12 294 ASP A O 1
ATOM 2370 N N . GLN A 1 295 ? 26.987 12.325 -25.653 1.00 65.94 295 GLN A N 1
ATOM 2371 C CA . GLN A 1 295 ? 28.282 11.619 -25.699 1.00 65.94 295 GLN A CA 1
ATOM 2372 C C . GLN A 1 295 ? 28.325 10.355 -24.825 1.00 65.94 295 GLN A C 1
ATOM 2374 O O . GLN A 1 295 ? 29.245 9.546 -24.944 1.00 65.94 295 GLN A O 1
ATOM 2379 N N . ARG A 1 296 ? 27.371 10.205 -23.902 1.00 68.81 296 ARG A N 1
ATOM 2380 C CA . ARG A 1 296 ? 27.228 9.064 -22.991 1.00 68.81 296 ARG A CA 1
ATOM 2381 C C . ARG A 1 296 ? 25.759 8.669 -22.929 1.00 68.81 296 ARG A C 1
ATOM 2383 O O . ARG A 1 296 ? 24.897 9.513 -23.153 1.00 68.81 296 ARG A O 1
ATOM 2390 N N . MET A 1 297 ? 25.489 7.410 -22.587 1.00 73.62 297 MET A N 1
ATOM 2391 C CA . MET A 1 297 ? 24.122 6.955 -22.337 1.00 73.62 297 MET A CA 1
ATOM 2392 C C . MET A 1 297 ? 23.499 7.770 -21.196 1.00 73.62 297 MET A C 1
ATOM 2394 O O . MET A 1 297 ? 24.044 7.826 -20.090 1.00 73.62 297 MET A O 1
ATOM 2398 N N . ASP A 1 298 ? 22.348 8.376 -21.471 1.00 75.94 298 ASP A N 1
ATOM 2399 C CA . ASP A 1 298 ? 21.549 9.085 -20.481 1.00 75.94 298 ASP A CA 1
ATOM 2400 C C . ASP A 1 298 ? 20.711 8.079 -19.686 1.00 75.94 298 ASP A C 1
ATOM 2402 O O . ASP A 1 298 ? 19.686 7.566 -20.142 1.00 75.94 298 ASP A O 1
ATOM 2406 N N . LEU A 1 299 ? 21.160 7.797 -18.463 1.00 73.12 299 LEU A N 1
ATOM 2407 C CA . LEU A 1 299 ? 20.508 6.849 -17.564 1.00 73.12 299 LEU A CA 1
ATOM 2408 C C . LEU A 1 299 ? 19.097 7.288 -17.137 1.00 73.12 299 LEU A C 1
ATOM 2410 O O . LEU A 1 299 ? 18.319 6.437 -16.707 1.00 73.12 299 LEU A O 1
ATOM 2414 N N . ALA A 1 300 ? 18.725 8.567 -17.281 1.00 68.56 300 ALA A N 1
ATOM 2415 C CA . ALA A 1 300 ? 17.359 9.019 -17.004 1.00 68.56 300 ALA A CA 1
ATOM 2416 C C . ALA A 1 300 ? 16.335 8.437 -18.004 1.00 68.56 300 ALA A C 1
ATOM 2418 O O . ALA A 1 300 ? 15.166 8.238 -17.672 1.00 68.56 300 ALA A O 1
ATOM 2419 N N . LEU A 1 301 ? 16.769 8.041 -19.207 1.00 67.81 301 LEU A N 1
ATOM 2420 C CA . LEU A 1 301 ? 15.899 7.383 -20.191 1.00 67.81 301 LEU A CA 1
ATOM 2421 C C . LEU A 1 301 ? 15.376 6.019 -19.721 1.00 67.81 301 LEU A C 1
ATOM 2423 O O . LEU A 1 301 ? 14.339 5.547 -20.197 1.00 67.81 301 LEU A O 1
ATOM 2427 N N . LEU A 1 302 ? 16.069 5.389 -18.770 1.00 66.38 302 LEU A N 1
ATOM 2428 C CA . LEU A 1 302 ? 15.655 4.119 -18.176 1.00 66.38 302 LEU A CA 1
ATOM 2429 C C . LEU A 1 302 ? 14.485 4.305 -17.197 1.00 66.38 302 LEU A C 1
ATOM 2431 O O . LEU A 1 302 ? 13.716 3.367 -16.965 1.00 66.38 302 LEU A O 1
ATOM 2435 N N . THR A 1 303 ? 14.305 5.513 -16.658 1.00 61.81 303 THR A N 1
ATOM 2436 C CA . THR A 1 303 ? 13.319 5.810 -15.612 1.00 61.81 303 THR A CA 1
ATOM 2437 C C . THR A 1 303 ? 12.029 6.439 -16.137 1.00 61.81 303 THR A C 1
ATOM 2439 O O . THR A 1 303 ? 10.980 6.229 -15.524 1.00 61.81 303 THR A O 1
ATOM 2442 N N . ASP A 1 304 ? 12.045 7.090 -17.302 1.00 64.25 304 ASP A N 1
ATOM 2443 C CA . ASP A 1 304 ? 10.891 7.846 -17.811 1.00 64.25 304 ASP A CA 1
ATOM 2444 C C . ASP A 1 304 ? 9.858 6.958 -18.533 1.00 64.25 304 ASP A C 1
ATOM 2446 O O . ASP A 1 304 ? 10.079 6.439 -19.639 1.00 64.25 304 ASP A O 1
ATOM 2450 N N . GLY A 1 305 ? 8.698 6.775 -17.892 1.00 52.19 305 GLY A N 1
ATOM 2451 C CA . GLY A 1 305 ? 7.652 5.840 -18.322 1.00 52.19 305 GLY A CA 1
ATOM 2452 C C . GLY A 1 305 ? 6.578 6.424 -19.247 1.00 52.19 305 GLY A C 1
ATOM 2453 O O . GLY A 1 305 ? 6.057 5.691 -20.086 1.00 52.19 305 GLY A O 1
ATOM 2454 N N . LEU A 1 306 ? 6.239 7.716 -19.134 1.00 51.72 306 LEU A N 1
ATOM 2455 C CA . LEU A 1 306 ? 5.175 8.343 -19.935 1.00 51.72 306 LEU A CA 1
ATOM 2456 C C . LEU A 1 306 ? 5.715 9.248 -21.046 1.00 51.72 306 LEU A C 1
ATOM 2458 O O . LEU A 1 306 ? 6.681 9.984 -20.862 1.00 51.72 306 LEU A O 1
ATOM 2462 N N . ARG A 1 307 ? 5.013 9.275 -22.186 1.00 45.91 307 ARG A N 1
ATOM 2463 C CA . ARG A 1 307 ? 5.318 10.176 -23.313 1.00 45.91 307 ARG A CA 1
ATOM 2464 C C . ARG A 1 307 ? 5.287 11.655 -22.897 1.00 45.91 307 ARG A C 1
ATOM 2466 O O . ARG A 1 307 ? 6.193 12.392 -23.256 1.00 45.91 307 ARG A O 1
ATOM 2473 N N . ALA A 1 308 ? 4.316 12.039 -22.063 1.00 47.28 308 ALA A N 1
ATOM 2474 C CA . ALA A 1 308 ? 4.198 13.394 -21.516 1.00 47.28 308 ALA A CA 1
ATOM 2475 C C . ALA A 1 308 ? 5.353 13.776 -20.568 1.00 47.28 308 ALA A C 1
ATOM 2477 O O . ALA A 1 308 ? 5.776 14.926 -20.560 1.00 47.28 308 ALA A O 1
ATOM 2478 N N . GLU A 1 309 ? 5.895 12.821 -19.802 1.00 61.00 309 GLU A N 1
ATOM 2479 C CA . GLU A 1 309 ? 7.081 13.063 -18.962 1.00 61.00 309 GLU A CA 1
ATOM 2480 C C . GLU A 1 309 ? 8.327 13.245 -19.823 1.00 61.00 309 GLU A C 1
ATOM 2482 O O . GLU A 1 309 ? 9.087 14.176 -19.594 1.00 61.00 309 GLU A O 1
ATOM 2487 N N . ARG A 1 310 ? 8.493 12.429 -20.873 1.00 57.97 310 ARG A N 1
ATOM 2488 C CA . ARG A 1 310 ? 9.619 12.549 -21.816 1.00 57.97 310 ARG A CA 1
ATOM 2489 C C . ARG A 1 310 ? 9.606 13.851 -22.612 1.00 57.97 310 ARG A C 1
ATOM 2491 O O . ARG A 1 310 ? 10.669 14.342 -22.973 1.00 57.97 310 ARG A O 1
ATOM 2498 N N . GLU A 1 311 ? 8.422 14.380 -22.917 1.00 54.72 311 GLU A N 1
ATOM 2499 C CA . GLU A 1 311 ? 8.261 15.668 -23.603 1.00 54.72 311 GLU A CA 1
ATOM 2500 C C . GLU A 1 311 ? 8.590 16.857 -22.690 1.00 54.72 311 GLU A C 1
ATOM 2502 O O . GLU A 1 311 ? 9.079 17.874 -23.177 1.00 54.72 311 GLU A O 1
ATOM 2507 N N . GLN A 1 312 ? 8.351 16.735 -21.379 1.00 46.44 312 GLN A N 1
ATOM 2508 C CA . GLN A 1 312 ? 8.583 17.809 -20.405 1.00 46.44 312 GLN A CA 1
ATOM 2509 C C . GLN A 1 312 ? 9.883 17.665 -19.596 1.00 46.44 312 GLN A C 1
ATOM 2511 O O . GLN A 1 312 ? 10.290 18.624 -18.946 1.00 46.44 312 GLN A O 1
ATOM 2516 N N . GLY A 1 313 ? 10.528 16.496 -19.610 1.00 54.19 313 GLY A N 1
ATOM 2517 C CA . GLY A 1 313 ? 11.733 16.200 -18.829 1.00 54.19 313 GLY A CA 1
ATOM 2518 C C . GLY A 1 313 ? 11.511 16.152 -17.311 1.00 54.19 313 GLY A C 1
ATOM 2519 O O . GLY A 1 313 ? 12.454 16.379 -16.556 1.00 54.19 313 GLY A O 1
ATOM 2520 N N . ILE A 1 314 ? 10.279 15.907 -16.844 1.00 53.31 314 ILE A N 1
ATOM 2521 C CA . ILE A 1 314 ? 9.931 15.876 -15.412 1.00 53.31 314 ILE A CA 1
ATOM 2522 C C . ILE A 1 314 ? 9.094 14.642 -15.052 1.00 53.31 314 ILE A C 1
ATOM 2524 O O . ILE A 1 314 ? 8.222 14.235 -15.818 1.00 53.31 314 ILE A O 1
ATOM 2528 N N . THR A 1 315 ? 9.294 14.096 -13.849 1.00 51.25 315 THR A N 1
ATOM 2529 C CA . THR A 1 315 ? 8.386 13.109 -13.240 1.00 51.25 315 THR A CA 1
ATOM 2530 C C . THR A 1 315 ? 7.080 13.808 -12.840 1.00 51.25 315 THR A C 1
ATOM 2532 O O . THR A 1 315 ? 7.115 14.875 -12.222 1.00 51.25 315 THR A O 1
ATOM 2535 N N . ILE A 1 316 ? 5.928 13.223 -13.180 1.00 56.12 316 ILE A N 1
ATOM 2536 C CA . ILE A 1 316 ? 4.587 13.788 -12.933 1.00 56.12 316 ILE A CA 1
ATOM 2537 C C . ILE A 1 316 ? 3.818 12.973 -11.885 1.00 56.12 316 ILE A C 1
ATOM 2539 O O . ILE A 1 316 ? 3.128 13.548 -11.048 1.00 56.12 316 ILE A O 1
ATOM 2543 N N . ASP A 1 317 ? 3.943 11.646 -11.889 1.00 65.44 317 ASP A N 1
ATOM 2544 C CA . ASP A 1 317 ? 3.261 10.737 -10.952 1.00 65.44 317 ASP A CA 1
ATOM 2545 C C . ASP A 1 317 ? 4.254 9.716 -10.389 1.00 65.44 317 ASP A C 1
ATOM 2547 O O . ASP A 1 317 ? 5.264 9.432 -11.030 1.00 65.44 317 ASP A O 1
ATOM 2551 N N . VAL A 1 318 ? 3.961 9.164 -9.209 1.00 70.56 318 VAL A N 1
ATOM 2552 C CA . VAL A 1 318 ? 4.815 8.166 -8.562 1.00 70.56 318 VAL A CA 1
ATOM 2553 C C . VAL A 1 318 ? 4.927 6.939 -9.454 1.00 70.56 318 VAL A C 1
ATOM 2555 O O . VAL A 1 318 ? 3.931 6.257 -9.724 1.00 70.56 318 VAL A O 1
ATOM 2558 N N . ALA A 1 319 ? 6.152 6.653 -9.883 1.00 74.06 319 ALA A N 1
ATOM 2559 C CA . ALA A 1 319 ? 6.495 5.420 -10.568 1.00 74.06 319 ALA A CA 1
ATOM 2560 C C . ALA A 1 319 ? 7.181 4.473 -9.583 1.00 74.06 319 ALA A C 1
ATOM 2562 O O . ALA A 1 319 ? 8.134 4.854 -8.902 1.00 74.06 319 ALA A O 1
ATOM 2563 N N . TYR A 1 320 ? 6.707 3.230 -9.519 1.00 77.44 320 TYR A N 1
ATOM 2564 C CA . TYR A 1 320 ? 7.350 2.199 -8.713 1.00 77.44 320 TYR A CA 1
ATOM 2565 C C . TYR A 1 320 ? 8.336 1.403 -9.563 1.00 77.44 320 TYR A C 1
ATOM 2567 O O . TYR A 1 320 ? 7.984 0.908 -10.636 1.00 77.44 320 TYR A O 1
ATOM 2575 N N . ARG A 1 321 ? 9.570 1.267 -9.078 1.00 77.44 321 ARG A N 1
ATOM 2576 C CA . ARG A 1 321 ? 10.619 0.443 -9.691 1.00 77.44 321 ARG A CA 1
ATOM 2577 C C . ARG A 1 321 ? 11.066 -0.640 -8.724 1.00 77.44 321 ARG A C 1
ATOM 2579 O O . ARG A 1 321 ? 11.028 -0.449 -7.510 1.00 77.44 321 ARG A O 1
ATOM 2586 N N . TYR A 1 322 ? 11.494 -1.762 -9.285 1.00 77.88 322 TYR A N 1
ATOM 2587 C CA . TYR A 1 322 ? 11.847 -2.967 -8.550 1.00 77.88 322 TYR A CA 1
ATOM 2588 C C . TYR A 1 322 ? 13.260 -3.368 -8.942 1.00 77.88 322 TYR A C 1
ATOM 2590 O O . TYR A 1 322 ? 13.582 -3.409 -10.128 1.00 77.88 322 TYR A O 1
ATOM 2598 N N . PHE A 1 323 ? 14.094 -3.642 -7.948 1.00 79.25 323 PHE A N 1
ATOM 2599 C CA . PHE A 1 323 ? 15.388 -4.280 -8.149 1.00 79.25 323 PHE A CA 1
ATOM 2600 C C . PHE A 1 323 ? 15.743 -5.093 -6.908 1.00 79.25 323 PHE A C 1
ATOM 2602 O O . PHE A 1 323 ? 15.137 -4.936 -5.845 1.00 79.25 323 PHE A O 1
ATOM 2609 N N . ALA A 1 324 ? 16.716 -5.981 -7.038 1.00 77.31 324 ALA A N 1
ATOM 2610 C CA . ALA A 1 324 ? 17.199 -6.776 -5.924 1.00 77.31 324 ALA A CA 1
ATOM 2611 C C . ALA A 1 324 ? 18.716 -6.904 -6.001 1.00 77.31 324 ALA A C 1
ATOM 2613 O O . ALA A 1 324 ? 19.303 -6.882 -7.081 1.00 77.31 324 ALA A O 1
ATOM 2614 N N . THR A 1 325 ? 19.343 -7.060 -4.843 1.00 79.56 325 THR A N 1
ATOM 2615 C CA . THR A 1 325 ? 20.725 -7.524 -4.732 1.00 79.56 325 THR A CA 1
ATOM 2616 C C . THR A 1 325 ? 20.730 -8.921 -4.116 1.00 79.56 325 THR A C 1
ATOM 2618 O O . THR A 1 325 ? 19.698 -9.377 -3.624 1.00 79.56 325 THR A O 1
ATOM 2621 N N . PRO A 1 326 ? 21.881 -9.615 -4.066 1.00 75.25 326 PRO A N 1
ATOM 2622 C CA . PRO A 1 326 ? 21.981 -10.887 -3.356 1.00 75.25 326 PRO A CA 1
ATOM 2623 C C . PRO A 1 326 ? 21.653 -10.818 -1.854 1.00 75.25 326 PRO A C 1
ATOM 2625 O O . PRO A 1 326 ? 21.575 -11.866 -1.222 1.00 75.25 326 PRO A O 1
ATOM 2628 N N . LYS A 1 327 ? 21.509 -9.621 -1.263 1.00 80.06 327 LYS A N 1
ATOM 2629 C CA . LYS A 1 327 ? 21.181 -9.444 0.159 1.00 80.06 327 LYS A CA 1
ATOM 2630 C C . LYS A 1 327 ? 19.745 -8.996 0.418 1.00 80.06 327 LYS A C 1
ATOM 2632 O O . LYS A 1 327 ? 19.236 -9.258 1.506 1.00 80.06 327 LYS A O 1
ATOM 2637 N N . ARG A 1 328 ? 19.124 -8.249 -0.503 1.00 84.00 328 ARG A N 1
ATOM 2638 C CA . ARG A 1 328 ? 17.880 -7.525 -0.206 1.00 84.00 328 ARG A CA 1
ATOM 2639 C C . ARG A 1 328 ? 17.076 -7.169 -1.455 1.00 84.00 328 ARG A C 1
ATOM 2641 O O . ARG A 1 328 ? 17.645 -6.895 -2.512 1.00 84.00 328 ARG A O 1
ATOM 2648 N N . LYS A 1 329 ? 15.750 -7.099 -1.308 1.00 84.56 329 LYS A N 1
ATOM 2649 C CA . LYS A 1 329 ? 14.831 -6.571 -2.328 1.00 84.56 329 LYS A CA 1
ATOM 2650 C C . LYS A 1 329 ? 14.543 -5.097 -2.091 1.00 84.56 329 LYS A C 1
ATOM 2652 O O . LYS A 1 329 ? 14.445 -4.645 -0.949 1.00 84.56 329 LYS A O 1
ATOM 2657 N N . PHE A 1 330 ? 14.311 -4.369 -3.175 1.00 86.75 330 PHE A N 1
ATOM 2658 C CA . PHE A 1 330 ? 14.062 -2.939 -3.136 1.00 86.75 330 PHE A CA 1
ATOM 2659 C C . PHE A 1 330 ? 12.849 -2.554 -3.978 1.00 86.75 330 PHE A C 1
ATOM 2661 O O . PHE A 1 330 ? 12.706 -2.970 -5.129 1.00 86.75 330 PHE A O 1
ATOM 2668 N N . ILE A 1 331 ? 12.003 -1.699 -3.406 1.00 86.88 331 ILE A N 1
ATOM 2669 C CA . ILE A 1 331 ? 10.968 -0.965 -4.134 1.00 86.88 331 ILE A CA 1
ATOM 2670 C C . ILE A 1 331 ? 11.304 0.516 -4.039 1.00 86.88 331 ILE A C 1
ATOM 2672 O O . ILE A 1 331 ? 11.316 1.084 -2.946 1.00 86.88 331 ILE A O 1
ATOM 2676 N N . ILE A 1 332 ? 11.534 1.130 -5.194 1.00 87.62 332 ILE A N 1
ATOM 2677 C CA . ILE A 1 332 ? 11.788 2.562 -5.328 1.00 87.62 332 ILE A CA 1
ATOM 2678 C C . ILE A 1 332 ? 10.481 3.248 -5.702 1.00 87.62 332 ILE A C 1
ATOM 2680 O O . ILE A 1 332 ? 9.870 2.884 -6.706 1.00 87.62 332 ILE A O 1
ATOM 2684 N N . ALA A 1 333 ? 10.073 4.250 -4.931 1.00 85.69 333 ALA A N 1
ATOM 2685 C CA . ALA A 1 333 ? 9.051 5.208 -5.332 1.00 85.69 333 ALA A CA 1
ATOM 2686 C C . ALA A 1 333 ? 9.743 6.457 -5.904 1.00 85.69 333 ALA A C 1
ATOM 2688 O O . ALA A 1 333 ? 10.326 7.246 -5.155 1.00 85.69 333 ALA A O 1
ATOM 2689 N N . ASP A 1 334 ? 9.697 6.627 -7.226 1.00 82.31 334 ASP A N 1
ATOM 2690 C CA . ASP A 1 334 ? 10.188 7.845 -7.871 1.00 82.31 334 ASP A CA 1
ATOM 2691 C C . ASP A 1 334 ? 9.142 8.950 -7.721 1.00 82.31 334 ASP A C 1
ATOM 2693 O O . ASP A 1 334 ? 8.113 8.953 -8.404 1.00 82.31 334 ASP A O 1
ATOM 2697 N N . CYS A 1 335 ? 9.371 9.848 -6.764 1.00 75.88 335 CYS A N 1
ATOM 2698 C CA . CYS A 1 335 ? 8.456 10.934 -6.466 1.00 75.88 335 CYS A CA 1
ATOM 2699 C C . CYS A 1 335 ? 8.831 12.202 -7.255 1.00 75.88 335 CYS A C 1
ATOM 2701 O O . CYS A 1 335 ? 9.996 12.617 -7.280 1.00 75.88 335 CYS A O 1
ATOM 2703 N N . PRO A 1 336 ? 7.841 12.885 -7.850 1.00 70.62 336 PRO A N 1
ATOM 2704 C CA . PRO A 1 336 ? 8.074 14.136 -8.557 1.00 70.62 336 PRO A CA 1
ATOM 2705 C C . PRO A 1 336 ? 8.591 15.232 -7.613 1.00 70.62 336 PRO A C 1
ATOM 2707 O O . PRO A 1 336 ? 8.094 15.393 -6.501 1.00 70.62 336 PRO A O 1
ATOM 2710 N N . GLY A 1 337 ? 9.591 15.998 -8.064 1.00 62.31 337 GLY A N 1
ATOM 2711 C CA . GLY A 1 337 ? 10.262 17.022 -7.243 1.00 62.31 337 GLY A CA 1
ATOM 2712 C C . GLY A 1 337 ? 9.612 18.408 -7.248 1.00 62.31 337 GLY A C 1
ATOM 2713 O O . GLY A 1 337 ? 10.073 19.298 -6.543 1.00 62.31 337 GLY A O 1
ATOM 2714 N N . HIS A 1 338 ? 8.579 18.621 -8.066 1.00 68.94 338 HIS A N 1
ATOM 2715 C CA . HIS A 1 338 ? 7.941 19.928 -8.211 1.00 68.94 338 HIS A CA 1
ATOM 2716 C C . HIS A 1 338 ? 6.823 20.131 -7.176 1.00 68.94 338 HIS A C 1
ATOM 2718 O O . HIS A 1 338 ? 6.048 19.219 -6.887 1.00 68.94 338 HIS A O 1
ATOM 2724 N N . VAL A 1 339 ? 6.692 21.364 -6.675 1.00 60.53 339 VAL A N 1
ATOM 2725 C CA . VAL A 1 339 ? 5.737 21.782 -5.626 1.00 60.53 339 VAL A CA 1
ATOM 2726 C C . VAL A 1 339 ? 4.289 21.370 -5.915 1.00 60.53 339 VAL A C 1
ATOM 2728 O O . VAL A 1 339 ? 3.551 21.000 -5.005 1.00 60.53 339 VAL A O 1
ATOM 2731 N N . GLN A 1 340 ? 3.876 21.386 -7.182 1.00 60.69 340 GLN A N 1
ATOM 2732 C CA . GLN A 1 340 ? 2.514 21.010 -7.583 1.00 60.69 340 GLN A CA 1
ATOM 2733 C C . GLN A 1 340 ? 2.184 19.527 -7.332 1.00 60.69 340 GLN A C 1
ATOM 2735 O O . GLN A 1 340 ? 1.011 19.155 -7.352 1.00 60.69 340 GLN A O 1
ATOM 2740 N N . TYR A 1 341 ? 3.184 18.692 -7.037 1.00 67.81 341 TYR A N 1
ATOM 2741 C CA . TYR A 1 341 ? 3.031 17.249 -6.878 1.00 67.81 341 TYR A CA 1
ATOM 2742 C C . TYR A 1 341 ? 3.286 16.744 -5.449 1.00 67.81 341 TYR A C 1
ATOM 2744 O O . TYR A 1 341 ? 3.524 15.552 -5.249 1.00 67.81 341 TYR A O 1
ATOM 2752 N N . THR A 1 342 ? 3.170 17.607 -4.431 1.00 75.50 342 THR A N 1
ATOM 2753 C CA . THR A 1 342 ? 3.253 17.202 -3.014 1.00 75.50 342 THR A CA 1
ATOM 2754 C C . THR A 1 342 ? 2.306 16.042 -2.676 1.00 75.50 342 THR A C 1
ATOM 2756 O O . THR A 1 342 ? 2.720 15.109 -1.991 1.00 75.50 342 THR A O 1
ATOM 2759 N N . ARG A 1 343 ? 1.081 16.010 -3.220 1.00 80.38 343 ARG A N 1
ATOM 2760 C CA . ARG A 1 343 ? 0.150 14.875 -3.053 1.00 80.38 343 ARG A CA 1
ATOM 2761 C C . ARG A 1 343 ? 0.744 13.523 -3.498 1.00 80.38 343 ARG A C 1
ATOM 2763 O O . ARG A 1 343 ? 0.508 12.492 -2.865 1.00 80.38 343 ARG A O 1
ATOM 2770 N N . ASN A 1 344 ? 1.545 13.524 -4.565 1.00 81.94 344 ASN A N 1
ATOM 2771 C CA . ASN A 1 344 ? 2.170 12.319 -5.111 1.00 81.94 344 ASN A CA 1
ATOM 2772 C C . ASN A 1 344 ? 3.319 11.879 -4.200 1.00 81.94 344 ASN A C 1
ATOM 2774 O O . ASN A 1 344 ? 3.392 10.707 -3.836 1.00 81.94 344 ASN A O 1
ATOM 2778 N N . MET A 1 345 ? 4.133 12.830 -3.725 1.00 84.56 345 MET A N 1
ATOM 2779 C CA . MET A 1 345 ? 5.148 12.554 -2.707 1.00 84.56 345 MET A CA 1
ATOM 2780 C C . MET A 1 345 ? 4.529 11.929 -1.453 1.00 84.56 345 MET A C 1
ATOM 2782 O O . MET A 1 345 ? 5.031 10.917 -0.980 1.00 84.56 345 MET A O 1
ATOM 2786 N N . VAL A 1 346 ? 3.423 12.480 -0.942 1.00 87.69 346 VAL A N 1
ATOM 2787 C CA . VAL A 1 346 ? 2.733 11.952 0.249 1.00 87.69 346 VAL A CA 1
ATOM 2788 C C . VAL A 1 346 ? 2.240 10.523 0.023 1.00 87.69 346 VAL A C 1
ATOM 2790 O O . VAL A 1 346 ? 2.394 9.673 0.899 1.00 87.69 346 VAL A O 1
ATOM 2793 N N . THR A 1 347 ? 1.737 10.230 -1.178 1.00 87.00 347 THR A N 1
ATOM 2794 C CA . THR A 1 347 ? 1.335 8.873 -1.575 1.00 87.00 347 THR A CA 1
ATOM 2795 C C . THR A 1 347 ? 2.509 7.896 -1.485 1.00 87.00 347 THR A C 1
ATOM 2797 O O . THR A 1 347 ? 2.423 6.907 -0.755 1.00 87.00 347 THR A O 1
ATOM 2800 N N . GLY A 1 348 ? 3.636 8.201 -2.142 1.00 85.19 348 GLY A N 1
ATOM 2801 C CA . GLY A 1 348 ? 4.837 7.357 -2.103 1.00 85.19 348 GLY A CA 1
ATOM 2802 C C . GLY A 1 348 ? 5.445 7.237 -0.700 1.00 85.19 348 GLY A C 1
ATOM 2803 O O . GLY A 1 348 ? 5.769 6.140 -0.247 1.00 85.19 348 GLY A O 1
ATOM 2804 N N . ALA A 1 349 ? 5.524 8.351 0.026 1.00 88.06 349 ALA A N 1
ATOM 2805 C CA . ALA A 1 349 ? 6.118 8.435 1.356 1.00 88.06 349 ALA A CA 1
ATOM 2806 C C . ALA A 1 349 ? 5.315 7.691 2.437 1.00 88.06 349 ALA A C 1
ATOM 2808 O O . ALA A 1 349 ? 5.899 7.126 3.361 1.00 88.06 349 ALA A O 1
ATOM 2809 N N . SER A 1 350 ? 3.985 7.618 2.313 1.00 89.88 350 SER A N 1
ATOM 2810 C CA . SER A 1 350 ? 3.118 6.967 3.308 1.00 89.88 350 SER A CA 1
ATOM 2811 C C . SER A 1 350 ? 3.420 5.478 3.538 1.00 89.88 350 SER A C 1
ATOM 2813 O O . SER A 1 350 ? 3.076 4.946 4.594 1.00 89.88 350 SER A O 1
ATOM 2815 N N . THR A 1 351 ? 4.085 4.815 2.587 1.00 87.81 351 THR A N 1
ATOM 2816 C CA . THR A 1 351 ? 4.455 3.387 2.648 1.00 87.81 351 THR A CA 1
ATOM 2817 C C . THR A 1 351 ? 5.968 3.149 2.676 1.00 87.81 351 THR A C 1
ATOM 2819 O O . THR A 1 351 ? 6.406 1.998 2.709 1.00 87.81 351 THR A O 1
ATOM 2822 N N . ALA A 1 352 ? 6.773 4.217 2.676 1.00 90.75 352 ALA A N 1
ATOM 2823 C CA . ALA A 1 352 ? 8.225 4.125 2.666 1.00 90.75 352 ALA A CA 1
ATOM 2824 C C . ALA A 1 352 ? 8.801 3.853 4.066 1.00 90.75 352 ALA A C 1
ATOM 2826 O O . ALA A 1 352 ? 8.303 4.352 5.083 1.00 90.75 352 ALA A O 1
ATOM 2827 N N . ASN A 1 353 ? 9.880 3.072 4.082 1.00 91.56 353 ASN A N 1
ATOM 2828 C CA . ASN A 1 353 ? 10.741 2.831 5.238 1.00 91.56 353 ASN A CA 1
ATOM 2829 C C . ASN A 1 353 ? 11.894 3.841 5.293 1.00 91.56 353 ASN A C 1
ATOM 2831 O O . ASN A 1 353 ? 12.347 4.206 6.372 1.00 91.56 353 ASN A O 1
ATOM 2835 N N . LEU A 1 354 ? 12.355 4.299 4.127 1.00 93.88 354 LEU A N 1
ATOM 2836 C CA . LEU A 1 354 ? 13.511 5.179 4.000 1.00 93.88 354 LEU A CA 1
ATOM 2837 C C . LEU A 1 354 ? 13.274 6.258 2.936 1.00 93.88 354 LEU A C 1
ATOM 2839 O O . LEU A 1 354 ? 12.615 6.008 1.927 1.00 93.88 354 LEU A O 1
ATOM 2843 N N . ALA A 1 355 ? 13.808 7.457 3.144 1.00 93.69 355 ALA A N 1
ATOM 2844 C CA . ALA A 1 355 ? 13.760 8.548 2.173 1.00 93.69 355 ALA A CA 1
ATOM 2845 C C . ALA A 1 355 ? 15.168 8.970 1.743 1.00 93.69 355 ALA A C 1
ATOM 2847 O O . ALA A 1 355 ? 16.014 9.246 2.588 1.00 93.69 355 ALA A O 1
ATOM 2848 N N . LEU A 1 356 ? 15.399 9.063 0.432 1.00 94.69 356 LEU A N 1
ATOM 2849 C CA . LEU A 1 356 ? 16.604 9.648 -0.155 1.00 94.69 356 LEU A CA 1
ATOM 2850 C C . LEU A 1 356 ? 16.322 11.108 -0.511 1.00 94.69 356 LEU A C 1
ATOM 2852 O O . LEU A 1 356 ? 15.565 11.372 -1.444 1.00 94.69 356 LEU A O 1
ATOM 2856 N N . ILE A 1 357 ? 16.917 12.056 0.209 1.00 93.25 357 ILE A N 1
ATOM 2857 C CA . ILE A 1 357 ? 16.872 13.484 -0.123 1.00 93.25 357 ILE A CA 1
ATOM 2858 C C . ILE A 1 357 ? 18.128 13.826 -0.917 1.00 93.25 357 ILE A C 1
ATOM 2860 O O . ILE A 1 357 ? 19.218 13.914 -0.355 1.00 93.25 357 ILE A O 1
ATOM 2864 N N . LEU A 1 358 ? 17.985 14.016 -2.225 1.00 94.25 358 LEU A N 1
ATOM 2865 C CA . LEU A 1 358 ? 19.070 14.489 -3.071 1.00 94.25 358 LEU A CA 1
ATOM 2866 C C . LEU A 1 358 ? 19.226 16.001 -2.914 1.00 94.25 358 LEU A C 1
ATOM 2868 O O . LEU A 1 358 ? 18.236 16.733 -2.867 1.00 94.25 358 LEU A O 1
ATOM 2872 N N . ILE A 1 359 ? 20.478 16.441 -2.832 1.00 95.38 359 ILE A N 1
ATOM 2873 C CA . ILE A 1 359 ? 20.873 17.846 -2.759 1.00 95.38 359 ILE A CA 1
ATOM 2874 C C . ILE A 1 359 ? 22.018 18.064 -3.745 1.00 95.38 359 ILE A C 1
ATOM 2876 O O . ILE A 1 359 ? 23.054 17.412 -3.634 1.00 95.38 359 ILE A O 1
ATOM 2880 N N . ASP A 1 360 ? 21.845 18.972 -4.705 1.00 95.50 360 ASP A N 1
ATOM 2881 C CA . ASP A 1 360 ? 22.923 19.399 -5.601 1.00 95.50 360 ASP A CA 1
ATOM 2882 C C . ASP A 1 360 ? 24.006 20.156 -4.816 1.00 95.50 360 ASP A C 1
ATOM 2884 O O . ASP A 1 360 ? 23.753 21.224 -4.249 1.00 95.50 360 ASP A O 1
ATOM 2888 N N . ALA A 1 361 ? 25.231 19.624 -4.813 1.00 96.25 361 ALA A N 1
ATOM 2889 C CA . ALA A 1 361 ? 26.361 20.194 -4.085 1.00 96.25 361 ALA A CA 1
ATOM 2890 C C . ALA A 1 361 ? 26.700 21.641 -4.492 1.00 96.25 361 ALA A C 1
ATOM 2892 O O . ALA A 1 361 ? 27.280 22.385 -3.704 1.00 96.25 361 ALA A O 1
ATOM 2893 N N . ARG A 1 362 ? 26.314 22.070 -5.701 1.00 94.81 362 ARG A N 1
ATOM 2894 C CA . ARG A 1 362 ? 26.541 23.442 -6.186 1.00 94.81 362 ARG A CA 1
ATOM 2895 C C . ARG A 1 362 ? 25.621 24.458 -5.517 1.00 94.81 362 ARG A C 1
ATOM 2897 O O . ARG A 1 362 ? 25.995 25.618 -5.373 1.00 94.81 362 ARG A O 1
ATOM 2904 N N . HIS A 1 363 ? 24.406 24.042 -5.165 1.00 93.44 363 HIS A N 1
ATOM 2905 C CA . HIS A 1 363 ? 23.365 24.929 -4.638 1.00 93.44 363 HIS A CA 1
ATOM 2906 C C . HIS A 1 363 ? 23.163 24.763 -3.129 1.00 93.44 363 HIS A C 1
ATOM 2908 O O . HIS A 1 363 ? 22.702 25.694 -2.470 1.00 93.44 363 HIS A O 1
ATOM 2914 N N . GLY A 1 364 ? 23.525 23.603 -2.576 1.00 93.06 364 GLY A N 1
ATOM 2915 C CA . GLY A 1 364 ? 23.306 23.281 -1.172 1.00 93.06 364 GLY A CA 1
ATOM 2916 C C . GLY A 1 364 ? 21.824 23.151 -0.820 1.00 93.06 364 GLY A C 1
ATOM 2917 O O . GLY A 1 364 ? 20.991 22.820 -1.664 1.00 93.06 364 GLY A O 1
ATOM 2918 N N . VAL A 1 365 ? 21.483 23.369 0.452 1.00 91.19 365 VAL A N 1
ATOM 2919 C CA . VAL A 1 365 ? 20.120 23.146 0.957 1.00 91.19 365 VAL A CA 1
ATOM 2920 C C . VAL A 1 365 ? 19.174 24.248 0.475 1.00 91.19 365 VAL A C 1
ATOM 2922 O O . VAL A 1 365 ? 19.170 25.359 1.007 1.00 91.19 365 VAL A O 1
ATOM 2925 N N . ILE A 1 366 ? 18.316 23.919 -0.490 1.00 89.12 366 ILE A N 1
ATOM 2926 C CA . ILE A 1 366 ? 17.300 24.838 -1.016 1.00 89.12 366 ILE A CA 1
ATOM 2927 C C . ILE A 1 366 ? 15.913 24.596 -0.399 1.00 89.12 366 ILE A C 1
ATOM 2929 O O . ILE A 1 366 ? 15.673 23.621 0.317 1.00 89.12 366 ILE A O 1
ATOM 2933 N N . GLU A 1 367 ? 14.966 25.481 -0.710 1.00 82.62 367 GLU A N 1
ATOM 2934 C CA . GLU A 1 367 ? 13.585 25.429 -0.216 1.00 82.62 367 GLU A CA 1
ATOM 2935 C C . GLU A 1 367 ? 12.885 24.092 -0.523 1.00 82.62 367 GLU A C 1
ATOM 2937 O O . GLU A 1 367 ? 12.246 23.507 0.352 1.00 82.62 367 GLU A O 1
ATOM 2942 N N . GLN A 1 368 ? 13.060 23.545 -1.731 1.00 82.31 368 GLN A N 1
ATOM 2943 C CA . GLN A 1 368 ? 12.469 22.253 -2.102 1.00 82.31 368 GLN A CA 1
ATOM 2944 C C . GLN A 1 368 ? 13.037 21.094 -1.267 1.00 82.31 368 GLN A C 1
ATOM 2946 O O . GLN A 1 368 ? 12.276 20.238 -0.813 1.00 82.31 368 GLN A O 1
ATOM 2951 N N . SER A 1 369 ? 14.347 21.081 -0.989 1.00 85.81 369 SER A N 1
ATOM 2952 C CA . SER A 1 369 ? 14.979 20.081 -0.115 1.00 85.81 369 SER A CA 1
ATOM 2953 C C . SER A 1 369 ? 14.417 20.157 1.309 1.00 85.81 369 SER A C 1
ATOM 2955 O O . SER A 1 369 ? 14.103 19.123 1.906 1.00 85.81 369 SER A O 1
ATOM 2957 N N . ARG A 1 370 ? 14.203 21.375 1.829 1.00 86.06 370 ARG A N 1
ATOM 2958 C CA . ARG A 1 370 ? 13.563 21.617 3.135 1.00 86.06 370 ARG A CA 1
ATOM 2959 C C . ARG A 1 370 ? 12.121 21.118 3.165 1.00 86.06 370 ARG A C 1
ATOM 2961 O O . ARG A 1 370 ? 11.750 20.372 4.069 1.00 86.06 370 ARG A O 1
ATOM 2968 N N . ARG A 1 371 ? 11.328 21.449 2.144 1.00 83.75 371 ARG A N 1
ATOM 2969 C CA . ARG A 1 371 ? 9.935 21.001 1.993 1.00 83.75 371 ARG A CA 1
ATOM 2970 C C . ARG A 1 371 ? 9.819 19.476 1.972 1.00 83.75 371 ARG A C 1
ATOM 2972 O O . ARG A 1 371 ? 9.012 18.912 2.709 1.00 83.75 371 ARG A O 1
ATOM 2979 N N . HIS A 1 372 ? 10.620 18.800 1.151 1.00 86.00 372 HIS A N 1
ATOM 2980 C CA . HIS A 1 372 ? 10.609 17.338 1.072 1.00 86.00 372 HIS A CA 1
ATOM 2981 C C . HIS A 1 372 ? 11.005 16.689 2.401 1.00 86.00 372 HIS A C 1
ATOM 2983 O O . HIS A 1 372 ? 10.376 15.722 2.834 1.00 86.00 372 HIS A O 1
ATOM 2989 N N . SER A 1 373 ? 12.000 17.255 3.078 1.00 87.19 373 SER A N 1
ATOM 2990 C CA . SER A 1 373 ? 12.432 16.792 4.398 1.00 87.19 373 SER A CA 1
ATOM 2991 C C . SER A 1 373 ? 11.332 16.979 5.448 1.00 87.19 373 SER A C 1
ATOM 2993 O O . SER A 1 373 ? 11.061 16.065 6.226 1.00 87.19 373 SER A O 1
ATOM 2995 N N . PHE A 1 374 ? 10.617 18.108 5.413 1.00 86.38 374 PHE A N 1
ATOM 2996 C CA . PHE A 1 374 ? 9.475 18.359 6.291 1.00 86.38 374 PHE A CA 1
ATOM 2997 C C . PHE A 1 374 ? 8.339 17.346 6.079 1.00 86.38 374 PHE A C 1
ATOM 2999 O O . PHE A 1 374 ? 7.867 16.748 7.041 1.00 86.38 374 PHE A O 1
ATOM 3006 N N . ILE A 1 375 ? 7.930 17.095 4.831 1.00 87.19 375 ILE A N 1
ATOM 3007 C CA . ILE A 1 375 ? 6.875 16.111 4.516 1.00 87.19 375 ILE A CA 1
ATOM 3008 C C . ILE A 1 375 ? 7.289 14.699 4.956 1.00 87.19 375 ILE A C 1
ATOM 3010 O O . ILE A 1 375 ? 6.476 13.943 5.487 1.00 87.19 375 ILE A O 1
ATOM 3014 N N . THR A 1 376 ? 8.561 14.355 4.765 1.00 88.69 376 THR A N 1
ATOM 3015 C CA . THR A 1 376 ? 9.139 13.069 5.180 1.00 88.69 376 THR A CA 1
ATOM 3016 C C . THR A 1 376 ? 9.073 12.891 6.699 1.00 88.69 376 THR A C 1
ATOM 3018 O O . THR A 1 376 ? 8.648 11.837 7.176 1.00 88.69 376 THR A O 1
ATOM 3021 N N . SER A 1 377 ? 9.410 13.940 7.458 1.00 87.00 377 SER A N 1
ATOM 3022 C CA . SER A 1 377 ? 9.274 13.955 8.920 1.00 87.00 377 SER A CA 1
ATOM 3023 C C . SER A 1 377 ? 7.808 13.894 9.361 1.00 87.00 377 SER A C 1
ATOM 3025 O O . SER A 1 377 ? 7.458 13.102 10.235 1.00 87.00 377 SER A O 1
ATOM 3027 N N . LEU A 1 378 ? 6.919 14.649 8.706 1.00 88.19 378 LEU A N 1
ATOM 3028 C CA . LEU A 1 378 ? 5.482 14.649 8.987 1.00 88.19 378 LEU A CA 1
ATOM 3029 C C . LEU A 1 378 ? 4.862 13.251 8.824 1.00 88.19 378 LEU A C 1
ATOM 3031 O O . LEU A 1 378 ? 4.038 12.833 9.638 1.00 88.19 378 LEU A O 1
ATOM 3035 N N . LEU A 1 379 ? 5.283 12.513 7.794 1.00 89.38 379 LEU A N 1
ATOM 3036 C CA . LEU A 1 379 ? 4.855 11.134 7.545 1.00 89.38 379 LEU A CA 1
ATOM 3037 C C . LEU A 1 379 ? 5.610 10.095 8.380 1.00 89.38 379 LEU A C 1
ATOM 3039 O O . LEU A 1 379 ? 5.269 8.911 8.301 1.00 89.38 379 LEU A O 1
ATOM 3043 N N . ARG A 1 380 ? 6.559 10.540 9.212 1.00 87.69 380 ARG A N 1
ATOM 3044 C CA . ARG A 1 380 ? 7.398 9.722 10.094 1.00 87.69 380 ARG A CA 1
ATOM 3045 C C . ARG A 1 380 ? 8.044 8.558 9.361 1.00 87.69 380 ARG A C 1
ATOM 3047 O O . ARG A 1 380 ? 7.904 7.399 9.753 1.00 87.69 380 ARG A O 1
ATOM 3054 N N . ILE A 1 381 ? 8.729 8.874 8.267 1.00 89.81 381 ILE A N 1
ATOM 3055 C CA . ILE A 1 381 ? 9.620 7.903 7.638 1.00 89.81 381 ILE A CA 1
ATOM 3056 C C . ILE A 1 381 ? 10.805 7.681 8.594 1.00 89.81 381 ILE A C 1
ATOM 3058 O O . ILE A 1 381 ? 11.456 8.665 8.947 1.00 89.81 381 ILE A O 1
ATOM 3062 N N . PRO A 1 382 ? 11.060 6.435 9.039 1.00 86.38 382 PRO A N 1
ATOM 3063 C CA . PRO A 1 382 ? 12.053 6.159 10.079 1.00 86.38 382 PRO A CA 1
ATOM 3064 C C . PRO A 1 382 ? 13.479 6.587 9.723 1.00 86.38 382 PRO A C 1
ATOM 3066 O O . PRO A 1 382 ? 14.155 7.187 10.559 1.00 86.38 382 PRO A O 1
ATOM 3069 N N . HIS A 1 383 ? 13.900 6.329 8.481 1.00 92.00 383 HIS A N 1
ATOM 3070 C CA . HIS A 1 383 ? 15.273 6.555 8.031 1.00 92.00 383 HIS A CA 1
ATOM 3071 C C . HIS A 1 383 ? 15.356 7.625 6.941 1.00 92.00 383 HIS A C 1
ATOM 3073 O O . HIS A 1 383 ? 14.635 7.579 5.938 1.00 92.00 383 HIS A O 1
ATOM 3079 N N . LEU A 1 384 ? 16.285 8.562 7.101 1.00 93.25 384 LEU A N 1
ATOM 3080 C CA . LEU A 1 384 ? 16.564 9.625 6.146 1.00 93.25 384 LEU A CA 1
ATOM 3081 C C . LEU A 1 384 ? 18.008 9.534 5.658 1.00 93.25 384 LEU A C 1
ATOM 3083 O O . LEU A 1 384 ? 18.943 9.522 6.453 1.00 93.25 384 LEU A O 1
ATOM 3087 N N . VAL A 1 385 ? 18.209 9.538 4.345 1.00 95.50 385 VAL A N 1
ATOM 3088 C CA . VAL A 1 385 ? 19.541 9.621 3.742 1.00 95.50 385 VAL A CA 1
ATOM 3089 C C . VAL A 1 385 ? 19.623 10.887 2.911 1.00 95.50 385 VAL A C 1
ATOM 3091 O O . VAL A 1 385 ? 18.868 11.071 1.959 1.00 95.50 385 VAL A O 1
ATOM 3094 N N . VAL A 1 386 ? 20.552 11.764 3.263 1.00 95.94 386 VAL A N 1
ATOM 3095 C CA . VAL A 1 386 ? 20.860 12.976 2.512 1.00 95.94 386 VAL A CA 1
ATOM 3096 C C . VAL A 1 386 ? 21.979 12.658 1.527 1.00 95.94 386 VAL A C 1
ATOM 3098 O O . VAL A 1 386 ? 23.146 12.502 1.893 1.00 95.94 386 VAL A O 1
ATOM 3101 N N . CYS A 1 387 ? 21.602 12.541 0.259 1.00 97.12 387 CYS A N 1
ATOM 3102 C CA . CYS A 1 387 ? 22.496 12.291 -0.861 1.00 97.12 387 CYS A CA 1
ATOM 3103 C C . CYS A 1 387 ? 23.028 13.630 -1.388 1.00 97.12 387 CYS A C 1
ATOM 3105 O O . CYS A 1 387 ? 22.353 14.303 -2.171 1.00 97.12 387 CYS A O 1
ATOM 3107 N N . VAL A 1 388 ? 24.237 14.019 -0.977 1.00 97.44 388 VAL A N 1
ATOM 3108 C CA . VAL A 1 388 ? 24.908 15.218 -1.503 1.00 97.44 388 VAL A CA 1
ATOM 3109 C C . VAL A 1 388 ? 25.472 14.862 -2.877 1.00 97.44 388 VAL A C 1
ATOM 3111 O O . VAL A 1 388 ? 26.533 14.251 -2.991 1.00 97.44 388 VAL A O 1
ATOM 3114 N N . ASN A 1 389 ? 24.695 15.150 -3.916 1.00 96.75 389 ASN A N 1
ATOM 3115 C CA . ASN A 1 389 ? 24.932 14.712 -5.285 1.00 96.75 389 ASN A CA 1
ATOM 3116 C C . ASN A 1 389 ? 25.722 15.760 -6.087 1.00 96.75 389 ASN A C 1
ATOM 3118 O O . ASN A 1 389 ? 25.786 16.930 -5.718 1.00 96.75 389 ASN A O 1
ATOM 3122 N N . LYS A 1 390 ? 26.268 15.347 -7.235 1.00 96.25 390 LYS A N 1
ATOM 3123 C CA . LYS A 1 390 ? 27.083 16.176 -8.142 1.00 96.25 390 LYS A CA 1
ATOM 3124 C C . LYS A 1 390 ? 28.381 16.697 -7.521 1.00 96.25 390 LYS A C 1
ATOM 3126 O O . LYS A 1 390 ? 28.850 17.784 -7.860 1.00 96.25 390 LYS A O 1
ATOM 3131 N N . MET A 1 391 ? 28.987 15.903 -6.637 1.00 97.50 391 MET A N 1
ATOM 3132 C CA . MET A 1 391 ? 30.300 16.216 -6.060 1.00 97.50 391 MET A CA 1
ATOM 3133 C C . MET A 1 391 ? 31.392 16.394 -7.128 1.00 97.50 391 MET A C 1
ATOM 3135 O O . MET A 1 391 ? 32.365 17.105 -6.896 1.00 97.50 391 MET A O 1
ATOM 3139 N N . ASP A 1 392 ? 31.207 15.813 -8.316 1.00 95.31 392 ASP A N 1
ATOM 3140 C CA . ASP A 1 392 ? 32.094 15.973 -9.468 1.00 95.31 392 ASP A CA 1
ATOM 3141 C C . ASP A 1 392 ? 32.146 17.393 -10.040 1.00 95.31 392 ASP A C 1
ATOM 3143 O O . ASP A 1 392 ? 33.129 17.755 -10.678 1.00 95.31 392 ASP A O 1
ATOM 3147 N N . LEU A 1 393 ? 31.122 18.211 -9.788 1.00 95.94 393 LEU A N 1
ATOM 3148 C CA . LEU A 1 393 ? 31.064 19.600 -10.250 1.00 95.94 393 LEU A CA 1
ATOM 3149 C C . LEU A 1 393 ? 31.624 20.602 -9.233 1.00 95.94 393 LEU A C 1
ATOM 3151 O O . LEU A 1 393 ? 31.700 21.792 -9.529 1.00 95.94 393 LEU A O 1
ATOM 3155 N N . VAL A 1 394 ? 31.973 20.132 -8.036 1.00 96.12 394 VAL A N 1
ATOM 3156 C CA . VAL A 1 394 ? 32.576 20.927 -6.953 1.00 96.12 394 VAL A CA 1
ATOM 3157 C C . VAL A 1 394 ? 33.925 20.342 -6.534 1.00 96.12 394 VAL A C 1
ATOM 3159 O O . VAL A 1 394 ? 34.315 20.421 -5.370 1.00 96.12 394 VAL A O 1
ATOM 3162 N N . ASP A 1 395 ? 34.603 19.694 -7.483 1.00 95.62 395 ASP A N 1
ATOM 3163 C CA . ASP A 1 395 ? 35.926 19.092 -7.322 1.00 95.62 395 ASP A CA 1
ATOM 3164 C C . ASP A 1 395 ? 36.054 18.193 -6.077 1.00 95.62 395 ASP A C 1
ATOM 3166 O O . ASP A 1 395 ? 37.103 18.132 -5.438 1.00 95.62 395 ASP A O 1
ATOM 3170 N N . TRP A 1 396 ? 34.982 17.466 -5.734 1.00 96.69 396 TRP A N 1
ATOM 3171 C CA . TRP A 1 396 ? 34.931 16.543 -4.594 1.00 96.69 396 TRP A CA 1
ATOM 3172 C C . TRP A 1 396 ? 35.302 17.208 -3.245 1.00 96.69 396 TRP A C 1
ATOM 3174 O O . TRP A 1 396 ? 35.823 16.554 -2.338 1.00 96.69 396 TRP A O 1
ATOM 3184 N N . SER A 1 397 ? 35.008 18.508 -3.105 1.00 97.38 397 SER A N 1
ATOM 3185 C CA . SER A 1 397 ? 35.355 19.340 -1.944 1.00 97.38 397 SER A CA 1
ATOM 3186 C C . SER A 1 397 ? 34.709 18.874 -0.630 1.00 97.38 397 SER A C 1
ATOM 3188 O O . SER A 1 397 ? 33.482 18.867 -0.485 1.00 97.38 397 SER A O 1
ATOM 3190 N N . GLN A 1 398 ? 35.546 18.563 0.368 1.00 97.44 398 GLN A N 1
ATOM 3191 C CA . GLN A 1 398 ? 35.107 18.245 1.732 1.00 97.44 398 GLN A CA 1
ATOM 3192 C C . GLN A 1 398 ? 34.411 19.439 2.404 1.00 97.44 398 GLN A C 1
ATOM 3194 O O . GLN A 1 398 ? 33.388 19.260 3.059 1.00 97.44 398 GLN A O 1
ATOM 3199 N N . GLU A 1 399 ? 34.923 20.657 2.207 1.00 97.44 399 GLU A N 1
ATOM 3200 C CA . GLU A 1 399 ? 34.367 21.877 2.805 1.00 97.44 399 GLU A CA 1
ATOM 3201 C C . GLU A 1 399 ? 32.923 22.119 2.340 1.00 97.44 399 GLU A C 1
ATOM 3203 O O . GLU A 1 399 ? 32.037 22.412 3.143 1.00 97.44 399 GLU A O 1
ATOM 3208 N N . THR A 1 400 ? 32.658 21.934 1.041 1.00 96.81 400 THR A N 1
ATOM 3209 C CA . THR A 1 400 ? 31.307 22.067 0.479 1.00 96.81 400 THR A CA 1
ATOM 3210 C C . THR A 1 400 ? 30.353 21.037 1.082 1.00 96.81 400 THR A C 1
ATOM 3212 O O . THR A 1 400 ? 29.234 21.385 1.460 1.00 96.81 400 THR A O 1
ATOM 3215 N N . TYR A 1 401 ? 30.796 19.785 1.222 1.00 97.94 401 TYR A N 1
ATOM 3216 C CA . TYR A 1 401 ? 30.007 18.732 1.859 1.00 97.94 401 TYR A CA 1
ATOM 3217 C C . TYR A 1 401 ? 29.698 19.045 3.331 1.00 97.94 401 TYR A C 1
ATOM 3219 O O . TYR A 1 401 ? 28.542 18.949 3.746 1.00 97.94 401 TYR A O 1
ATOM 3227 N N . GLU A 1 402 ? 30.700 19.449 4.114 1.00 97.50 402 GLU A N 1
ATOM 3228 C CA . GLU A 1 402 ? 30.534 19.765 5.538 1.00 97.50 402 GLU A CA 1
ATOM 3229 C C . GLU A 1 402 ? 29.600 20.955 5.761 1.00 97.50 402 GLU A C 1
ATOM 3231 O O . GLU A 1 402 ? 28.771 20.927 6.675 1.00 97.50 402 GLU A O 1
ATOM 3236 N N . LYS A 1 403 ? 29.667 21.963 4.885 1.00 97.31 403 LYS A N 1
ATOM 3237 C CA . LYS A 1 403 ? 28.734 23.089 4.904 1.00 97.31 403 LYS A CA 1
ATOM 3238 C C . LYS A 1 403 ? 27.294 22.627 4.681 1.00 97.31 403 LYS A C 1
ATOM 3240 O O . LYS A 1 403 ? 26.425 22.937 5.488 1.00 97.31 403 LYS A O 1
ATOM 3245 N N . ILE A 1 404 ? 27.044 21.847 3.626 1.00 96.69 404 ILE A N 1
ATOM 3246 C CA . ILE A 1 404 ? 25.696 21.345 3.305 1.00 96.69 404 ILE A CA 1
ATOM 3247 C C . ILE A 1 404 ? 25.156 20.468 4.434 1.00 96.69 404 ILE A C 1
ATOM 3249 O O . ILE A 1 404 ? 23.983 20.573 4.792 1.00 96.69 404 ILE A O 1
ATOM 3253 N N . ARG A 1 405 ? 26.012 19.617 5.005 1.00 96.19 405 ARG A N 1
ATOM 3254 C CA . ARG A 1 405 ? 25.673 18.790 6.160 1.00 96.19 405 ARG A CA 1
ATOM 3255 C C . ARG A 1 405 ? 25.235 19.651 7.346 1.00 96.19 405 ARG A C 1
ATOM 3257 O O . ARG A 1 405 ? 24.162 19.408 7.886 1.00 96.19 405 ARG A O 1
ATOM 3264 N N . THR A 1 406 ? 26.026 20.660 7.705 1.00 95.94 406 THR A N 1
ATOM 3265 C CA . THR A 1 406 ? 25.727 21.572 8.823 1.00 95.94 406 THR A CA 1
ATOM 3266 C C . THR A 1 406 ? 24.413 22.320 8.587 1.00 95.94 406 THR A C 1
ATOM 3268 O O . THR A 1 406 ? 23.522 22.278 9.435 1.00 95.94 406 THR A O 1
ATOM 3271 N N . ASP A 1 407 ? 24.237 22.911 7.400 1.00 93.75 407 ASP A N 1
ATOM 3272 C CA . ASP A 1 407 ? 23.015 23.634 7.023 1.00 93.75 407 ASP A CA 1
ATOM 3273 C C . ASP A 1 407 ? 21.765 22.736 7.122 1.00 93.75 407 ASP A C 1
ATOM 3275 O O . ASP A 1 407 ? 20.677 23.184 7.502 1.00 93.75 407 ASP A O 1
ATOM 3279 N N . PHE A 1 408 ? 21.903 21.455 6.765 1.00 92.75 408 PHE A N 1
ATOM 3280 C CA . PHE A 1 408 ? 20.811 20.491 6.849 1.00 92.75 408 PHE A CA 1
ATOM 3281 C C . PHE A 1 408 ? 20.538 20.044 8.287 1.00 92.75 408 PHE A C 1
ATOM 3283 O O . PHE A 1 408 ? 19.374 19.958 8.671 1.00 92.75 408 PHE A O 1
ATOM 3290 N N . GLU A 1 409 ? 21.572 19.774 9.088 1.00 92.12 409 GLU A N 1
ATOM 3291 C CA . GLU A 1 409 ? 21.437 19.402 10.503 1.00 92.12 409 GLU A CA 1
ATOM 3292 C C . GLU A 1 409 ? 20.736 20.516 11.306 1.00 92.12 409 GLU A C 1
ATOM 3294 O O . GLU A 1 409 ? 19.806 20.234 12.064 1.00 92.12 409 GLU A O 1
ATOM 3299 N N . GLU A 1 410 ? 21.085 21.788 11.076 1.00 89.81 410 GLU A N 1
ATOM 3300 C CA . GLU A 1 410 ? 20.416 22.941 11.704 1.00 89.81 410 GLU A CA 1
ATOM 3301 C C . GLU A 1 410 ? 18.928 23.040 11.340 1.00 89.81 410 GLU A C 1
ATOM 3303 O O . GLU A 1 410 ? 18.080 23.388 12.170 1.00 89.81 410 GLU A O 1
ATOM 3308 N N . PHE A 1 411 ? 18.591 22.734 10.088 1.00 86.19 411 PHE A N 1
ATOM 3309 C CA . PHE A 1 411 ? 17.206 22.675 9.637 1.00 86.19 411 PHE A CA 1
ATOM 3310 C C . PHE A 1 411 ? 16.460 21.483 10.257 1.00 86.19 411 PHE A C 1
ATOM 3312 O O . PHE A 1 411 ? 15.342 21.642 10.755 1.00 86.19 411 PHE A O 1
ATOM 3319 N N . ALA A 1 412 ? 17.085 20.304 10.251 1.00 86.56 412 ALA A N 1
ATOM 3320 C CA . ALA A 1 412 ? 16.524 19.054 10.748 1.00 86.56 412 ALA A CA 1
ATOM 3321 C C . ALA A 1 412 ? 16.255 1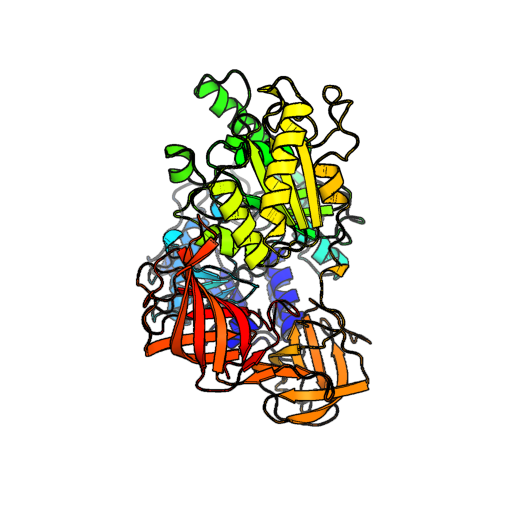9.092 12.259 1.00 86.56 412 ALA A C 1
ATOM 3323 O O . ALA A 1 412 ? 15.264 18.521 12.703 1.00 86.56 412 ALA A O 1
ATOM 3324 N N . ALA A 1 413 ? 17.053 19.840 13.031 1.00 85.12 413 ALA A N 1
ATOM 3325 C CA . ALA A 1 413 ? 16.885 20.017 14.476 1.00 85.12 413 ALA A CA 1
ATOM 3326 C C . ALA A 1 413 ? 15.513 20.588 14.896 1.00 85.12 413 ALA A C 1
ATOM 3328 O O . ALA A 1 413 ? 15.136 20.512 16.065 1.00 85.12 413 ALA A O 1
ATOM 3329 N N . ARG A 1 414 ? 14.749 21.167 13.960 1.00 80.69 414 ARG A N 1
ATOM 3330 C CA . ARG A 1 414 ? 13.392 21.689 14.204 1.00 80.69 414 ARG A CA 1
ATOM 3331 C C . ARG A 1 414 ? 12.314 20.603 14.207 1.00 80.69 414 ARG A C 1
ATOM 3333 O O . ARG A 1 414 ? 11.167 20.899 14.544 1.00 80.69 414 ARG A O 1
ATOM 3340 N N . PHE A 1 415 ? 12.659 19.376 13.821 1.00 77.00 415 PHE A N 1
ATOM 3341 C CA . PHE A 1 415 ? 11.728 18.266 13.670 1.00 77.00 415 PHE A CA 1
ATOM 3342 C C . PHE A 1 415 ? 12.247 16.995 14.336 1.00 77.00 415 PHE A C 1
ATOM 3344 O O . PHE A 1 415 ? 13.444 16.793 14.502 1.00 77.00 415 PHE A O 1
ATOM 3351 N N . GLU A 1 416 ? 11.323 16.105 14.686 1.00 71.00 416 GLU A N 1
ATOM 3352 C CA . GLU A 1 416 ? 11.664 14.762 15.147 1.00 71.00 416 GLU A CA 1
ATOM 3353 C C . GLU A 1 416 ? 12.017 13.902 13.923 1.00 71.00 416 GLU A C 1
ATOM 3355 O O . GLU A 1 416 ? 11.133 13.377 13.241 1.00 71.00 416 GLU A O 1
ATOM 3360 N N . ILE A 1 417 ? 13.310 13.803 13.613 1.00 71.56 417 ILE A N 1
ATOM 3361 C CA . ILE A 1 417 ? 13.859 12.838 12.655 1.00 71.56 417 ILE A CA 1
ATOM 3362 C C . ILE A 1 417 ? 14.803 11.926 13.438 1.00 71.56 417 ILE A C 1
ATOM 3364 O O . ILE A 1 417 ? 15.712 12.411 14.107 1.00 71.56 417 ILE A O 1
ATOM 3368 N N . ASN A 1 418 ? 14.556 10.617 13.390 1.00 69.69 418 ASN A N 1
ATOM 3369 C CA . ASN A 1 418 ? 15.243 9.658 14.257 1.00 69.69 418 ASN A CA 1
ATOM 3370 C C . ASN A 1 418 ? 16.647 9.307 13.746 1.00 69.69 418 ASN A C 1
ATOM 3372 O O . ASN A 1 418 ? 17.585 9.250 14.536 1.00 69.69 418 ASN A O 1
ATOM 3376 N N . ASP A 1 419 ? 16.779 9.068 12.439 1.00 85.06 419 ASP A N 1
ATOM 3377 C CA . ASP A 1 419 ? 18.002 8.551 11.823 1.00 85.06 419 ASP A CA 1
ATOM 3378 C C . ASP A 1 419 ? 18.309 9.303 10.520 1.00 85.06 419 ASP A C 1
ATOM 3380 O O . ASP A 1 419 ? 17.536 9.234 9.562 1.00 85.06 419 ASP A O 1
ATOM 3384 N N . ILE A 1 420 ? 19.420 10.052 10.503 1.00 91.44 420 ILE A N 1
ATOM 3385 C CA . ILE A 1 420 ? 19.889 10.824 9.344 1.00 91.44 420 ILE A CA 1
ATOM 3386 C C . ILE A 1 420 ? 21.302 10.376 8.975 1.00 91.44 420 ILE A C 1
ATOM 3388 O O . ILE A 1 420 ? 22.240 10.536 9.754 1.00 91.44 420 ILE A O 1
ATOM 3392 N N . THR A 1 421 ? 21.470 9.887 7.749 1.00 94.88 421 THR A N 1
ATOM 3393 C CA . THR A 1 421 ? 22.772 9.531 7.170 1.00 94.88 421 THR A CA 1
ATOM 3394 C C . THR A 1 421 ? 23.122 10.471 6.018 1.00 94.88 421 THR A C 1
ATOM 3396 O O . THR A 1 421 ? 22.294 10.723 5.151 1.00 94.88 421 THR A O 1
ATOM 3399 N N . PHE A 1 422 ? 24.362 10.960 5.958 1.00 97.06 422 PHE A N 1
ATOM 3400 C CA . PHE A 1 422 ? 24.853 11.801 4.860 1.00 97.06 422 PHE A CA 1
ATOM 3401 C C . PHE A 1 422 ? 25.818 11.016 3.963 1.00 97.06 422 PHE A C 1
ATOM 3403 O O . PHE A 1 422 ? 26.751 10.369 4.452 1.00 97.06 422 PHE A O 1
ATOM 3410 N N . ILE A 1 423 ? 25.601 11.073 2.646 1.00 97.75 423 ILE A N 1
ATOM 3411 C CA . ILE A 1 423 ? 26.429 10.376 1.650 1.00 97.75 423 ILE A CA 1
ATOM 3412 C C . ILE A 1 423 ? 26.798 11.354 0.519 1.00 97.75 423 ILE A C 1
ATOM 3414 O O . ILE A 1 423 ? 25.909 11.752 -0.239 1.00 97.75 423 ILE A O 1
ATOM 3418 N N . PRO A 1 424 ? 28.079 11.760 0.380 1.00 97.88 424 PRO A N 1
ATOM 3419 C CA . PRO A 1 424 ? 28.563 12.522 -0.764 1.00 97.88 424 PRO A CA 1
ATOM 3420 C C . PRO A 1 424 ? 28.750 11.593 -1.958 1.00 97.88 424 PRO A C 1
ATOM 3422 O O . PRO A 1 424 ? 29.372 10.537 -1.837 1.00 97.88 424 PRO A O 1
ATOM 3425 N N . MET A 1 425 ? 28.217 11.967 -3.115 1.00 96.75 425 MET A N 1
ATOM 3426 C CA . MET A 1 425 ? 28.157 11.082 -4.273 1.00 96.75 425 MET A CA 1
ATOM 3427 C C . MET A 1 425 ? 28.061 11.835 -5.602 1.00 96.75 425 MET A C 1
ATOM 3429 O O . MET A 1 425 ? 27.810 13.041 -5.659 1.00 96.75 425 MET A O 1
ATOM 3433 N N . SER A 1 426 ? 28.234 11.098 -6.696 1.00 95.56 426 SER A N 1
ATOM 3434 C CA . SER A 1 426 ? 27.858 11.556 -8.032 1.00 95.56 426 SER A CA 1
ATOM 3435 C C . SER A 1 426 ? 27.105 10.457 -8.768 1.00 95.56 426 SER A C 1
ATOM 3437 O O . SER A 1 426 ? 27.662 9.418 -9.125 1.00 95.56 426 SER A O 1
ATOM 3439 N N . ALA A 1 427 ? 25.817 10.700 -9.017 1.00 91.06 427 ALA A N 1
ATOM 3440 C CA . ALA A 1 427 ? 24.960 9.798 -9.782 1.00 91.06 427 ALA A CA 1
ATOM 3441 C C . ALA A 1 427 ? 25.452 9.594 -11.227 1.00 91.06 427 ALA A C 1
ATOM 3443 O O . ALA A 1 427 ? 25.226 8.535 -11.808 1.00 91.06 427 ALA A O 1
ATOM 3444 N N . LEU A 1 428 ? 26.134 10.594 -11.798 1.00 88.31 428 LEU A N 1
ATOM 3445 C CA . LEU A 1 428 ? 26.629 10.561 -13.172 1.00 88.31 428 LEU A CA 1
ATOM 3446 C C . LEU A 1 428 ? 27.870 9.670 -13.310 1.00 88.31 428 LEU A C 1
ATOM 3448 O O . LEU A 1 428 ? 27.944 8.844 -14.220 1.00 88.31 428 LEU A O 1
ATOM 3452 N N . THR A 1 429 ? 28.855 9.841 -12.425 1.00 88.75 429 THR A N 1
ATOM 3453 C CA . THR A 1 429 ? 30.117 9.084 -12.482 1.00 88.75 429 THR A CA 1
ATOM 3454 C C . THR A 1 429 ? 30.048 7.754 -11.730 1.00 88.75 429 THR A C 1
ATOM 3456 O O . THR A 1 429 ? 30.861 6.873 -12.001 1.00 88.75 429 THR A O 1
ATOM 3459 N N . GLY A 1 430 ? 29.080 7.586 -10.823 1.00 89.25 430 GLY A N 1
ATOM 3460 C CA . GLY A 1 430 ? 28.919 6.399 -9.977 1.00 89.25 430 GLY A CA 1
ATOM 3461 C C . GLY A 1 430 ? 29.678 6.460 -8.645 1.00 89.25 430 GLY A C 1
ATOM 3462 O O . GLY A 1 430 ? 29.617 5.503 -7.872 1.00 89.25 430 GLY A O 1
ATOM 3463 N N . ASP A 1 431 ? 30.365 7.572 -8.353 1.00 93.62 431 ASP A N 1
ATOM 3464 C CA . ASP A 1 431 ? 31.119 7.782 -7.111 1.00 93.62 431 ASP A CA 1
ATOM 3465 C C . ASP A 1 431 ? 30.196 7.655 -5.880 1.00 93.62 431 ASP A C 1
ATOM 3467 O O . ASP A 1 431 ? 29.219 8.398 -5.764 1.00 93.62 431 ASP A O 1
ATOM 3471 N N . ASN A 1 432 ? 30.503 6.723 -4.964 1.00 94.44 432 ASN A N 1
ATOM 3472 C CA . ASN A 1 432 ? 29.727 6.395 -3.751 1.00 94.44 432 ASN A CA 1
ATOM 3473 C C . ASN A 1 432 ? 28.270 5.941 -3.986 1.00 94.44 432 ASN A C 1
ATOM 3475 O O . ASN A 1 432 ? 27.509 5.827 -3.024 1.00 94.44 432 ASN A O 1
ATOM 3479 N N . VAL A 1 433 ? 27.870 5.620 -5.223 1.00 92.12 433 VAL A N 1
ATOM 3480 C CA . VAL A 1 433 ? 26.528 5.078 -5.513 1.00 92.12 433 VAL A CA 1
ATOM 3481 C C . VAL A 1 433 ? 26.477 3.591 -5.170 1.00 92.12 433 VAL A C 1
ATOM 3483 O O . VAL A 1 433 ? 25.805 3.183 -4.226 1.00 92.12 433 VAL A O 1
ATOM 3486 N N . VAL A 1 434 ? 27.228 2.781 -5.916 1.00 86.62 434 VAL A N 1
ATOM 3487 C CA . VAL A 1 434 ? 27.353 1.335 -5.687 1.00 86.62 434 VAL A CA 1
ATOM 3488 C C . VAL A 1 434 ? 28.675 1.032 -5.001 1.00 86.62 434 VAL A C 1
ATOM 3490 O O . VAL A 1 434 ? 28.699 0.460 -3.911 1.00 86.62 434 VAL A O 1
ATOM 3493 N N . ASN A 1 435 ? 29.767 1.505 -5.596 1.00 87.62 435 ASN A N 1
ATOM 3494 C CA . ASN A 1 435 ? 31.118 1.337 -5.078 1.00 87.62 435 ASN A CA 1
ATOM 3495 C C . ASN A 1 435 ? 31.588 2.607 -4.364 1.00 87.62 435 ASN A C 1
ATOM 3497 O O . ASN A 1 435 ? 31.143 3.713 -4.678 1.00 87.62 435 ASN A O 1
ATOM 3501 N N . ARG A 1 436 ? 32.508 2.446 -3.409 1.00 91.88 436 ARG A N 1
ATOM 3502 C CA . ARG A 1 436 ? 33.166 3.573 -2.741 1.00 91.88 436 ARG A CA 1
ATOM 3503 C C . ARG A 1 436 ? 34.037 4.341 -3.742 1.00 91.88 436 ARG A C 1
ATOM 3505 O O . ARG A 1 436 ? 34.682 3.733 -4.590 1.00 91.88 436 ARG A O 1
ATOM 3512 N N . SER A 1 437 ? 34.031 5.666 -3.644 1.00 92.94 437 SER A N 1
ATOM 3513 C CA . SER A 1 437 ? 34.854 6.552 -4.469 1.00 92.94 437 SER A CA 1
ATOM 3514 C C . SER A 1 437 ? 36.299 6.597 -3.970 1.00 92.94 437 SER A C 1
ATOM 3516 O O . SER A 1 437 ? 36.528 6.717 -2.769 1.00 92.94 437 SER A O 1
ATOM 3518 N N . GLU A 1 438 ? 37.256 6.586 -4.898 1.00 92.00 438 GLU A N 1
ATOM 3519 C CA . GLU A 1 438 ? 38.686 6.842 -4.642 1.00 92.00 438 GLU A CA 1
ATOM 3520 C C . GLU A 1 438 ? 39.029 8.346 -4.653 1.00 92.00 438 GLU A C 1
ATOM 3522 O O . GLU A 1 438 ? 40.148 8.743 -4.357 1.00 92.00 438 GLU A O 1
ATOM 3527 N N . LYS A 1 439 ? 38.081 9.215 -5.033 1.00 92.50 439 LYS A N 1
ATOM 3528 C CA . LYS A 1 439 ? 38.294 10.674 -5.116 1.00 92.50 439 LYS A CA 1
ATOM 3529 C C . LYS A 1 439 ? 37.945 11.407 -3.823 1.00 92.50 439 LYS A C 1
ATOM 3531 O O . LYS A 1 439 ? 38.262 12.582 -3.672 1.00 92.50 439 LYS A O 1
ATOM 3536 N N . MET A 1 440 ? 37.254 10.730 -2.909 1.00 94.56 440 MET A N 1
ATOM 3537 C CA . MET A 1 440 ? 36.784 11.273 -1.634 1.00 94.56 440 MET A CA 1
ATOM 3538 C C . MET A 1 440 ? 37.344 10.446 -0.476 1.00 94.56 440 MET A C 1
ATOM 3540 O O . MET A 1 440 ? 36.588 9.939 0.349 1.00 94.56 440 MET A O 1
ATOM 3544 N N . ASP A 1 441 ? 38.672 10.319 -0.397 1.00 92.81 441 ASP A N 1
ATOM 3545 C CA . ASP A 1 441 ? 39.356 9.582 0.681 1.00 92.81 441 ASP A CA 1
ATOM 3546 C C . ASP A 1 441 ? 39.028 10.128 2.079 1.00 92.81 441 ASP A C 1
ATOM 3548 O O . ASP A 1 441 ? 39.088 9.408 3.074 1.00 92.81 441 ASP A O 1
ATOM 3552 N N . TRP A 1 442 ? 38.635 11.400 2.167 1.00 96.00 442 TRP A N 1
ATOM 3553 C CA . TRP A 1 442 ? 38.160 12.023 3.399 1.00 96.00 442 TRP A CA 1
ATOM 3554 C C . TRP A 1 442 ? 36.809 11.458 3.879 1.00 96.00 442 TRP A C 1
ATOM 3556 O O . TRP A 1 442 ? 36.525 11.485 5.077 1.00 96.00 442 TRP A O 1
ATOM 3566 N N . TYR A 1 443 ? 35.982 10.895 2.991 1.00 96.31 443 TYR A N 1
ATOM 3567 C CA . TYR A 1 443 ? 34.710 10.276 3.354 1.00 96.31 443 TYR A CA 1
ATOM 3568 C C . TYR A 1 443 ? 34.917 8.817 3.779 1.00 96.31 443 TYR A C 1
ATOM 3570 O O . TYR A 1 443 ? 35.297 7.955 2.983 1.00 96.31 443 TYR A O 1
ATOM 3578 N N . GLN A 1 444 ? 34.642 8.531 5.054 1.00 93.25 444 GLN A N 1
ATOM 3579 C CA . GLN A 1 444 ? 34.799 7.199 5.656 1.00 93.25 444 GLN A CA 1
ATOM 3580 C C . GLN A 1 444 ? 33.490 6.402 5.772 1.00 93.25 444 GLN A C 1
ATOM 3582 O O . GLN A 1 444 ? 33.501 5.282 6.279 1.00 93.25 444 GLN A O 1
ATOM 3587 N N . GLY A 1 445 ? 32.370 6.969 5.317 1.00 93.06 445 GLY A N 1
ATOM 3588 C CA . GLY A 1 445 ? 31.068 6.305 5.342 1.00 93.06 445 GLY A CA 1
ATOM 3589 C C . GLY A 1 445 ? 30.879 5.269 4.221 1.00 93.06 445 GLY A C 1
ATOM 3590 O O . GLY A 1 445 ? 31.747 5.102 3.357 1.00 93.06 445 GLY A O 1
ATOM 3591 N N . PRO A 1 446 ? 29.746 4.545 4.235 1.00 93.94 446 PRO A N 1
ATOM 3592 C CA . PRO A 1 446 ? 29.423 3.544 3.222 1.00 93.94 446 PRO A CA 1
ATOM 3593 C C . PRO A 1 446 ? 29.001 4.178 1.886 1.00 93.94 446 PRO A C 1
ATOM 3595 O O . PRO A 1 446 ? 28.583 5.332 1.833 1.00 93.94 446 PRO A O 1
ATOM 3598 N N . SER A 1 447 ? 29.036 3.396 0.801 1.00 94.50 447 SER A N 1
ATOM 3599 C CA . SER A 1 447 ? 28.303 3.759 -0.419 1.00 94.50 447 SER A CA 1
ATOM 3600 C C . SER A 1 447 ? 26.791 3.704 -0.179 1.00 94.50 447 SER A C 1
ATOM 3602 O O . SER A 1 447 ? 26.317 3.036 0.747 1.00 94.50 447 SER A O 1
ATOM 3604 N N . LEU A 1 448 ? 26.020 4.368 -1.042 1.00 95.56 448 LEU A N 1
ATOM 3605 C CA . LEU A 1 448 ? 24.562 4.378 -0.955 1.00 95.56 448 LEU A CA 1
ATOM 3606 C C . LEU A 1 448 ? 23.981 2.959 -0.998 1.00 95.56 448 LEU A C 1
ATOM 3608 O O . LEU A 1 448 ? 23.199 2.605 -0.120 1.00 95.56 448 LEU A O 1
ATOM 3612 N N . LEU A 1 449 ? 24.378 2.127 -1.968 1.00 92.88 449 LEU A N 1
ATOM 3613 C CA . LEU A 1 449 ? 23.858 0.762 -2.069 1.00 92.88 449 LEU A CA 1
ATOM 3614 C C . LEU A 1 449 ? 24.194 -0.055 -0.817 1.00 92.88 449 LEU A C 1
ATOM 3616 O O . LEU A 1 449 ? 23.322 -0.737 -0.287 1.00 92.88 449 LEU A O 1
ATOM 3620 N N . HIS A 1 450 ? 25.421 0.061 -0.303 1.00 92.75 450 HIS A N 1
ATOM 3621 C CA . HIS A 1 450 ? 25.804 -0.635 0.921 1.00 92.75 450 HIS A CA 1
ATOM 3622 C C . HIS A 1 450 ? 24.942 -0.196 2.111 1.00 92.75 450 HIS A C 1
ATOM 3624 O O . HIS A 1 450 ? 24.506 -1.034 2.894 1.00 92.75 450 HIS A O 1
ATOM 3630 N N . HIS A 1 451 ? 24.647 1.096 2.251 1.00 94.62 451 HIS A N 1
ATOM 3631 C CA . HIS A 1 451 ? 23.735 1.563 3.293 1.00 94.62 451 HIS A CA 1
ATOM 3632 C C . HIS A 1 451 ? 22.323 0.967 3.124 1.00 94.62 451 HIS A C 1
ATOM 3634 O O . HIS A 1 451 ? 21.772 0.415 4.076 1.00 94.62 451 HIS A O 1
ATOM 3640 N N . LEU A 1 452 ? 21.768 0.990 1.906 1.00 93.81 452 LEU A N 1
ATOM 3641 C CA . LEU A 1 452 ? 20.435 0.443 1.611 1.00 93.81 452 LEU A CA 1
ATOM 3642 C C . LEU A 1 452 ? 20.339 -1.072 1.870 1.00 93.81 452 LEU A C 1
ATOM 3644 O O . LEU A 1 452 ? 19.307 -1.561 2.331 1.00 93.81 452 LEU A O 1
ATOM 3648 N N . GLU A 1 453 ? 21.409 -1.829 1.629 1.00 90.88 453 GLU A N 1
ATOM 3649 C CA . GLU A 1 453 ? 21.457 -3.264 1.932 1.00 90.88 453 GLU A CA 1
ATOM 3650 C C . GLU A 1 453 ? 21.443 -3.574 3.432 1.00 90.88 453 GLU A C 1
ATOM 3652 O O . GLU A 1 453 ? 20.924 -4.618 3.820 1.00 90.88 453 GLU A O 1
ATOM 3657 N N . ASN A 1 454 ? 22.001 -2.696 4.271 1.00 91.56 454 ASN A N 1
ATOM 3658 C CA . ASN A 1 454 ? 22.248 -2.995 5.686 1.00 91.56 454 ASN A CA 1
ATOM 3659 C C . ASN A 1 454 ? 21.359 -2.206 6.663 1.00 91.56 454 ASN A C 1
ATOM 3661 O O . ASN A 1 454 ? 21.374 -2.510 7.855 1.00 91.56 454 ASN A O 1
ATOM 3665 N N . VAL A 1 455 ? 20.576 -1.222 6.201 1.00 91.62 455 VAL A N 1
ATOM 3666 C CA . VAL A 1 455 ? 19.650 -0.480 7.073 1.00 91.62 455 VAL A CA 1
ATOM 3667 C C . VAL A 1 455 ? 18.598 -1.416 7.681 1.00 91.62 455 VAL A C 1
ATOM 3669 O O . VAL A 1 455 ? 17.902 -2.145 6.967 1.00 91.62 455 VAL A O 1
ATOM 3672 N N . HIS A 1 456 ? 18.478 -1.407 9.006 1.00 86.06 456 HIS A N 1
ATOM 3673 C CA . HIS A 1 456 ? 17.599 -2.312 9.739 1.00 86.06 456 HIS A CA 1
ATOM 3674 C C . HIS A 1 456 ? 16.210 -1.697 9.942 1.00 86.06 456 HIS A C 1
ATOM 3676 O O . HIS A 1 456 ? 16.075 -0.769 10.725 1.00 86.06 456 HIS A O 1
ATOM 3682 N N . ILE A 1 457 ? 15.183 -2.262 9.296 1.00 85.25 457 ILE A N 1
ATOM 3683 C CA . ILE A 1 457 ? 13.807 -1.718 9.323 1.00 85.25 457 ILE A CA 1
ATOM 3684 C C . ILE A 1 457 ? 12.837 -2.507 10.212 1.00 85.25 457 ILE A C 1
ATOM 3686 O O . ILE A 1 457 ? 11.684 -2.116 10.389 1.00 85.25 457 ILE A O 1
ATOM 3690 N N . ALA A 1 458 ? 13.244 -3.673 10.726 1.00 71.19 458 ALA A N 1
ATOM 3691 C CA . ALA A 1 458 ? 12.335 -4.518 11.504 1.00 71.19 458 ALA A CA 1
ATOM 3692 C C . ALA A 1 458 ? 11.991 -3.882 12.862 1.00 71.19 458 ALA A C 1
ATOM 3694 O O . ALA A 1 458 ? 10.871 -4.046 13.343 1.00 71.19 458 ALA A O 1
ATOM 3695 N N . GLY A 1 459 ? 12.928 -3.117 13.434 1.00 71.31 459 GLY A N 1
ATOM 3696 C CA . GLY A 1 459 ? 12.750 -2.371 14.681 1.00 71.31 459 GLY A CA 1
ATOM 3697 C C . GLY A 1 459 ? 11.806 -1.166 14.597 1.00 71.31 459 GLY A C 1
ATOM 3698 O O . GLY A 1 459 ? 11.395 -0.666 15.637 1.00 71.31 459 GLY A O 1
ATOM 3699 N N . ASP A 1 460 ? 11.414 -0.725 13.398 1.00 77.25 460 ASP A N 1
ATOM 3700 C CA . ASP A 1 460 ? 10.523 0.435 13.225 1.00 77.25 460 ASP A CA 1
ATOM 3701 C C . ASP A 1 460 ? 9.052 0.120 13.523 1.00 77.25 460 ASP A C 1
ATOM 3703 O O . ASP A 1 460 ? 8.203 1.015 13.562 1.00 77.25 460 ASP A O 1
ATOM 3707 N N . ARG A 1 461 ? 8.717 -1.167 13.647 1.00 81.31 461 ARG A N 1
ATOM 3708 C CA . ARG A 1 461 ? 7.346 -1.615 13.876 1.00 81.31 461 ARG A CA 1
ATOM 3709 C C . ARG A 1 461 ? 7.021 -1.563 15.356 1.00 81.31 461 ARG A C 1
ATOM 3711 O O . ARG A 1 461 ? 7.802 -1.996 16.199 1.00 81.31 461 ARG A O 1
ATOM 3718 N N . ASP A 1 462 ? 5.807 -1.127 15.650 1.00 85.06 462 ASP A N 1
ATOM 3719 C CA . ASP A 1 462 ? 5.242 -1.273 16.979 1.00 85.06 462 ASP A CA 1
ATOM 3720 C C . ASP A 1 462 ? 4.938 -2.755 17.242 1.00 85.06 462 ASP A C 1
ATOM 3722 O O . ASP A 1 462 ? 3.995 -3.330 16.694 1.00 85.06 462 ASP A O 1
ATOM 3726 N N . MET A 1 463 ? 5.785 -3.372 18.064 1.00 88.62 463 MET A N 1
ATOM 3727 C CA . MET A 1 463 ? 5.669 -4.758 18.524 1.00 88.62 463 MET A CA 1
ATOM 3728 C C . MET A 1 463 ? 5.052 -4.851 19.926 1.00 88.62 463 MET A C 1
ATOM 3730 O O . MET A 1 463 ? 4.940 -5.951 20.469 1.00 88.62 463 MET A O 1
ATOM 3734 N N . ILE A 1 464 ? 4.653 -3.719 20.512 1.00 90.50 464 ILE A N 1
ATOM 3735 C CA . ILE A 1 464 ? 4.231 -3.609 21.909 1.00 90.50 464 ILE A CA 1
ATOM 3736 C C . ILE A 1 464 ? 2.712 -3.526 22.004 1.00 90.50 464 ILE A C 1
ATOM 3738 O O . ILE A 1 464 ? 2.142 -4.247 22.821 1.00 90.50 464 ILE A O 1
ATOM 3742 N N . ASP A 1 465 ? 2.065 -2.695 21.181 1.00 93.94 465 ASP A N 1
ATOM 3743 C CA . ASP A 1 465 ? 0.644 -2.365 21.318 1.00 93.94 465 ASP A CA 1
ATOM 3744 C C . ASP A 1 465 ? -0.241 -3.200 20.378 1.00 93.94 465 ASP A C 1
ATOM 3746 O O . ASP A 1 465 ? -0.334 -2.887 19.190 1.00 93.94 465 ASP A O 1
ATOM 3750 N N . PRO A 1 466 ? -0.928 -4.266 20.846 1.00 96.06 466 PRO A N 1
ATOM 3751 C CA . PRO A 1 466 ? -1.636 -5.180 19.955 1.00 96.06 466 PRO A CA 1
ATOM 3752 C C . PRO A 1 466 ? -2.901 -4.531 19.401 1.00 96.06 466 PRO A C 1
ATOM 3754 O O . PRO A 1 466 ? -3.812 -4.168 20.154 1.00 96.06 466 PRO A O 1
ATOM 3757 N N . ARG A 1 467 ? -2.952 -4.378 18.076 1.00 97.44 467 ARG A N 1
ATOM 3758 C CA . ARG A 1 467 ? -4.091 -3.828 17.332 1.00 97.44 467 ARG A CA 1
ATOM 3759 C C . ARG A 1 467 ? -4.413 -4.752 16.166 1.00 97.44 467 ARG A C 1
ATOM 3761 O O . ARG A 1 467 ? -3.617 -4.906 15.238 1.00 97.44 467 ARG A O 1
ATOM 3768 N N . PHE A 1 468 ? -5.593 -5.356 16.200 1.00 98.06 468 PHE A N 1
ATOM 3769 C CA . PHE A 1 468 ? -6.080 -6.218 15.130 1.00 98.06 468 PHE A CA 1
ATOM 3770 C C . PHE A 1 468 ? -7.407 -5.680 14.582 1.00 98.06 468 PHE A C 1
ATOM 3772 O O . PHE A 1 468 ? -8.474 -6.013 15.105 1.00 98.06 468 PHE A O 1
ATOM 3779 N N . PRO A 1 469 ? -7.364 -4.805 13.558 1.00 97.50 469 PRO A N 1
ATOM 3780 C CA . PRO A 1 469 ? -8.567 -4.352 12.873 1.00 97.50 469 PRO A CA 1
ATOM 3781 C C . PRO A 1 469 ? -9.168 -5.500 12.055 1.00 97.50 469 PRO A C 1
ATOM 3783 O O . PRO A 1 469 ? -8.529 -6.064 11.161 1.00 97.50 469 PRO A O 1
ATOM 3786 N N . VAL A 1 470 ? -10.422 -5.841 12.341 1.00 97.50 470 VAL A N 1
ATOM 3787 C CA . VAL A 1 470 ? -11.122 -6.937 11.670 1.00 97.50 470 VAL A CA 1
ATOM 3788 C C . VAL A 1 470 ? -11.559 -6.479 10.282 1.00 97.50 470 VAL A C 1
ATOM 3790 O O . VAL A 1 470 ? -12.285 -5.494 10.128 1.00 97.50 470 VAL A O 1
ATOM 3793 N N . GLN A 1 471 ? -11.104 -7.186 9.248 1.00 96.44 471 GLN A N 1
ATOM 3794 C CA . GLN A 1 471 ? -11.406 -6.882 7.845 1.00 96.44 471 GLN A CA 1
ATOM 3795 C C . GLN A 1 471 ? -12.564 -7.727 7.310 1.00 96.44 471 GLN A C 1
ATOM 3797 O O . GLN A 1 471 ? -13.288 -7.267 6.424 1.00 96.44 471 GLN A O 1
ATOM 3802 N N . TRP A 1 472 ? -12.708 -8.957 7.815 1.00 95.81 472 TRP A N 1
ATOM 3803 C CA . TRP A 1 472 ? -13.665 -9.952 7.337 1.00 95.81 472 TRP A CA 1
ATOM 3804 C C . TRP A 1 472 ? -14.029 -10.963 8.433 1.00 95.81 472 TRP A C 1
ATOM 3806 O O . TRP A 1 472 ? -13.171 -11.350 9.223 1.00 95.81 472 TRP A O 1
ATOM 3816 N N . VAL A 1 473 ? -15.275 -11.440 8.444 1.00 95.12 473 VAL A N 1
ATOM 3817 C CA . VAL A 1 473 ? -15.720 -12.538 9.319 1.00 95.12 473 VAL A CA 1
ATOM 3818 C C . VAL A 1 473 ? -15.848 -13.805 8.477 1.00 95.12 473 VAL A C 1
ATOM 3820 O O . VAL A 1 473 ? -16.641 -13.869 7.540 1.00 95.12 473 VAL A O 1
ATOM 3823 N N . ILE A 1 474 ? -15.044 -14.812 8.795 1.00 93.75 474 ILE A N 1
ATOM 3824 C CA . ILE A 1 474 ? -15.008 -16.105 8.119 1.00 93.75 474 ILE A CA 1
ATOM 3825 C C . ILE A 1 474 ? -15.991 -17.034 8.824 1.00 93.75 474 ILE A C 1
ATOM 3827 O O . ILE A 1 474 ? -15.734 -17.496 9.937 1.00 93.75 474 ILE A O 1
ATOM 3831 N N . ARG A 1 475 ? -17.113 -17.309 8.155 1.00 89.94 475 ARG A N 1
ATOM 3832 C CA . ARG A 1 475 ? -18.140 -18.245 8.618 1.00 89.94 475 ARG A CA 1
ATOM 3833 C C . ARG A 1 475 ? -18.538 -19.190 7.478 1.00 89.94 475 ARG A C 1
ATOM 3835 O O . ARG A 1 475 ? -19.249 -18.765 6.566 1.00 89.94 475 ARG A O 1
ATOM 3842 N N . PRO A 1 476 ? -18.054 -20.440 7.478 1.00 85.31 476 PRO A N 1
ATOM 3843 C CA . PRO A 1 476 ? -18.456 -21.448 6.507 1.00 85.31 476 PRO A CA 1
ATOM 3844 C C . PRO A 1 476 ? -19.956 -21.731 6.607 1.00 85.31 476 PRO A C 1
ATOM 3846 O O . PRO A 1 476 ? -20.505 -21.854 7.697 1.00 85.31 476 PRO A O 1
ATOM 3849 N N . GLN A 1 477 ? -20.623 -21.848 5.461 1.00 71.00 477 GLN A N 1
ATOM 3850 C CA . GLN A 1 477 ? -21.999 -22.340 5.381 1.00 71.00 477 GLN A CA 1
ATOM 3851 C C . GLN A 1 477 ? -21.937 -23.821 4.993 1.00 71.00 477 GLN A C 1
ATOM 3853 O O . GLN A 1 477 ? -22.016 -24.159 3.814 1.00 71.00 477 GLN A O 1
ATOM 3858 N N . GLY A 1 478 ? -21.682 -24.695 5.968 1.00 67.31 478 GLY A N 1
ATOM 3859 C CA . GLY A 1 478 ? -21.590 -26.139 5.755 1.00 67.31 478 GLY A CA 1
ATOM 3860 C C . GLY A 1 478 ? -21.613 -26.922 7.066 1.00 67.31 478 GLY A C 1
ATOM 3861 O O . GLY A 1 478 ? -21.204 -26.401 8.103 1.00 67.31 478 GLY A O 1
ATOM 3862 N N . ASP A 1 479 ? -22.082 -28.169 7.003 1.00 64.44 479 ASP A N 1
ATOM 3863 C CA . ASP A 1 479 ? -22.325 -29.012 8.183 1.00 64.44 479 ASP A CA 1
ATOM 3864 C C . ASP A 1 479 ? -21.041 -29.356 8.954 1.00 64.44 479 ASP A C 1
ATOM 3866 O O . ASP A 1 479 ? -21.067 -29.481 10.175 1.00 64.44 479 ASP A O 1
ATOM 3870 N N . GLU A 1 480 ? -19.896 -29.450 8.268 1.00 71.38 480 GLU A N 1
ATOM 3871 C CA . GLU A 1 480 ? -18.614 -29.795 8.896 1.00 71.38 480 GLU A CA 1
ATOM 3872 C C . GLU A 1 480 ? -18.079 -28.700 9.832 1.00 71.38 480 GLU A C 1
ATOM 3874 O O . GLU A 1 480 ? -17.275 -28.994 10.715 1.00 71.38 480 GLU A O 1
ATOM 3879 N N . HIS A 1 481 ? -18.467 -27.434 9.634 1.00 74.94 481 HIS A N 1
ATOM 3880 C CA . HIS A 1 481 ? -17.896 -26.267 10.328 1.00 74.94 481 HIS A CA 1
ATOM 3881 C C . HIS A 1 481 ? -18.982 -25.304 10.831 1.00 74.94 481 HIS A C 1
ATOM 3883 O O . HIS A 1 481 ? -18.793 -24.086 10.827 1.00 74.94 481 HIS A O 1
ATOM 3889 N N . HIS A 1 482 ? -20.126 -25.843 11.253 1.00 71.69 482 HIS A N 1
ATOM 3890 C CA . HIS A 1 482 ? -21.306 -25.061 11.632 1.00 71.69 482 HIS A CA 1
ATOM 3891 C C . HIS A 1 482 ? -21.012 -23.959 12.674 1.00 71.69 482 HIS A C 1
ATOM 3893 O O . HIS A 1 482 ? -21.530 -22.842 12.572 1.00 71.69 482 HIS A O 1
ATOM 3899 N N . ASP A 1 483 ? -20.115 -24.251 13.620 1.00 80.50 483 ASP A N 1
ATOM 3900 C CA . ASP A 1 483 ? -19.759 -23.358 14.729 1.00 80.50 483 ASP A CA 1
ATOM 3901 C C . ASP A 1 483 ? -18.426 -22.613 14.503 1.00 80.50 483 ASP A C 1
ATOM 3903 O O . ASP A 1 483 ? -17.914 -21.949 15.403 1.00 80.50 483 ASP A O 1
ATOM 3907 N N . TYR A 1 484 ? -17.831 -22.700 13.306 1.00 87.81 484 TYR A N 1
ATOM 3908 C CA . TYR A 1 484 ? -16.588 -21.984 13.009 1.00 87.81 484 TYR A CA 1
ATOM 3909 C C . TYR A 1 484 ? -16.851 -20.484 12.826 1.00 87.81 484 TYR A C 1
ATOM 3911 O O . TYR A 1 484 ? -17.589 -20.066 11.925 1.00 87.81 484 TYR A O 1
ATOM 3919 N N . ARG A 1 485 ? -16.160 -19.662 13.623 1.00 92.25 485 ARG A N 1
ATOM 3920 C CA . ARG A 1 485 ? -16.139 -18.201 13.487 1.00 92.25 485 ARG A CA 1
ATOM 3921 C C . ARG A 1 485 ? -14.710 -17.676 13.603 1.00 92.25 485 ARG A C 1
ATOM 3923 O O . ARG A 1 485 ? -14.174 -17.525 14.697 1.00 92.25 485 ARG A O 1
ATOM 3930 N N . GLY A 1 486 ? -14.103 -17.388 12.454 1.00 94.19 486 GLY A N 1
ATOM 3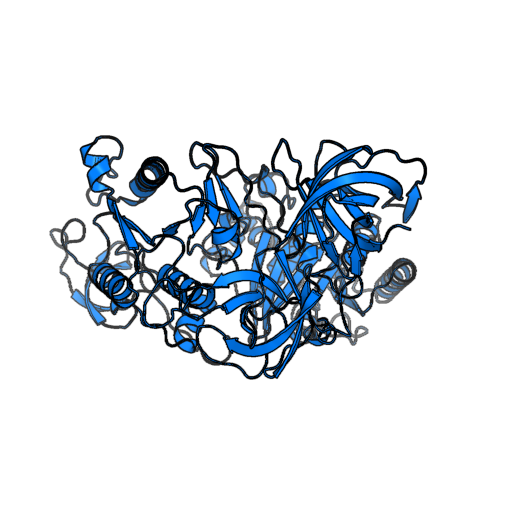931 C CA . GLY A 1 486 ? -12.773 -16.784 12.367 1.00 94.19 486 GLY A CA 1
ATOM 3932 C C . GLY A 1 486 ? -12.845 -15.302 12.006 1.00 94.19 486 GLY A C 1
ATOM 3933 O O . GLY A 1 486 ? -13.624 -14.901 11.144 1.00 94.19 486 GLY A O 1
ATOM 3934 N N . TYR A 1 487 ? -12.003 -14.478 12.616 1.00 96.81 487 TYR A N 1
ATOM 3935 C CA . TYR A 1 487 ? -11.884 -13.054 12.312 1.00 96.81 487 TYR A CA 1
ATOM 3936 C C . TYR A 1 487 ? -10.633 -12.812 11.480 1.00 96.81 487 TYR A C 1
ATOM 3938 O O . TYR A 1 487 ? -9.511 -12.910 11.971 1.00 96.81 487 TYR A O 1
ATOM 3946 N N . GLY A 1 488 ? -10.829 -12.524 10.196 1.00 96.56 488 GLY A N 1
ATOM 3947 C CA . GLY A 1 488 ? -9.762 -12.253 9.247 1.00 96.56 488 GLY A CA 1
ATOM 3948 C C . GLY A 1 488 ? -9.345 -10.787 9.282 1.00 96.56 488 GLY A C 1
ATOM 3949 O O . GLY A 1 488 ? -10.163 -9.891 9.070 1.00 96.56 488 GLY A O 1
ATOM 3950 N N . GLY A 1 489 ? -8.055 -10.541 9.472 1.00 95.88 489 GLY A N 1
ATOM 3951 C CA . GLY A 1 489 ? -7.462 -9.208 9.460 1.00 95.88 489 GLY A CA 1
ATOM 3952 C C . GLY A 1 489 ? -5.956 -9.259 9.229 1.00 95.88 489 GLY A C 1
ATOM 3953 O O . GLY A 1 489 ? -5.373 -10.332 9.059 1.00 95.88 489 GLY A O 1
ATOM 3954 N N . GLN A 1 490 ? -5.333 -8.088 9.213 1.00 95.56 490 GLN A N 1
ATOM 3955 C CA . GLN A 1 490 ? -3.883 -7.940 9.247 1.00 95.56 490 GLN A CA 1
ATOM 3956 C C . GLN A 1 490 ? -3.502 -7.372 10.610 1.00 95.56 490 GLN A C 1
ATOM 3958 O O . GLN A 1 490 ? -4.111 -6.399 11.053 1.00 95.56 490 GLN A O 1
ATOM 3963 N N . VAL A 1 491 ? -2.513 -7.971 11.273 1.00 96.62 491 VAL A N 1
ATOM 3964 C CA . VAL A 1 491 ? -1.997 -7.440 12.539 1.00 96.62 491 VAL A CA 1
ATOM 3965 C C . VAL A 1 491 ? -1.377 -6.069 12.260 1.00 96.62 491 VAL A C 1
ATOM 3967 O O . VAL A 1 491 ? -0.424 -5.969 11.485 1.00 96.62 491 VAL A O 1
ATOM 3970 N N . ALA A 1 492 ? -1.952 -5.013 12.837 1.00 95.00 492 ALA A N 1
ATOM 3971 C CA . ALA A 1 492 ? -1.544 -3.633 12.577 1.00 95.00 492 ALA A CA 1
ATOM 3972 C C . ALA A 1 492 ? -0.350 -3.217 13.448 1.00 95.00 492 ALA A C 1
ATOM 3974 O O . ALA A 1 492 ? 0.564 -2.552 12.963 1.00 95.00 492 ALA A O 1
ATOM 3975 N N . SER A 1 493 ? -0.348 -3.649 14.707 1.00 95.38 493 SER A N 1
ATOM 3976 C CA . SER A 1 493 ? 0.733 -3.467 15.679 1.00 95.38 493 SER A CA 1
ATOM 3977 C C . SER A 1 493 ? 0.626 -4.525 16.782 1.00 95.38 493 SER A C 1
ATOM 3979 O O . SER A 1 493 ? -0.409 -5.189 16.903 1.00 95.38 493 SER A O 1
ATOM 3981 N N . GLY A 1 494 ? 1.701 -4.686 17.555 1.00 94.19 494 GLY A N 1
ATOM 3982 C CA . GLY A 1 494 ? 1.821 -5.618 18.672 1.00 94.19 494 GLY A CA 1
ATOM 3983 C C . GLY A 1 494 ? 1.809 -7.094 18.283 1.00 94.19 494 GLY A C 1
ATOM 3984 O O . GLY A 1 494 ? 1.610 -7.464 17.128 1.00 94.19 494 GLY A O 1
ATOM 3985 N N . VAL A 1 495 ? 2.040 -7.957 19.269 1.00 95.94 495 VAL A N 1
ATOM 3986 C CA . VAL A 1 495 ? 2.039 -9.414 19.086 1.00 95.94 495 VAL A CA 1
ATOM 3987 C C . VAL A 1 495 ? 0.808 -10.013 19.756 1.00 95.94 495 VAL A C 1
ATOM 3989 O O . VAL A 1 495 ? 0.502 -9.692 20.904 1.00 95.94 495 VAL A O 1
ATOM 3992 N N . PHE A 1 496 ? 0.126 -10.899 19.035 1.00 97.31 496 PHE A N 1
ATOM 3993 C CA . PHE A 1 496 ? -0.967 -11.717 19.553 1.00 97.31 496 PHE A CA 1
ATOM 3994 C C . PHE A 1 496 ? -0.490 -13.156 19.712 1.00 97.31 496 PHE A C 1
ATOM 3996 O O . PHE A 1 496 ? 0.165 -13.686 18.813 1.00 97.31 496 PHE A O 1
ATOM 4003 N N . GLN A 1 497 ? -0.820 -13.789 20.832 1.00 97.56 497 GLN A N 1
ATOM 4004 C CA . GLN A 1 497 ? -0.501 -15.186 21.119 1.00 97.56 497 GLN A CA 1
ATOM 4005 C C . GLN A 1 497 ? -1.768 -15.977 21.435 1.00 97.56 497 GLN A C 1
ATOM 4007 O O . GLN A 1 497 ? -2.751 -15.433 21.939 1.00 97.56 497 GLN A O 1
ATOM 4012 N N . VAL A 1 498 ? -1.748 -17.277 21.146 1.00 98.19 498 VAL A N 1
ATOM 4013 C CA . VAL A 1 498 ? -2.825 -18.178 21.575 1.00 98.19 498 VAL A CA 1
ATOM 4014 C C . VAL A 1 498 ? -2.926 -18.159 23.104 1.00 98.19 498 VAL A C 1
ATOM 4016 O O . VAL A 1 498 ? -1.919 -18.238 23.804 1.00 98.19 498 VAL A O 1
ATOM 4019 N N . GLY A 1 499 ? -4.147 -18.027 23.621 1.00 97.56 499 GLY A N 1
ATOM 4020 C CA . GLY A 1 499 ? -4.441 -17.881 25.046 1.00 97.56 499 GLY A CA 1
ATOM 4021 C C . GLY A 1 499 ? -4.414 -16.443 25.578 1.00 97.56 499 GLY A C 1
ATOM 4022 O O . GLY A 1 499 ? -4.811 -16.242 26.728 1.00 97.56 499 GLY A O 1
ATOM 4023 N N . ASP A 1 500 ? -4.000 -15.448 24.779 1.00 97.69 500 ASP A N 1
ATOM 4024 C CA . ASP A 1 500 ? -4.045 -14.037 25.187 1.00 97.69 500 ASP A CA 1
ATOM 4025 C C . ASP A 1 500 ? -5.478 -13.604 25.527 1.00 97.69 500 ASP A C 1
ATOM 4027 O O . ASP A 1 500 ? -6.421 -13.885 24.782 1.00 97.69 500 ASP A O 1
ATOM 4031 N N . GLU A 1 501 ? -5.622 -12.850 26.619 1.00 98.00 501 GLU A N 1
ATOM 4032 C CA . GLU A 1 501 ? -6.850 -12.122 26.939 1.00 98.00 501 GLU A CA 1
ATOM 4033 C C . GLU A 1 501 ? -7.004 -10.918 26.013 1.00 98.00 501 GLU A C 1
ATOM 4035 O O . GLU A 1 501 ? -6.093 -10.094 25.860 1.00 98.00 501 GLU A O 1
ATOM 4040 N N . VAL A 1 502 ? -8.178 -10.815 25.397 1.00 97.88 502 VAL A N 1
ATOM 4041 C CA . VAL A 1 502 ? -8.498 -9.794 24.404 1.00 97.88 502 VAL A CA 1
ATOM 4042 C C . VAL A 1 502 ? -9.857 -9.168 24.672 1.00 97.88 502 VAL A C 1
ATOM 4044 O O . VAL A 1 502 ? -10.742 -9.784 25.258 1.00 97.88 502 VAL A O 1
ATOM 4047 N N . VAL A 1 503 ? -10.029 -7.939 24.199 1.00 97.62 503 VAL A N 1
ATOM 4048 C CA . VAL A 1 503 ? -11.297 -7.212 24.193 1.00 97.62 503 VAL A CA 1
ATOM 4049 C C . VAL A 1 503 ? -11.652 -6.818 22.762 1.00 97.62 503 VAL A C 1
ATOM 4051 O O . VAL A 1 503 ? -10.774 -6.455 21.974 1.00 97.62 503 VAL A O 1
ATOM 4054 N N . ALA A 1 504 ? -12.938 -6.894 22.420 1.00 97.50 504 ALA A N 1
ATOM 4055 C CA . ALA A 1 504 ? -13.454 -6.448 21.132 1.00 97.50 504 ALA A CA 1
ATOM 4056 C C . ALA A 1 504 ? -14.128 -5.074 21.230 1.00 97.50 504 ALA A C 1
ATOM 4058 O O . ALA A 1 504 ? -15.142 -4.901 21.913 1.00 97.50 504 ALA A O 1
ATOM 4059 N N . LEU A 1 505 ? -13.611 -4.099 20.490 1.00 96.56 505 LEU A N 1
ATOM 4060 C CA . LEU A 1 505 ? -14.166 -2.750 20.384 1.00 96.56 505 LEU A CA 1
ATOM 4061 C C . LEU A 1 505 ? -15.089 -2.634 19.162 1.00 96.56 505 LEU A C 1
ATOM 4063 O O . LEU A 1 505 ? -14.717 -3.143 18.106 1.00 96.56 505 LEU A O 1
ATOM 4067 N N . PRO A 1 506 ? -16.255 -1.957 19.271 1.00 95.19 506 PRO A N 1
ATOM 4068 C CA . PRO A 1 506 ? -16.686 -1.087 20.377 1.00 95.19 506 PRO A CA 1
ATOM 4069 C C . PRO A 1 506 ? -17.398 -1.794 21.537 1.00 95.19 506 PRO A C 1
ATOM 4071 O O . PRO A 1 506 ? -17.717 -1.132 22.520 1.00 95.19 506 PRO A O 1
ATOM 4074 N N . SER A 1 507 ? -17.701 -3.091 21.424 1.00 94.75 507 SER A N 1
ATOM 4075 C CA . SER A 1 507 ? -18.574 -3.785 22.385 1.00 94.75 507 SER A CA 1
ATOM 4076 C C . SER A 1 507 ? -18.040 -3.794 23.824 1.00 94.75 507 SER A C 1
ATOM 4078 O O . SER A 1 507 ? -18.827 -3.832 24.767 1.00 94.75 507 SER A O 1
ATOM 4080 N N . GLY A 1 508 ? -16.714 -3.772 23.989 1.00 94.56 508 GLY A N 1
ATOM 4081 C CA . GLY A 1 508 ? -16.044 -3.936 25.277 1.00 94.56 508 GLY A CA 1
ATOM 4082 C C . GLY A 1 508 ? -16.103 -5.366 25.822 1.00 94.56 508 GLY A C 1
ATOM 4083 O O . GLY A 1 508 ? -15.698 -5.587 26.957 1.00 94.56 508 GLY A O 1
ATOM 4084 N N . MET A 1 509 ? -16.610 -6.334 25.049 1.00 96.75 509 MET A N 1
ATOM 4085 C CA . MET A 1 509 ? -16.676 -7.730 25.476 1.00 96.75 509 MET A CA 1
ATOM 4086 C C . MET A 1 509 ? -15.293 -8.377 25.449 1.00 96.75 509 MET A C 1
ATOM 4088 O O . MET A 1 509 ? -14.546 -8.235 24.478 1.00 96.75 509 MET A O 1
ATOM 4092 N N . GLU A 1 510 ? -14.986 -9.111 26.512 1.00 97.06 510 GLU A N 1
ATOM 4093 C CA . GLU A 1 510 ? -13.722 -9.817 26.688 1.00 97.06 510 GLU A CA 1
ATOM 4094 C C . GLU A 1 510 ? -13.815 -11.278 26.231 1.00 97.06 510 GLU A C 1
ATOM 4096 O O . GLU A 1 510 ? -14.872 -11.916 26.276 1.00 97.06 510 GLU A O 1
ATOM 4101 N N . SER A 1 511 ? -12.684 -11.810 25.781 1.00 97.88 511 SER A N 1
ATOM 4102 C CA . SER A 1 511 ? -12.511 -13.205 25.390 1.00 97.88 511 SER A CA 1
ATOM 4103 C C . SER A 1 511 ? -11.038 -13.609 25.489 1.00 97.88 511 SER A C 1
ATOM 4105 O O . SER A 1 511 ? -10.187 -12.830 25.922 1.00 97.88 511 SER A O 1
ATOM 4107 N N . LYS A 1 512 ? -10.729 -14.828 25.050 1.00 98.19 512 LYS A N 1
ATOM 4108 C CA . LYS A 1 512 ? -9.365 -15.315 24.850 1.00 98.19 512 LYS A CA 1
ATOM 4109 C C . LYS A 1 512 ? -9.170 -15.792 23.426 1.00 98.19 512 LYS A C 1
ATOM 4111 O O . LYS A 1 512 ? -10.109 -16.279 22.794 1.00 98.19 512 LYS A O 1
ATOM 4116 N N . ILE A 1 513 ? -7.946 -15.662 22.926 1.00 98.12 513 ILE A N 1
ATOM 4117 C CA . ILE A 1 513 ? -7.576 -16.211 21.621 1.00 98.12 513 ILE A CA 1
ATOM 4118 C C . ILE A 1 513 ? -7.533 -17.734 21.714 1.00 98.12 513 ILE A C 1
ATOM 4120 O O . ILE A 1 513 ? -6.665 -18.296 22.376 1.00 98.12 513 ILE A O 1
ATOM 4124 N N . LYS A 1 514 ? -8.443 -18.395 21.000 1.00 97.56 514 LYS A N 1
ATOM 4125 C CA . LYS A 1 514 ? -8.505 -19.854 20.890 1.00 97.56 514 LYS A CA 1
ATOM 4126 C C . LYS A 1 514 ? -7.467 -20.387 19.905 1.00 97.56 514 LYS A C 1
ATOM 4128 O O . LYS A 1 514 ? -6.774 -21.351 20.207 1.00 97.56 514 LYS A O 1
ATOM 4133 N N . SER A 1 515 ? -7.371 -19.771 18.728 1.00 97.12 515 SER A N 1
ATOM 4134 C CA . SER A 1 515 ? -6.387 -20.128 17.702 1.00 97.12 515 SER A CA 1
ATOM 4135 C C . SER A 1 515 ? -6.042 -18.923 16.833 1.00 97.12 515 SER A C 1
ATOM 4137 O O . SER A 1 515 ? -6.815 -17.963 16.723 1.00 97.12 515 SER A O 1
ATOM 4139 N N . ILE A 1 516 ? -4.869 -18.990 16.212 1.00 97.56 516 ILE A N 1
ATOM 4140 C CA . ILE A 1 516 ? -4.418 -18.058 15.183 1.00 97.56 516 ILE A CA 1
ATOM 4141 C C . ILE A 1 516 ? -4.023 -18.893 13.973 1.00 97.56 516 ILE A C 1
ATOM 4143 O O . ILE A 1 516 ? -3.256 -19.837 14.108 1.00 97.56 516 ILE A O 1
ATOM 4147 N N . ASP A 1 517 ? -4.514 -18.534 12.795 1.00 94.06 517 ASP A N 1
ATOM 4148 C CA . ASP A 1 517 ? -4.335 -19.309 11.572 1.00 94.06 517 ASP A CA 1
ATOM 4149 C C . ASP A 1 517 ? -3.752 -18.443 10.449 1.00 94.06 517 ASP A C 1
ATOM 4151 O O . ASP A 1 517 ? -4.225 -17.331 10.187 1.00 94.06 517 ASP A O 1
ATOM 4155 N N . ILE A 1 518 ? -2.757 -18.971 9.732 1.00 90.12 518 ILE A N 1
ATOM 4156 C CA . ILE A 1 518 ? -2.222 -18.383 8.497 1.00 90.12 518 ILE A CA 1
ATOM 4157 C C . ILE A 1 518 ? -2.416 -19.391 7.375 1.00 90.12 518 ILE A C 1
ATOM 4159 O O . ILE A 1 518 ? -1.762 -20.426 7.330 1.00 90.12 518 ILE A O 1
ATOM 4163 N N . GLY A 1 519 ? -3.324 -19.096 6.446 1.00 82.44 519 GLY A N 1
ATOM 4164 C CA . GLY A 1 519 ? -3.555 -19.983 5.307 1.00 82.44 519 GLY A CA 1
ATOM 4165 C C . GLY A 1 519 ? -4.103 -21.365 5.669 1.00 82.44 519 GLY A C 1
ATOM 4166 O O . GLY A 1 519 ? -3.862 -22.309 4.927 1.00 82.44 519 GLY A O 1
ATOM 4167 N N . GLY A 1 520 ? -4.813 -21.485 6.796 1.00 82.25 520 GLY A N 1
ATOM 4168 C CA . GLY A 1 520 ? -5.306 -22.764 7.319 1.00 82.25 520 GLY A CA 1
ATOM 4169 C C . GLY A 1 520 ? -4.280 -23.552 8.139 1.00 82.25 520 GLY A C 1
ATOM 4170 O O . GLY A 1 520 ? -4.563 -24.683 8.518 1.00 82.25 520 GLY A O 1
ATOM 4171 N N . VAL A 1 521 ? -3.104 -22.975 8.406 1.00 89.38 521 VAL A N 1
ATOM 4172 C CA . VAL A 1 521 ? -2.088 -23.552 9.292 1.00 89.38 521 VAL A CA 1
ATOM 4173 C C . VAL A 1 521 ? -2.079 -22.787 10.611 1.00 89.38 521 VAL A C 1
ATOM 4175 O O . VAL A 1 521 ? -1.806 -21.581 10.621 1.00 89.38 521 VAL A O 1
ATOM 4178 N N . GLU A 1 522 ? -2.328 -23.494 11.711 1.00 93.94 522 GLU A N 1
ATOM 4179 C CA . GLU A 1 522 ? -2.299 -22.926 13.059 1.00 93.94 522 GLU A CA 1
ATOM 4180 C C . GLU A 1 522 ? -0.908 -22.381 13.418 1.00 93.94 522 GLU A C 1
ATOM 4182 O O . GLU A 1 522 ? 0.130 -22.973 13.112 1.00 93.94 522 GLU A O 1
ATOM 4187 N N . GLN A 1 523 ? -0.895 -21.243 14.103 1.00 95.00 523 GLN A N 1
ATOM 4188 C CA . GLN A 1 523 ? 0.283 -20.544 14.596 1.00 95.00 523 GLN A CA 1
ATOM 4189 C C . GLN A 1 523 ? 0.138 -20.281 16.095 1.00 95.00 523 GLN A C 1
ATOM 4191 O O . GLN A 1 523 ? -0.953 -20.018 16.596 1.00 95.00 523 GLN A O 1
ATOM 4196 N N . GLN A 1 524 ? 1.258 -20.293 16.817 1.00 96.38 524 GLN A N 1
ATOM 4197 C CA . GLN A 1 524 ? 1.270 -19.966 18.250 1.00 96.38 524 GLN A CA 1
ATOM 4198 C C . GLN A 1 524 ? 1.198 -18.457 18.513 1.00 96.38 524 GLN A C 1
ATOM 4200 O O . GLN A 1 524 ? 0.720 -18.025 19.561 1.00 96.38 524 GLN A O 1
ATOM 4205 N N . PHE A 1 525 ? 1.677 -17.652 17.566 1.00 96.06 525 PHE A N 1
ATOM 4206 C CA . PHE A 1 525 ? 1.648 -16.200 17.645 1.00 96.06 525 PHE A CA 1
ATOM 4207 C C . PHE A 1 525 ? 1.539 -15.575 16.254 1.00 96.06 525 PHE A C 1
ATOM 4209 O O . PHE A 1 525 ? 1.874 -16.205 15.252 1.00 96.06 525 PHE A O 1
ATOM 4216 N N . ALA A 1 526 ? 1.111 -14.316 16.209 1.00 94.94 526 ALA A N 1
ATOM 4217 C CA . ALA A 1 526 ? 1.159 -13.480 15.019 1.00 94.94 526 ALA A CA 1
ATOM 4218 C C . ALA A 1 526 ? 1.662 -12.077 15.349 1.00 94.94 526 ALA A C 1
ATOM 4220 O O . ALA A 1 526 ? 1.370 -11.523 16.411 1.00 94.94 526 ALA A O 1
ATOM 4221 N N . SER A 1 527 ? 2.411 -11.498 14.417 1.00 94.06 527 SER A N 1
ATOM 4222 C CA . SER A 1 527 ? 2.993 -10.163 14.533 1.00 94.06 527 SER A CA 1
ATOM 4223 C C . SER A 1 527 ? 2.763 -9.334 13.263 1.00 94.06 527 SER A C 1
ATOM 4225 O O . SER A 1 527 ? 2.406 -9.876 12.212 1.00 94.06 527 SER A O 1
ATOM 4227 N N . PRO A 1 528 ? 2.942 -8.005 13.306 1.00 90.56 528 PRO A N 1
ATOM 4228 C CA . PRO A 1 528 ? 2.729 -7.157 12.148 1.00 90.56 528 PRO A CA 1
ATOM 4229 C C . PRO A 1 528 ? 3.804 -7.411 11.080 1.00 90.56 528 PRO A C 1
ATOM 4231 O O . PRO A 1 528 ? 4.993 -7.531 11.405 1.00 90.56 528 PRO A O 1
ATOM 4234 N N . PRO A 1 529 ? 3.456 -7.390 9.781 1.00 90.00 529 PRO A N 1
ATOM 4235 C CA . PRO A 1 529 ? 2.145 -7.141 9.185 1.00 90.00 529 PRO A CA 1
ATOM 4236 C C . PRO A 1 529 ? 1.477 -8.447 8.705 1.00 90.00 529 PRO A C 1
ATOM 4238 O O . PRO A 1 529 ? 0.971 -8.507 7.580 1.00 90.00 529 PRO A O 1
ATOM 4241 N N . GLN A 1 530 ? 1.529 -9.531 9.485 1.00 91.75 530 GLN A N 1
ATOM 4242 C CA . GLN A 1 530 ? 0.967 -10.816 9.060 1.00 91.75 530 GLN A CA 1
ATOM 4243 C C . GLN A 1 530 ? -0.556 -10.723 8.903 1.00 91.75 530 GLN A C 1
ATOM 4245 O O . GLN A 1 530 ? -1.259 -10.142 9.732 1.00 91.75 530 GLN A O 1
ATOM 4250 N N . SER A 1 531 ? -1.066 -11.292 7.810 1.00 94.75 531 SER A N 1
ATOM 4251 C CA . SER A 1 531 ? -2.504 -11.470 7.598 1.00 94.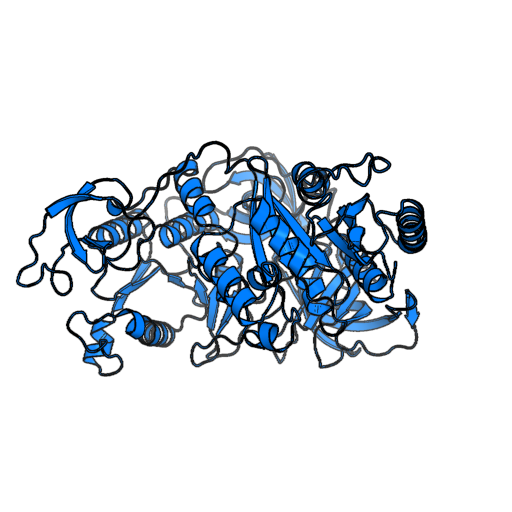75 531 SER A CA 1
ATOM 4252 C C . SER A 1 531 ? -2.920 -12.816 8.165 1.00 94.75 531 SER A C 1
ATOM 4254 O O . SER A 1 531 ? -2.482 -13.850 7.667 1.00 94.75 531 SER A O 1
ATOM 4256 N N . VAL A 1 532 ? -3.752 -12.791 9.201 1.00 96.75 532 VAL A N 1
ATOM 4257 C CA . VAL A 1 532 ? -4.136 -13.981 9.966 1.00 96.75 532 VAL A CA 1
ATOM 4258 C C . VAL A 1 532 ? -5.654 -14.081 10.089 1.00 96.75 532 VAL A C 1
ATOM 4260 O O . VAL A 1 532 ? -6.388 -13.149 9.729 1.00 96.75 532 VAL A O 1
ATOM 4263 N N . SER A 1 533 ? -6.118 -15.224 10.571 1.00 96.62 533 SER A N 1
ATOM 4264 C CA . SER A 1 533 ? -7.472 -15.431 11.073 1.00 96.62 533 SER A CA 1
ATOM 4265 C C . SER A 1 533 ? -7.382 -15.759 12.561 1.00 96.62 533 SER A C 1
ATOM 4267 O O . SER A 1 533 ? -6.605 -16.627 12.940 1.00 96.62 533 SER A O 1
ATOM 4269 N N . ILE A 1 534 ? -8.135 -15.056 13.404 1.00 97.00 534 ILE A N 1
ATOM 4270 C CA . ILE A 1 534 ? -8.167 -15.286 14.857 1.00 97.00 534 ILE A CA 1
ATOM 4271 C C . ILE A 1 534 ? -9.511 -15.907 15.226 1.00 97.00 534 ILE A C 1
ATOM 4273 O O . ILE A 1 534 ? -10.552 -15.383 14.834 1.00 97.00 534 ILE A O 1
ATOM 4277 N N . GLN A 1 535 ? -9.498 -16.992 15.995 1.00 96.56 535 GLN A N 1
ATOM 4278 C CA . GLN A 1 535 ? -10.692 -17.534 16.647 1.00 96.56 535 GLN A CA 1
ATOM 4279 C C . GLN A 1 535 ? -10.675 -17.178 18.130 1.00 96.56 535 GLN A C 1
ATOM 4281 O O . GLN A 1 535 ? -9.617 -17.134 18.759 1.00 96.56 535 GLN A O 1
ATOM 4286 N N . LEU A 1 536 ? -11.856 -16.946 18.693 1.00 97.00 536 LEU A N 1
ATOM 4287 C CA . LEU A 1 536 ? -12.033 -16.610 20.102 1.00 97.00 536 LEU A CA 1
ATOM 4288 C C . LEU A 1 536 ? -12.714 -17.765 20.844 1.00 97.00 536 LEU A C 1
ATOM 4290 O O . LEU A 1 536 ? -13.416 -18.567 20.232 1.00 97.00 536 LEU A O 1
ATOM 4294 N N . GLU A 1 537 ? -12.481 -17.878 22.151 1.00 96.00 537 GLU A N 1
ATOM 4295 C CA . GLU A 1 537 ? -13.102 -18.924 22.980 1.00 96.00 537 GLU A CA 1
ATOM 4296 C C . GLU A 1 537 ? -14.597 -18.684 23.222 1.00 96.00 537 GLU A C 1
ATOM 4298 O O . GLU A 1 537 ? -15.349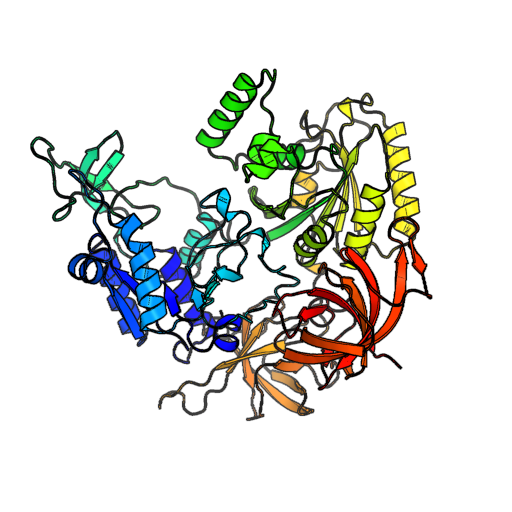 -19.633 23.444 1.00 96.00 537 GLU A O 1
ATOM 4303 N N . THR A 1 538 ? -15.027 -17.422 23.186 1.00 92.38 538 THR A N 1
ATOM 4304 C CA . THR A 1 538 ? -16.422 -17.023 23.392 1.00 92.38 538 THR A CA 1
ATOM 4305 C C . THR A 1 538 ? -17.025 -16.441 22.119 1.00 92.38 538 THR A C 1
ATOM 4307 O O . THR A 1 538 ? -16.369 -15.713 21.369 1.00 92.38 538 THR A O 1
ATOM 4310 N N . ASP A 1 539 ? -18.311 -16.718 21.906 1.00 86.25 539 ASP A N 1
ATOM 4311 C CA . ASP A 1 539 ? -19.087 -16.166 20.796 1.00 86.25 539 ASP A CA 1
ATOM 4312 C C . ASP A 1 539 ? -19.461 -14.706 21.064 1.00 86.25 539 ASP A C 1
ATOM 4314 O O . ASP A 1 539 ? -20.585 -14.372 21.440 1.00 86.25 539 ASP A O 1
ATOM 4318 N N . ILE A 1 540 ? -18.491 -13.818 20.871 1.00 90.75 540 ILE A N 1
ATOM 4319 C CA . ILE A 1 540 ? -18.706 -12.373 20.899 1.00 90.75 540 ILE A CA 1
ATOM 4320 C C . ILE A 1 540 ? -19.091 -11.857 19.514 1.00 90.75 540 ILE A C 1
ATOM 4322 O O . ILE A 1 540 ? -18.616 -12.357 18.493 1.00 90.75 540 ILE A O 1
ATOM 4326 N N . ASP A 1 541 ? -19.965 -10.854 19.459 1.00 88.88 541 ASP A N 1
ATOM 4327 C CA . ASP A 1 541 ? -20.351 -10.255 18.187 1.00 88.88 541 ASP A CA 1
ATOM 4328 C C . ASP A 1 541 ? -19.291 -9.267 17.695 1.00 88.88 541 ASP A C 1
ATOM 4330 O O . ASP A 1 541 ? -19.183 -8.148 18.193 1.00 88.88 541 ASP A O 1
ATOM 4334 N N . VAL A 1 542 ? -18.483 -9.723 16.739 1.00 94.81 542 VAL A N 1
ATOM 4335 C CA . VAL A 1 542 ? -17.427 -8.945 16.088 1.00 94.81 542 VAL A CA 1
ATOM 4336 C C . VAL A 1 542 ? -17.650 -8.948 14.583 1.00 94.81 542 VAL A C 1
ATOM 4338 O O . VAL A 1 542 ? -17.949 -9.984 13.972 1.00 94.81 542 VAL A O 1
ATOM 4341 N N . SER A 1 543 ? -17.493 -7.768 13.999 1.00 95.06 543 SER A N 1
ATOM 4342 C CA . SER A 1 543 ? -17.785 -7.443 12.612 1.00 95.06 543 SER A CA 1
ATOM 4343 C C . SER A 1 543 ? -16.638 -6.658 11.962 1.00 95.06 543 SER A C 1
ATOM 4345 O O . SER A 1 543 ? -15.617 -6.355 12.577 1.00 95.06 543 SER A O 1
ATOM 4347 N N . ARG A 1 544 ? -16.765 -6.348 10.669 1.00 94.94 544 ARG A N 1
ATOM 4348 C CA . ARG A 1 544 ? -15.775 -5.520 9.973 1.00 94.94 544 ARG A CA 1
ATOM 4349 C C . ARG A 1 544 ? -15.750 -4.102 10.550 1.00 94.94 544 ARG A C 1
ATOM 4351 O O . ARG A 1 544 ? -16.788 -3.459 10.670 1.00 94.94 544 ARG A O 1
ATOM 4358 N N . GLY A 1 545 ? -14.545 -3.583 10.771 1.00 94.44 545 GLY A N 1
ATOM 4359 C CA . GLY A 1 545 ? -14.316 -2.247 11.328 1.00 94.44 545 GLY A CA 1
ATOM 4360 C C . GLY A 1 545 ? -14.198 -2.236 12.852 1.00 94.44 545 GLY A C 1
ATOM 4361 O O . GLY A 1 545 ? -13.764 -1.226 13.409 1.00 94.44 545 GLY A O 1
ATOM 4362 N N . ASP A 1 546 ? -14.523 -3.355 13.498 1.00 96.94 546 ASP A N 1
ATOM 4363 C CA . ASP A 1 546 ? -14.227 -3.601 14.904 1.00 96.94 546 ASP A CA 1
ATOM 4364 C C . ASP A 1 546 ? -12.735 -3.897 15.089 1.00 96.94 546 ASP A C 1
ATOM 4366 O O . ASP A 1 546 ? -12.010 -4.231 14.141 1.00 96.94 546 ASP A O 1
ATOM 4370 N N . MET A 1 547 ? -12.263 -3.772 16.327 1.00 97.38 547 MET A N 1
ATOM 4371 C CA . MET A 1 547 ? -10.863 -3.999 16.670 1.00 97.38 547 MET A CA 1
ATOM 4372 C C . MET A 1 547 ? -10.738 -4.969 17.835 1.00 97.38 547 MET A C 1
ATOM 4374 O O . MET A 1 547 ? -11.379 -4.788 18.867 1.00 97.38 547 MET A O 1
ATOM 4378 N N . ILE A 1 548 ? -9.869 -5.965 17.677 1.00 98.12 548 ILE A N 1
ATOM 4379 C CA . ILE A 1 548 ? -9.423 -6.830 18.768 1.00 98.12 548 ILE A CA 1
ATOM 4380 C C . ILE A 1 548 ? -8.109 -6.253 19.310 1.00 98.12 548 ILE A C 1
ATOM 4382 O O . ILE A 1 548 ? -7.172 -5.985 18.550 1.00 98.12 548 ILE A O 1
ATOM 4386 N N . CYS A 1 549 ? -8.045 -6.026 20.617 1.00 97.50 549 CYS A N 1
ATOM 4387 C CA . CYS A 1 549 ? -6.867 -5.515 21.323 1.00 97.50 549 CYS A CA 1
ATOM 4388 C C . CYS A 1 549 ? -6.780 -6.127 22.730 1.00 97.50 549 CYS A C 1
ATOM 4390 O O . CYS A 1 549 ? -7.602 -6.966 23.096 1.00 97.50 549 CYS A O 1
ATOM 4392 N N . ARG A 1 550 ? -5.773 -5.748 23.526 1.00 95.94 550 ARG A N 1
ATOM 4393 C CA . ARG A 1 550 ? -5.639 -6.236 24.909 1.00 95.94 550 ARG A CA 1
ATOM 4394 C C . ARG A 1 550 ? -6.454 -5.366 25.882 1.00 95.94 550 ARG A C 1
ATOM 4396 O O . ARG A 1 550 ? -6.404 -4.143 25.752 1.00 95.94 550 ARG A O 1
ATOM 4403 N N . PRO A 1 551 ? -7.112 -5.937 26.911 1.00 95.19 551 PRO A N 1
ATOM 4404 C CA . PRO A 1 551 ? -7.951 -5.180 27.850 1.00 95.19 551 PRO A CA 1
ATOM 4405 C C . PRO A 1 551 ? -7.230 -4.019 28.548 1.00 95.19 551 PRO A C 1
ATOM 4407 O O . PRO A 1 551 ? -7.793 -2.937 28.685 1.00 95.19 551 PRO A O 1
ATOM 4410 N N . ASN A 1 552 ? -5.961 -4.215 28.924 1.00 93.62 552 ASN A N 1
ATOM 4411 C CA . ASN A 1 552 ? -5.139 -3.216 29.623 1.00 93.62 552 ASN A CA 1
ATOM 4412 C C . ASN A 1 552 ? -4.257 -2.372 28.685 1.00 93.62 552 ASN A C 1
ATOM 4414 O O . ASN A 1 552 ? -3.401 -1.623 29.147 1.00 93.62 552 ASN A O 1
ATOM 4418 N N . ASN A 1 553 ? -4.430 -2.519 27.370 1.00 94.38 553 ASN A N 1
ATOM 4419 C CA . ASN A 1 553 ? -3.722 -1.753 26.350 1.00 94.38 553 ASN A CA 1
ATOM 4420 C C . ASN A 1 553 ? -4.658 -1.534 25.155 1.00 94.38 553 ASN A C 1
ATOM 4422 O O . ASN A 1 553 ? -4.510 -2.153 24.097 1.00 94.38 553 ASN A O 1
ATOM 4426 N N . GLN A 1 554 ? -5.659 -0.684 25.372 1.00 95.81 554 GLN A N 1
ATOM 4427 C CA . GLN A 1 554 ? -6.648 -0.325 24.364 1.00 95.81 554 GLN A CA 1
ATOM 4428 C C . GLN A 1 554 ? -6.227 0.958 23.635 1.00 95.81 554 GLN A C 1
ATOM 4430 O O . GLN A 1 554 ? -5.650 1.850 24.262 1.00 95.81 554 GLN A O 1
ATOM 4435 N N . PRO A 1 555 ? -6.546 1.087 22.336 1.00 96.31 555 PRO A N 1
ATOM 4436 C CA . PRO A 1 555 ? -6.456 2.370 21.649 1.00 96.31 555 PRO A CA 1
ATOM 4437 C C . PRO A 1 555 ? -7.451 3.377 22.240 1.00 96.31 555 PRO A C 1
ATOM 4439 O O . PRO A 1 555 ? -8.424 3.013 22.909 1.00 96.31 555 PRO A O 1
ATOM 4442 N N . ILE A 1 556 ? -7.261 4.655 21.921 1.00 96.19 556 ILE A N 1
ATOM 4443 C CA . ILE A 1 556 ? -8.223 5.705 22.257 1.00 96.19 556 ILE A CA 1
ATOM 4444 C C . ILE A 1 556 ? -9.498 5.474 21.439 1.00 96.19 556 ILE A C 1
ATOM 4446 O O . ILE A 1 556 ? -9.454 5.362 20.214 1.00 96.19 556 ILE A O 1
ATOM 4450 N N . SER A 1 557 ? -10.644 5.422 22.118 1.00 95.81 557 SER A N 1
ATOM 4451 C CA . SER A 1 557 ? -11.966 5.339 21.491 1.00 95.81 557 SER A CA 1
ATOM 4452 C C . SER A 1 557 ? -12.646 6.701 21.573 1.00 95.81 557 SER A C 1
ATOM 4454 O O . SER A 1 557 ? -13.124 7.093 22.635 1.00 95.81 557 SER A O 1
ATOM 4456 N N . GLY A 1 558 ? -12.673 7.435 20.459 1.00 94.94 558 GLY A N 1
ATOM 4457 C CA . GLY A 1 558 ? -13.108 8.834 20.455 1.00 94.94 558 GLY A CA 1
ATOM 4458 C C . GLY A 1 558 ? -13.811 9.257 19.170 1.00 94.94 558 GLY A C 1
ATOM 4459 O O . GLY A 1 558 ? -13.618 8.677 18.100 1.00 94.94 558 GLY A O 1
ATOM 4460 N N . GLN A 1 559 ? -14.655 10.288 19.274 1.00 96.25 559 GLN A N 1
ATOM 4461 C CA . GLN A 1 559 ? -15.347 10.897 18.127 1.00 96.25 559 GLN A CA 1
ATOM 4462 C C . GLN A 1 559 ? -14.756 12.244 17.713 1.00 96.25 559 GLN A C 1
ATOM 4464 O O . GLN A 1 559 ? -14.980 12.665 16.580 1.00 96.25 559 GLN A O 1
ATOM 4469 N N . ASN A 1 560 ? -14.046 12.937 18.603 1.00 97.19 560 ASN A N 1
ATOM 4470 C CA . ASN A 1 560 ? -13.443 14.230 18.297 1.00 97.19 560 ASN A CA 1
ATOM 4471 C C . ASN A 1 560 ? -11.948 14.027 18.083 1.00 97.19 560 ASN A C 1
ATOM 4473 O O . ASN A 1 560 ? -11.222 13.755 19.029 1.00 97.19 560 ASN A O 1
ATOM 4477 N N . ILE A 1 561 ? -11.484 14.131 16.846 1.00 97.06 561 ILE A N 1
ATOM 4478 C CA . ILE A 1 561 ? -10.109 13.774 16.490 1.00 97.06 561 ILE A CA 1
ATOM 4479 C C . ILE A 1 561 ? -9.394 15.007 15.984 1.00 97.06 561 ILE A C 1
ATOM 4481 O O . ILE A 1 561 ? -9.915 15.725 15.133 1.00 97.06 561 ILE A O 1
ATOM 4485 N N . ASP A 1 562 ? -8.194 15.225 16.500 1.00 97.06 562 ASP A N 1
ATOM 4486 C CA . ASP A 1 562 ? -7.285 16.249 16.017 1.00 97.06 562 ASP A CA 1
ATOM 4487 C C . ASP A 1 562 ? -6.185 15.590 15.181 1.00 97.06 562 ASP A C 1
ATOM 4489 O O . ASP A 1 562 ? -5.546 14.626 15.620 1.00 97.06 562 ASP A O 1
ATOM 4493 N N . ALA A 1 563 ? -5.982 16.074 13.960 1.00 97.31 563 ALA A N 1
ATOM 4494 C CA . ALA A 1 563 ? -5.058 15.465 13.015 1.00 97.31 563 ALA A CA 1
ATOM 4495 C C . ALA A 1 563 ? -4.320 16.512 12.181 1.00 97.31 563 ALA A C 1
ATOM 4497 O O . ALA A 1 563 ? -4.879 17.537 11.793 1.00 97.31 563 ALA A O 1
ATOM 4498 N N . MET A 1 564 ? -3.065 16.218 11.847 1.00 96.12 564 MET A N 1
ATOM 4499 C CA . MET A 1 564 ? -2.383 16.893 10.748 1.00 96.12 564 MET A CA 1
ATOM 4500 C C . MET A 1 564 ? -2.943 16.357 9.435 1.00 96.12 564 MET A C 1
ATOM 4502 O O . MET A 1 564 ? -2.933 15.151 9.215 1.00 96.12 564 MET A O 1
ATOM 4506 N N . VAL A 1 565 ? -3.407 17.238 8.561 1.00 96.44 565 VAL A N 1
ATOM 4507 C CA . VAL A 1 565 ? -4.019 16.898 7.278 1.00 96.44 565 VAL A CA 1
ATOM 4508 C C . VAL A 1 565 ? -3.171 17.459 6.154 1.00 96.44 565 VAL A C 1
ATOM 4510 O O . VAL A 1 565 ? -2.850 18.644 6.162 1.00 96.44 565 VAL A O 1
ATOM 4513 N N . VAL A 1 566 ? -2.856 16.619 5.173 1.00 94.62 566 VAL A N 1
ATOM 4514 C CA . VAL A 1 566 ? -2.398 17.044 3.849 1.00 94.62 566 VAL A CA 1
ATOM 4515 C C . VAL A 1 566 ? -3.606 17.028 2.922 1.00 94.62 566 VAL A C 1
ATOM 4517 O O . VAL A 1 566 ? -4.212 15.974 2.702 1.00 94.62 566 VAL A O 1
ATOM 4520 N N . TRP A 1 567 ? -3.961 18.184 2.371 1.00 95.06 567 TRP A N 1
ATOM 4521 C CA . TRP A 1 567 ? -5.067 18.287 1.429 1.00 95.06 567 TRP A CA 1
ATOM 4522 C C . TRP A 1 567 ? -4.616 17.981 -0.005 1.00 95.06 567 TRP A C 1
ATOM 4524 O O . TRP A 1 567 ? -3.571 18.444 -0.458 1.00 95.06 567 TRP A O 1
ATOM 4534 N N . MET A 1 568 ? -5.390 17.174 -0.731 1.00 91.44 568 MET A N 1
ATOM 4535 C CA . MET A 1 568 ? -4.985 16.570 -2.013 1.00 91.44 568 MET A CA 1
ATOM 4536 C C . MET A 1 568 ? -5.945 16.874 -3.171 1.00 91.44 568 MET A C 1
ATOM 4538 O O . MET A 1 568 ? -5.697 16.429 -4.294 1.00 91.44 568 MET A O 1
ATOM 4542 N N . ALA A 1 569 ? -7.020 17.623 -2.913 1.00 90.69 569 ALA A N 1
ATOM 4543 C CA . ALA A 1 569 ? -8.031 17.978 -3.904 1.00 90.69 569 ALA A CA 1
ATOM 4544 C C . ALA A 1 569 ? -7.974 19.460 -4.297 1.00 90.69 569 ALA A C 1
ATOM 4546 O O . ALA A 1 569 ? -7.636 20.317 -3.483 1.00 90.69 569 ALA A O 1
ATOM 4547 N N . ASP A 1 570 ? -8.364 19.758 -5.540 1.00 89.62 570 ASP A N 1
ATOM 4548 C CA . ASP A 1 570 ? -8.451 21.132 -6.055 1.00 89.62 570 ASP A CA 1
ATOM 4549 C C . ASP A 1 570 ? -9.517 21.954 -5.324 1.00 89.62 570 ASP A C 1
ATOM 4551 O O . ASP A 1 570 ? -9.325 23.138 -5.048 1.00 89.62 570 ASP A O 1
ATOM 4555 N N . GLN A 1 571 ? -10.644 21.321 -4.984 1.00 92.56 571 GLN A N 1
ATOM 4556 C CA . GLN A 1 571 ? -11.665 21.947 -4.151 1.00 92.56 571 GLN A CA 1
ATOM 4557 C C . GLN A 1 571 ? -11.133 22.090 -2.722 1.00 92.56 571 GLN A C 1
ATOM 4559 O O . GLN A 1 571 ? -10.777 21.067 -2.133 1.00 92.56 571 GLN A O 1
ATOM 4564 N N . PRO A 1 572 ? -11.099 23.303 -2.143 1.00 94.81 572 PRO A N 1
ATOM 4565 C CA . PRO A 1 572 ? -10.572 23.503 -0.800 1.00 94.81 572 PRO A CA 1
ATOM 4566 C C . PRO A 1 572 ? -11.374 22.762 0.273 1.00 94.81 572 PRO A C 1
ATOM 4568 O O . PRO A 1 572 ? -12.599 22.614 0.184 1.00 94.81 572 PRO A O 1
ATOM 4571 N N . MET A 1 573 ? -10.687 22.350 1.333 1.00 95.56 573 MET A N 1
ATOM 4572 C CA . MET A 1 573 ? -11.331 21.919 2.565 1.00 95.56 573 MET A CA 1
ATOM 4573 C C . MET A 1 573 ? -11.924 23.136 3.272 1.00 95.56 573 MET A C 1
ATOM 4575 O O . MET A 1 573 ? -11.206 24.092 3.542 1.00 95.56 573 MET A O 1
ATOM 4579 N N . VAL A 1 574 ? -13.203 23.070 3.644 1.00 91.56 574 VAL A N 1
ATOM 4580 C CA . VAL A 1 574 ? -13.887 24.141 4.382 1.00 91.56 574 VAL A CA 1
ATOM 4581 C C . VAL A 1 574 ? -14.478 23.595 5.680 1.00 91.56 574 VAL A C 1
ATOM 4583 O O . VAL A 1 574 ? -15.009 22.477 5.716 1.00 91.56 574 VAL A O 1
ATOM 4586 N N . VAL A 1 575 ? -14.409 24.396 6.744 1.00 94.56 575 VAL A N 1
ATOM 4587 C CA . VAL A 1 575 ? -15.043 24.106 8.037 1.00 94.56 575 VAL A CA 1
ATOM 4588 C C . VAL A 1 575 ? -16.556 23.915 7.869 1.00 94.56 575 VAL A C 1
ATOM 4590 O O . VAL A 1 575 ? -17.222 24.628 7.124 1.00 94.56 575 VAL A O 1
ATOM 4593 N N . GLY A 1 576 ? -17.116 22.915 8.548 1.00 94.12 576 GLY A N 1
ATOM 4594 C CA . GLY A 1 576 ? -18.533 22.556 8.482 1.00 94.12 576 GLY A CA 1
ATOM 4595 C C . GLY A 1 576 ? -18.911 21.618 7.329 1.00 94.12 576 GLY A C 1
ATOM 4596 O O . GLY A 1 576 ? -20.002 21.041 7.366 1.00 94.12 576 GLY A O 1
ATOM 4597 N N . LYS A 1 577 ? -18.030 21.398 6.339 1.00 94.81 577 LYS A N 1
ATOM 4598 C CA . LYS A 1 577 ? -18.268 20.406 5.278 1.00 94.81 577 LYS A CA 1
ATOM 4599 C C . LYS A 1 577 ? -18.162 18.982 5.841 1.00 94.81 577 LYS A C 1
ATOM 4601 O O . LYS A 1 577 ? -17.383 18.706 6.759 1.00 94.81 577 LYS A O 1
ATOM 4606 N N . LYS A 1 578 ? -18.996 18.088 5.301 1.00 96.31 578 LYS A N 1
ATOM 4607 C CA . LYS A 1 578 ? -19.049 16.669 5.667 1.00 96.31 578 LYS A CA 1
ATOM 4608 C C . LYS A 1 578 ? -18.199 15.833 4.720 1.00 96.31 578 LYS A C 1
ATOM 4610 O O . LYS A 1 578 ? -18.170 16.109 3.522 1.00 96.31 578 LYS A O 1
ATOM 4615 N N . TYR A 1 579 ? -17.568 14.804 5.267 1.00 97.25 579 TYR A N 1
ATOM 4616 C CA . TYR A 1 579 ? -16.760 13.840 4.526 1.00 97.25 579 TYR A CA 1
ATOM 4617 C C . TYR A 1 579 ? -16.988 12.433 5.078 1.00 97.25 579 TYR A C 1
ATOM 4619 O O . TYR A 1 579 ? -17.494 12.259 6.187 1.00 97.25 579 TYR A O 1
ATOM 4627 N N . THR A 1 580 ? -16.580 11.419 4.325 1.00 97.31 580 THR A N 1
ATOM 4628 C CA . THR A 1 580 ? -16.357 10.078 4.867 1.00 97.31 580 THR A CA 1
ATOM 4629 C C . THR A 1 580 ? -14.881 9.941 5.227 1.00 97.31 580 THR A C 1
ATOM 4631 O O . THR A 1 580 ? -14.010 10.327 4.458 1.00 97.31 580 THR A O 1
ATOM 4634 N N . ILE A 1 581 ? -14.592 9.353 6.378 1.00 96.81 581 ILE A N 1
ATOM 4635 C CA . ILE A 1 581 ? -13.252 8.949 6.784 1.00 96.81 581 ILE A CA 1
ATOM 4636 C C . ILE A 1 581 ? -13.155 7.433 6.717 1.00 96.81 581 ILE A C 1
ATOM 4638 O O . ILE A 1 581 ? -14.045 6.737 7.208 1.00 96.81 581 ILE A O 1
ATOM 4642 N N . ARG A 1 582 ? -12.061 6.936 6.135 1.00 96.62 582 ARG A N 1
ATOM 4643 C CA . ARG A 1 582 ? -11.687 5.521 6.197 1.00 96.62 582 ARG A CA 1
ATOM 4644 C C . ARG A 1 582 ? -10.433 5.373 7.044 1.00 96.62 582 ARG A C 1
ATOM 4646 O O . ARG A 1 582 ? -9.395 5.950 6.723 1.00 96.62 582 ARG A O 1
ATOM 4653 N N . HIS A 1 583 ? -10.563 4.617 8.124 1.00 97.00 583 HIS A N 1
ATOM 4654 C CA . HIS A 1 583 ? -9.559 4.418 9.162 1.00 97.00 583 HIS A CA 1
ATOM 4655 C C . HIS A 1 583 ? -9.464 2.919 9.430 1.00 97.00 583 HIS A C 1
ATOM 4657 O O . HIS A 1 583 ? -10.453 2.303 9.822 1.00 97.00 583 HIS A O 1
ATOM 4663 N N . THR A 1 584 ? -8.300 2.315 9.185 1.00 95.31 584 THR A N 1
ATOM 4664 C CA . THR A 1 584 ? -8.130 0.849 9.167 1.00 95.31 584 THR A CA 1
ATOM 4665 C C . THR A 1 584 ? -9.177 0.161 8.261 1.00 95.31 584 THR A C 1
ATOM 4667 O O . THR A 1 584 ? -9.275 0.498 7.082 1.00 95.31 584 THR A O 1
ATOM 4670 N N . SER A 1 585 ? -9.979 -0.770 8.785 1.00 93.88 585 SER A N 1
ATOM 4671 C CA . SER A 1 585 ? -11.118 -1.402 8.100 1.00 93.88 585 SER A CA 1
ATOM 4672 C C . SER A 1 585 ? -12.464 -0.712 8.370 1.00 93.88 585 SER A C 1
ATOM 4674 O O . SER A 1 585 ? -13.497 -1.159 7.865 1.00 93.88 585 SER A O 1
ATOM 4676 N N . ASN A 1 586 ? -12.471 0.372 9.153 1.00 93.94 586 ASN A N 1
ATOM 4677 C CA . ASN A 1 586 ? -13.660 1.107 9.569 1.00 93.94 586 ASN A CA 1
ATOM 4678 C C . ASN A 1 586 ? -13.920 2.332 8.667 1.00 93.94 586 ASN A C 1
ATOM 4680 O O . ASN A 1 586 ? -13.002 2.974 8.154 1.00 93.94 586 ASN A O 1
ATOM 4684 N N . GLU A 1 587 ? -15.193 2.687 8.503 1.00 94.31 587 GLU A N 1
ATOM 4685 C CA . GLU A 1 587 ? -15.637 3.908 7.822 1.00 94.31 587 GLU A CA 1
ATOM 4686 C C . GLU A 1 587 ? -16.609 4.685 8.700 1.00 94.31 587 GLU A C 1
ATOM 4688 O O . GLU A 1 587 ? -17.605 4.125 9.157 1.00 94.31 587 GLU A O 1
ATOM 4693 N N . ALA A 1 588 ? -16.375 5.983 8.882 1.00 95.62 588 ALA A N 1
ATOM 4694 C CA . ALA A 1 588 ? -17.270 6.877 9.611 1.00 95.62 588 ALA A CA 1
ATOM 4695 C C . ALA A 1 588 ? -17.504 8.165 8.822 1.00 95.62 588 ALA A C 1
ATOM 4697 O O . ALA A 1 588 ? -16.600 8.677 8.167 1.00 95.62 588 ALA A O 1
ATOM 4698 N N . ARG A 1 589 ? -18.713 8.728 8.902 1.00 97.25 589 ARG A N 1
ATOM 4699 C CA . ARG A 1 589 ? -18.937 10.091 8.412 1.00 97.25 589 ARG A CA 1
ATOM 4700 C C . ARG A 1 589 ? -18.377 11.079 9.423 1.00 97.25 589 ARG A C 1
ATOM 4702 O O . ARG A 1 589 ? -18.381 10.813 10.625 1.00 97.25 589 ARG A O 1
ATOM 4709 N N . CYS A 1 590 ? -17.930 12.228 8.950 1.00 96.94 590 CYS A N 1
ATOM 4710 C CA . CYS A 1 590 ? -17.393 13.276 9.794 1.00 96.94 590 CYS A CA 1
ATOM 4711 C C . CYS A 1 590 ? -17.824 14.660 9.323 1.00 96.94 590 CYS A C 1
ATOM 4713 O O . CYS A 1 590 ? -18.302 14.846 8.203 1.00 96.94 590 CYS A O 1
ATOM 4715 N N . VAL A 1 591 ? -17.636 15.638 10.201 1.00 97.25 591 VAL A N 1
ATOM 4716 C CA . VAL A 1 591 ? -17.674 17.059 9.868 1.00 97.25 591 VAL A CA 1
ATOM 4717 C C . VAL A 1 591 ? -16.361 17.701 10.296 1.00 97.25 591 VAL A C 1
ATOM 4719 O O . VAL A 1 591 ? -15.864 17.419 11.391 1.00 97.25 591 VAL A O 1
ATOM 4722 N N . VAL A 1 592 ? -15.814 18.574 9.451 1.00 96.94 592 VAL A N 1
ATOM 4723 C CA . VAL A 1 592 ? -14.683 19.431 9.832 1.00 96.94 592 VAL A CA 1
ATOM 4724 C C . VAL A 1 592 ? -15.188 20.445 10.849 1.00 96.94 592 VAL A C 1
ATOM 4726 O O . VAL A 1 592 ? -16.068 21.248 10.541 1.00 96.94 592 VAL A O 1
ATOM 4729 N N . LYS A 1 593 ? -14.682 20.382 12.078 1.00 95.75 593 LYS A N 1
ATOM 4730 C CA . LYS A 1 593 ? -15.091 21.275 13.165 1.00 95.75 593 LYS A CA 1
ATOM 4731 C C . LYS A 1 593 ? -14.323 22.577 13.165 1.00 95.75 593 LYS A C 1
ATOM 4733 O O . LYS A 1 593 ? -14.935 23.614 13.388 1.00 95.75 593 LYS A O 1
ATOM 4738 N N . ASP A 1 594 ? -13.021 22.492 12.937 1.00 95.25 594 ASP A N 1
ATOM 4739 C CA . ASP A 1 594 ? -12.124 23.632 13.043 1.00 95.25 594 ASP A CA 1
ATOM 4740 C C . ASP A 1 594 ? -10.846 23.387 12.234 1.00 95.25 594 ASP A C 1
ATOM 4742 O O . ASP A 1 594 ? -10.379 22.246 12.144 1.00 95.25 594 ASP A O 1
ATOM 4746 N N . LEU A 1 595 ? -10.273 24.456 11.683 1.00 96.31 595 LEU A N 1
ATOM 4747 C CA . LEU A 1 595 ? -8.918 24.477 11.136 1.00 96.31 595 LEU A CA 1
ATOM 4748 C C . LEU A 1 595 ? -8.061 25.266 12.126 1.00 96.31 595 LEU A C 1
ATOM 4750 O O . LEU A 1 595 ? -8.101 26.488 12.147 1.00 96.31 595 LEU A O 1
ATOM 4754 N N . ARG A 1 596 ? -7.301 24.558 12.969 1.00 94.69 596 ARG A N 1
ATOM 4755 C CA . ARG A 1 596 ? -6.530 25.165 14.068 1.00 94.69 596 ARG A CA 1
ATOM 4756 C C . ARG A 1 596 ? -5.442 26.096 13.554 1.00 94.69 596 ARG A C 1
ATOM 4758 O O . ARG A 1 596 ? -5.194 27.146 14.130 1.00 94.69 596 ARG A O 1
ATOM 4765 N N . TYR A 1 597 ? -4.738 25.642 12.526 1.00 94.81 597 TYR A N 1
ATOM 4766 C CA . TYR A 1 597 ? -3.772 26.431 11.779 1.00 94.81 597 TYR A CA 1
ATOM 4767 C C . TYR A 1 597 ? -3.443 25.724 10.471 1.00 94.81 597 TYR A C 1
ATOM 4769 O O . TYR A 1 597 ? -3.447 24.490 10.384 1.00 94.81 597 TYR A O 1
ATOM 4777 N N . ARG A 1 598 ? -3.063 26.512 9.473 1.00 94.94 598 ARG A N 1
ATOM 4778 C CA . ARG A 1 598 ? -2.348 26.038 8.290 1.00 94.94 598 ARG A CA 1
ATOM 4779 C C . ARG A 1 598 ? -0.847 26.164 8.525 1.00 94.94 598 ARG A C 1
ATOM 4781 O O . ARG A 1 598 ? -0.393 27.080 9.201 1.00 94.94 598 ARG A O 1
ATOM 4788 N N . MET A 1 599 ? -0.068 25.239 7.991 1.00 89.94 599 MET A N 1
ATOM 4789 C CA . MET A 1 599 ? 1.384 25.336 7.992 1.00 89.94 599 MET A CA 1
ATOM 4790 C C . MET A 1 599 ? 1.866 26.035 6.731 1.00 89.94 599 MET A C 1
ATOM 4792 O O . MET A 1 599 ? 1.543 25.617 5.620 1.00 89.94 599 MET A O 1
ATOM 4796 N N . ASP A 1 600 ? 2.674 27.070 6.916 1.00 84.81 600 ASP A N 1
ATOM 4797 C CA . ASP A 1 600 ? 3.539 27.568 5.860 1.00 84.81 600 ASP A CA 1
ATOM 4798 C C . ASP A 1 600 ? 4.681 26.565 5.678 1.00 84.81 600 ASP A C 1
ATOM 4800 O O . ASP A 1 600 ? 5.433 26.293 6.607 1.00 84.81 600 ASP A O 1
ATOM 4804 N N . ILE A 1 601 ? 4.792 25.963 4.500 1.00 73.69 601 ILE A N 1
ATOM 4805 C CA . ILE A 1 601 ? 5.795 24.924 4.242 1.00 73.69 601 ILE A CA 1
ATOM 4806 C C . ILE A 1 601 ? 7.186 25.538 3.996 1.00 73.69 601 ILE A C 1
ATOM 4808 O O . ILE A 1 601 ? 8.196 24.856 4.159 1.00 73.69 601 ILE A O 1
ATOM 4812 N N . GLU A 1 602 ? 7.248 26.814 3.621 1.00 69.75 602 GLU A N 1
ATOM 4813 C CA . GLU A 1 602 ? 8.487 27.536 3.325 1.00 69.75 602 GLU A CA 1
ATOM 4814 C C . GLU A 1 602 ? 9.143 28.014 4.620 1.00 69.75 602 GLU A C 1
ATOM 4816 O O . GLU A 1 602 ? 10.336 27.801 4.851 1.00 69.75 602 GLU A O 1
ATOM 4821 N N . THR A 1 603 ? 8.343 28.622 5.499 1.00 76.38 603 THR A N 1
ATOM 4822 C CA . THR A 1 603 ? 8.826 29.186 6.766 1.00 76.38 603 THR A CA 1
ATOM 4823 C C . THR A 1 603 ? 8.639 28.258 7.961 1.00 76.38 603 THR A C 1
ATOM 4825 O O . THR A 1 603 ? 9.304 28.433 8.983 1.00 76.38 603 THR A O 1
ATOM 4828 N N . LEU A 1 604 ? 7.770 27.249 7.834 1.00 75.38 604 LEU A N 1
ATOM 4829 C CA . LEU A 1 604 ? 7.371 26.315 8.895 1.00 75.38 604 LEU A CA 1
ATOM 4830 C C . LEU A 1 604 ? 6.601 26.988 10.040 1.00 75.38 604 LEU A C 1
ATOM 4832 O O . LEU A 1 604 ? 6.392 26.388 11.098 1.00 75.38 604 LEU A O 1
ATOM 4836 N N . HIS A 1 605 ? 6.144 28.224 9.826 1.00 85.25 605 HIS A N 1
ATOM 4837 C CA . HIS A 1 605 ? 5.282 28.933 10.758 1.00 85.25 605 HIS A CA 1
ATOM 4838 C C . HIS A 1 605 ? 3.825 28.473 10.654 1.00 85.25 605 HIS A C 1
ATOM 4840 O O . HIS A 1 605 ? 3.355 27.958 9.636 1.00 85.25 605 HIS A O 1
ATOM 4846 N N . ARG A 1 606 ? 3.100 28.657 11.759 1.00 91.75 606 ARG A N 1
ATOM 4847 C CA . ARG A 1 606 ? 1.670 28.366 11.858 1.00 91.75 606 ARG A CA 1
ATOM 4848 C C . ARG A 1 606 ? 0.885 29.622 11.498 1.00 91.75 606 ARG A C 1
ATOM 4850 O O . ARG A 1 606 ? 1.115 30.678 12.077 1.00 91.75 606 ARG A O 1
ATOM 4857 N N . ILE A 1 607 ? -0.035 29.476 10.558 1.00 92.56 607 ILE A N 1
ATOM 4858 C CA . ILE A 1 607 ? -0.981 30.496 10.113 1.00 92.56 607 ILE A CA 1
ATOM 4859 C C . ILE A 1 607 ? -2.324 30.172 10.779 1.00 92.56 607 ILE A C 1
ATOM 4861 O O . ILE A 1 607 ? -3.030 29.263 10.337 1.00 92.56 607 ILE A O 1
ATOM 4865 N N . GLU A 1 608 ? -2.633 30.848 11.885 1.00 92.25 608 GLU A N 1
ATOM 4866 C CA . GLU A 1 608 ? -3.795 30.557 12.750 1.00 92.25 608 GLU A CA 1
ATOM 4867 C C . GLU A 1 608 ? -5.109 31.187 12.253 1.00 92.25 608 GLU A C 1
ATOM 4869 O O . GLU A 1 608 ? -6.186 30.770 12.659 1.00 92.25 608 GLU A O 1
ATOM 4874 N N . ASP A 1 609 ? -5.041 32.165 11.350 1.00 89.69 609 ASP A N 1
ATOM 4875 C CA . ASP A 1 609 ? -6.190 32.856 10.750 1.00 89.69 609 ASP A CA 1
ATOM 4876 C C . ASP A 1 609 ? -6.725 32.171 9.476 1.00 89.69 609 ASP A C 1
ATOM 4878 O O . ASP A 1 609 ? -7.700 32.628 8.874 1.00 89.69 609 ASP A O 1
ATOM 4882 N N . ALA A 1 610 ? -6.109 31.062 9.057 1.00 88.56 610 ALA A N 1
ATOM 4883 C CA . ALA A 1 610 ? -6.550 30.289 7.902 1.00 88.56 610 ALA A CA 1
ATOM 4884 C C . ALA A 1 610 ? -7.918 29.629 8.155 1.00 88.56 610 ALA A C 1
ATOM 4886 O O . ALA A 1 610 ? -8.142 29.013 9.193 1.00 88.56 610 ALA A O 1
ATOM 4887 N N . THR A 1 611 ? -8.821 29.697 7.170 1.00 87.12 611 THR A N 1
ATOM 4888 C CA . THR A 1 611 ? -10.180 29.113 7.261 1.00 87.12 611 THR A CA 1
ATOM 4889 C C . THR A 1 611 ? -10.430 27.966 6.278 1.00 87.12 611 THR A C 1
ATOM 4891 O O . THR A 1 611 ? -11.435 27.258 6.388 1.00 87.12 611 THR A O 1
ATOM 4894 N N . ASP A 1 612 ? -9.495 27.744 5.353 1.00 93.25 612 ASP A N 1
ATOM 4895 C CA . ASP A 1 612 ? -9.521 26.680 4.357 1.00 93.25 612 ASP A CA 1
ATOM 4896 C C . ASP A 1 612 ? -8.133 26.055 4.147 1.00 93.25 612 ASP A C 1
ATOM 4898 O O . ASP A 1 612 ? -7.106 26.649 4.486 1.00 93.25 612 ASP A O 1
ATOM 4902 N N . LEU A 1 613 ? -8.117 24.837 3.594 1.00 94.62 613 LEU A N 1
ATOM 4903 C CA . LEU A 1 613 ? -6.907 24.196 3.069 1.00 94.62 613 LEU A CA 1
ATOM 4904 C C . LEU A 1 613 ? -7.070 23.937 1.574 1.00 94.62 613 LEU A C 1
ATOM 4906 O O . LEU A 1 613 ? -8.006 23.251 1.159 1.00 94.62 613 LEU A O 1
ATOM 4910 N N . LYS A 1 614 ? -6.146 24.460 0.773 1.00 93.94 614 LYS A N 1
ATOM 4911 C CA . LYS A 1 614 ? -6.090 24.267 -0.684 1.00 93.94 614 LYS A CA 1
ATOM 4912 C C . LYS A 1 614 ? -5.220 23.072 -1.053 1.00 93.94 614 LYS A C 1
ATOM 4914 O O . LYS A 1 614 ? -4.573 22.465 -0.202 1.00 93.94 614 LYS A O 1
ATOM 4919 N N . LEU A 1 615 ? -5.216 22.711 -2.337 1.00 90.88 615 LEU A N 1
ATOM 4920 C CA . LEU A 1 615 ? -4.398 21.617 -2.860 1.00 90.88 615 LEU A CA 1
ATOM 4921 C C . LEU A 1 615 ? -2.941 21.732 -2.379 1.00 90.88 615 LEU A C 1
ATOM 4923 O O . LEU A 1 615 ? -2.318 22.779 -2.538 1.00 90.88 615 LEU A O 1
ATOM 4927 N N . ASN A 1 616 ? -2.399 20.627 -1.860 1.00 87.19 616 ASN A N 1
ATOM 4928 C CA . ASN A 1 616 ? -1.044 20.490 -1.320 1.00 87.19 616 ASN A CA 1
ATOM 4929 C C . ASN A 1 616 ? -0.762 21.288 -0.033 1.00 87.19 616 ASN A C 1
ATOM 4931 O O . ASN A 1 616 ? 0.362 21.230 0.469 1.00 87.19 616 ASN A O 1
ATOM 4935 N N . GLU A 1 617 ? -1.742 22.001 0.528 1.00 91.06 617 GLU A N 1
ATOM 4936 C CA . GLU A 1 617 ? -1.583 22.659 1.822 1.00 91.06 617 GLU A CA 1
ATOM 4937 C C . GLU A 1 617 ? -1.722 21.655 2.970 1.00 91.06 617 GLU A C 1
ATOM 4939 O O . GLU A 1 617 ? -2.418 20.637 2.883 1.00 91.06 617 GLU A O 1
ATOM 4944 N N . ILE A 1 618 ? -1.029 21.960 4.064 1.00 92.69 618 ILE A N 1
ATOM 4945 C CA . ILE A 1 618 ? -0.972 21.124 5.258 1.00 92.69 618 ILE A CA 1
ATOM 4946 C C . ILE A 1 618 ? -1.513 21.940 6.425 1.00 92.69 618 ILE A C 1
ATOM 4948 O O . ILE A 1 618 ? -1.149 23.102 6.587 1.00 92.69 618 ILE A O 1
ATOM 4952 N N . GLY A 1 619 ? -2.358 21.353 7.263 1.00 94.69 619 GLY A N 1
ATOM 4953 C CA . GLY A 1 619 ? -2.894 22.044 8.432 1.00 94.69 619 GLY A CA 1
ATOM 4954 C C . GLY A 1 619 ? -3.326 21.094 9.531 1.00 94.69 619 GLY A C 1
ATOM 4955 O O . GLY A 1 619 ? -3.493 19.900 9.303 1.00 94.69 619 GLY A O 1
ATOM 4956 N N . ARG A 1 620 ? -3.499 21.625 10.739 1.00 95.94 620 ARG A N 1
ATOM 4957 C CA . ARG A 1 620 ? -4.052 20.878 11.869 1.00 95.94 620 ARG A CA 1
ATOM 4958 C C . ARG A 1 620 ? -5.560 21.075 11.905 1.00 95.94 620 ARG A C 1
ATOM 4960 O O . ARG A 1 620 ? -6.032 22.202 12.042 1.00 95.94 620 ARG A O 1
ATOM 4967 N N . VAL A 1 621 ? -6.307 19.989 11.775 1.00 97.31 621 VAL A N 1
ATOM 4968 C CA . VAL A 1 621 ? -7.759 20.003 11.595 1.00 97.31 621 VAL A CA 1
ATOM 4969 C C . VAL A 1 621 ? -8.417 19.177 12.689 1.00 97.31 621 VAL A C 1
ATOM 4971 O O . VAL A 1 621 ? -8.022 18.038 12.940 1.00 97.31 621 VAL A O 1
ATOM 4974 N N . SER A 1 622 ? -9.461 19.739 13.297 1.00 96.88 622 SER A N 1
ATOM 4975 C CA . SER A 1 622 ? -10.333 19.006 14.210 1.00 96.88 622 SER A CA 1
ATOM 4976 C C . SER A 1 622 ? -11.544 18.464 13.460 1.00 96.88 622 SER A C 1
ATOM 4978 O O . SER A 1 622 ? -12.232 19.182 12.726 1.00 96.88 622 SER A O 1
ATOM 4980 N N . PHE A 1 623 ? -11.831 17.188 13.674 1.00 97.44 623 PHE A N 1
ATOM 4981 C CA . PHE A 1 623 ? -12.956 16.472 13.099 1.00 97.44 623 PHE A CA 1
ATOM 4982 C C . PHE A 1 623 ? -13.896 15.996 14.194 1.00 97.44 623 PHE A C 1
ATOM 4984 O O . PHE A 1 623 ? -13.457 15.583 15.264 1.00 97.44 623 PHE A O 1
ATOM 4991 N N . ARG A 1 624 ? -15.194 15.956 13.886 1.00 97.56 624 ARG A N 1
ATOM 4992 C CA . ARG A 1 624 ? -16.169 15.201 14.676 1.00 97.56 624 ARG A CA 1
ATOM 4993 C C . ARG A 1 624 ? -16.775 14.088 13.840 1.00 97.56 624 ARG A C 1
ATOM 4995 O O . ARG A 1 624 ? -17.423 14.361 12.829 1.00 97.56 624 ARG A O 1
ATOM 5002 N N . MET A 1 625 ? -16.590 12.858 14.293 1.00 96.50 625 MET A N 1
ATOM 5003 C CA . MET A 1 625 ? -17.096 11.639 13.673 1.00 96.50 625 MET A CA 1
ATOM 5004 C C . MET A 1 625 ? -18.540 11.358 14.098 1.00 96.50 625 MET A C 1
ATOM 5006 O O . MET A 1 625 ? -18.982 11.773 15.169 1.00 96.50 625 MET A O 1
ATOM 5010 N N . THR A 1 626 ? -19.286 10.622 13.275 1.00 96.19 626 THR A N 1
ATOM 5011 C CA . THR A 1 626 ? -20.635 10.141 13.619 1.00 96.19 626 THR A CA 1
ATOM 5012 C C . THR A 1 626 ? -20.622 8.923 14.538 1.00 96.19 626 THR A C 1
ATOM 5014 O O . THR A 1 626 ? -21.620 8.654 15.199 1.00 96.19 626 THR A O 1
ATOM 5017 N N . LYS A 1 627 ? -19.515 8.175 14.560 1.00 94.62 627 LYS A N 1
ATOM 5018 C CA . LYS A 1 627 ? -19.267 7.046 15.463 1.00 94.62 627 LYS A CA 1
ATOM 5019 C C . LYS A 1 627 ? -17.803 7.059 15.922 1.00 94.62 627 LYS A C 1
ATOM 5021 O O . LYS A 1 627 ? -16.990 7.666 15.222 1.00 94.62 627 LYS A O 1
ATOM 5026 N N . PRO A 1 628 ? -17.467 6.444 17.069 1.00 93.88 628 PRO A N 1
ATOM 5027 C CA . PRO A 1 628 ? -16.092 6.411 17.557 1.00 93.88 628 PRO A CA 1
ATOM 5028 C C . PRO A 1 628 ? -15.152 5.716 16.567 1.00 93.88 628 PRO A C 1
ATOM 5030 O O . PRO A 1 628 ? -15.545 4.743 15.919 1.00 93.88 628 PRO A O 1
ATOM 5033 N N . LEU A 1 629 ? -13.921 6.215 16.472 1.00 96.19 629 LEU A N 1
ATOM 5034 C CA . LEU A 1 629 ? -12.793 5.489 15.885 1.00 96.19 629 LEU A CA 1
ATOM 5035 C C . LEU A 1 629 ? -11.889 4.980 17.012 1.00 96.19 629 LEU A C 1
ATOM 5037 O O . LEU A 1 629 ? -11.844 5.591 18.079 1.00 96.19 629 LEU A O 1
ATOM 5041 N N . PHE A 1 630 ? -11.163 3.892 16.751 1.00 96.50 630 PHE A N 1
ATOM 5042 C CA . PHE A 1 630 ? -10.213 3.282 17.687 1.00 96.50 630 PHE A CA 1
ATOM 5043 C C . PHE A 1 630 ? -8.799 3.587 17.216 1.00 96.50 630 PHE A C 1
ATOM 5045 O O . PHE A 1 630 ? -8.279 2.914 16.328 1.00 96.50 630 PHE A O 1
ATOM 5052 N N . PHE A 1 631 ? -8.204 4.645 17.744 1.00 96.81 631 PHE A N 1
ATOM 5053 C CA . PHE A 1 631 ? -6.972 5.196 17.204 1.00 96.81 631 PHE A CA 1
ATOM 5054 C C . PHE A 1 631 ? -5.881 5.333 18.257 1.00 96.81 631 PHE A C 1
ATOM 5056 O O . PHE A 1 631 ? -6.138 5.508 19.444 1.00 96.81 631 PHE A O 1
ATOM 5063 N N . ASP A 1 632 ? -4.645 5.324 17.782 1.00 96.31 632 ASP A N 1
ATOM 5064 C CA . ASP A 1 632 ? -3.474 5.729 18.547 1.00 96.31 632 ASP A CA 1
ATOM 5065 C C . ASP A 1 632 ? -2.907 7.002 17.891 1.00 96.31 632 ASP A C 1
ATOM 5067 O O . ASP A 1 632 ? -3.197 7.284 16.723 1.00 96.31 632 ASP A O 1
ATOM 5071 N N . PRO A 1 633 ? -2.107 7.821 18.588 1.00 94.88 633 PRO A N 1
ATOM 5072 C CA . PRO A 1 633 ? -1.353 8.879 17.928 1.00 94.88 633 PRO A CA 1
ATOM 5073 C C . PRO A 1 633 ? -0.476 8.301 16.806 1.00 94.88 633 PRO A C 1
ATOM 5075 O O . PRO A 1 633 ? 0.206 7.298 17.008 1.00 94.88 633 PRO A O 1
ATOM 5078 N N . TYR A 1 634 ? -0.400 8.968 15.651 1.00 94.12 634 TYR A N 1
ATOM 5079 C CA . TYR A 1 634 ? 0.401 8.520 14.497 1.00 94.12 634 TYR A CA 1
ATOM 5080 C C . TYR A 1 634 ? 1.882 8.300 14.835 1.00 94.12 634 TYR A C 1
ATOM 5082 O O . TYR A 1 634 ? 2.570 7.501 14.204 1.00 94.12 634 TYR A O 1
ATOM 5090 N N . ARG A 1 635 ? 2.370 9.003 15.864 1.00 88.75 635 ARG A N 1
ATOM 5091 C CA . ARG A 1 635 ? 3.719 8.843 16.416 1.00 88.75 635 ARG A CA 1
ATOM 5092 C C . ARG A 1 635 ? 3.986 7.497 17.087 1.00 88.75 635 ARG A C 1
ATOM 5094 O O . ARG A 1 635 ? 5.148 7.134 17.204 1.00 88.75 635 ARG A O 1
ATOM 5101 N N . GLN A 1 636 ? 2.940 6.832 17.562 1.00 88.50 636 GLN A N 1
ATOM 5102 C CA . GLN A 1 636 ? 3.004 5.560 18.272 1.00 88.50 636 GLN A CA 1
ATOM 5103 C C . GLN A 1 636 ? 2.728 4.415 17.300 1.00 88.50 636 GLN A C 1
ATOM 5105 O O . GLN A 1 636 ? 3.586 3.565 17.103 1.00 88.50 636 GLN A O 1
ATOM 5110 N N . CYS A 1 637 ? 1.590 4.463 16.601 1.00 90.56 637 CYS A N 1
ATOM 5111 C CA . CYS A 1 637 ? 1.241 3.475 15.588 1.00 90.56 637 CYS A CA 1
ATOM 5112 C C . CYS A 1 637 ? 0.748 4.160 14.309 1.00 90.56 637 CYS A C 1
ATOM 5114 O O . CYS A 1 637 ? -0.290 4.823 14.283 1.00 90.56 637 CYS A O 1
ATOM 5116 N N . ARG A 1 638 ? 1.484 3.979 13.202 1.00 91.56 638 ARG A N 1
ATOM 5117 C CA . ARG A 1 638 ? 1.122 4.565 11.897 1.00 91.56 638 ARG A CA 1
ATOM 5118 C C . ARG A 1 638 ? -0.193 3.997 11.353 1.00 91.56 638 ARG A C 1
ATOM 5120 O O . ARG A 1 638 ? -0.945 4.725 10.709 1.00 91.56 638 ARG A O 1
ATOM 5127 N N . ALA A 1 639 ? -0.469 2.717 11.607 1.00 91.56 639 ALA A N 1
ATOM 5128 C CA . ALA A 1 639 ? -1.626 2.016 11.054 1.00 91.56 639 ALA A CA 1
ATOM 5129 C C . ALA A 1 639 ? -2.953 2.466 11.689 1.00 91.56 639 ALA A C 1
ATOM 5131 O O . ALA A 1 639 ? -3.920 2.713 10.973 1.00 91.56 639 ALA A O 1
ATOM 5132 N N . THR A 1 640 ? -3.000 2.618 13.015 1.00 95.50 640 THR A N 1
ATOM 5133 C CA . THR A 1 640 ? -4.181 3.113 13.748 1.00 95.50 640 THR A CA 1
ATOM 5134 C C . THR A 1 640 ? -4.156 4.625 13.961 1.00 95.50 640 THR A C 1
ATOM 5136 O O . THR A 1 640 ? -5.163 5.200 14.360 1.00 95.50 640 THR A O 1
ATOM 5139 N N . GLY A 1 641 ? -3.044 5.298 13.676 1.00 96.12 641 GLY A N 1
ATOM 5140 C CA . GLY A 1 641 ? -2.926 6.749 13.762 1.00 96.12 641 GLY A CA 1
ATOM 5141 C C . GLY A 1 641 ? -3.103 7.481 12.441 1.00 96.12 641 GLY A C 1
ATOM 5142 O O . GLY A 1 641 ? -2.789 8.664 12.369 1.00 96.12 641 GLY A O 1
ATOM 5143 N N . SER A 1 642 ? -3.562 6.823 11.378 1.00 96.50 642 SER A N 1
ATOM 5144 C CA . SER A 1 642 ? -3.783 7.467 10.082 1.00 96.50 642 SER A CA 1
ATOM 5145 C C . SER A 1 642 ? -5.152 7.159 9.495 1.00 96.50 642 SER A C 1
ATOM 5147 O O . SER A 1 642 ? -5.757 6.122 9.769 1.00 96.50 642 SER A O 1
ATOM 5149 N N . PHE A 1 643 ? -5.664 8.083 8.686 1.00 97.38 643 PHE A N 1
ATOM 5150 C CA . PHE A 1 643 ? -6.882 7.870 7.915 1.00 97.38 643 PHE A CA 1
ATOM 5151 C C . PHE A 1 643 ? -6.887 8.673 6.619 1.00 97.38 643 PHE A C 1
ATOM 5153 O O . PHE A 1 643 ? -6.207 9.693 6.488 1.00 97.38 643 PHE A O 1
ATOM 5160 N N . ILE A 1 644 ? -7.699 8.229 5.662 1.00 97.38 644 ILE A N 1
ATOM 5161 C CA . ILE A 1 644 ? -7.974 8.985 4.438 1.00 97.38 644 ILE A CA 1
ATOM 5162 C C . ILE A 1 644 ? -9.328 9.686 4.523 1.00 97.38 644 ILE A C 1
ATOM 5164 O O . ILE A 1 644 ? -10.281 9.167 5.111 1.00 97.38 644 ILE A O 1
ATOM 5168 N N . ILE A 1 645 ? -9.408 10.862 3.908 1.00 97.56 645 ILE A N 1
ATOM 5169 C CA . ILE A 1 645 ? -10.625 11.665 3.790 1.00 97.56 645 ILE A CA 1
ATOM 5170 C C . ILE A 1 645 ? -11.191 11.450 2.391 1.00 97.56 645 ILE A C 1
ATOM 5172 O O . ILE A 1 645 ? -10.483 11.617 1.398 1.00 97.56 645 ILE A O 1
ATOM 5176 N N . VAL A 1 646 ? -12.465 11.088 2.312 1.00 96.38 646 VAL A N 1
ATOM 5177 C CA . VAL A 1 646 ? -13.191 10.801 1.077 1.00 96.38 646 VAL A CA 1
ATOM 5178 C C . VAL A 1 646 ? -14.360 11.771 0.948 1.00 96.38 646 VAL A C 1
ATOM 5180 O O . VAL A 1 646 ? -15.176 11.912 1.863 1.00 96.38 646 VAL A O 1
ATOM 5183 N N . ASP A 1 647 ? -14.447 12.450 -0.189 1.00 94.81 647 ASP A N 1
ATOM 5184 C CA . ASP A 1 647 ? -15.569 13.334 -0.497 1.00 94.81 647 ASP A CA 1
ATOM 5185 C C . ASP A 1 647 ? -16.816 12.512 -0.857 1.00 94.81 647 ASP A C 1
ATOM 5187 O O . ASP A 1 647 ? -16.757 11.580 -1.657 1.00 94.81 647 ASP A O 1
ATOM 5191 N N . GLU A 1 648 ? -17.951 12.826 -0.226 1.00 89.88 648 GLU A N 1
ATOM 5192 C CA . GLU A 1 648 ? -19.178 12.025 -0.354 1.00 89.88 648 GLU A CA 1
ATOM 5193 C C . GLU A 1 648 ? -19.877 12.183 -1.708 1.00 89.88 648 GLU A C 1
ATOM 5195 O O . GLU A 1 648 ? -20.699 11.342 -2.058 1.00 89.88 648 GLU A O 1
ATOM 5200 N N . GLN A 1 649 ? -19.584 13.253 -2.451 1.00 89.38 649 GLN A N 1
ATOM 5201 C CA . GLN A 1 649 ? -20.213 13.514 -3.746 1.00 89.38 649 GLN A CA 1
ATOM 5202 C C . GLN A 1 649 ? -19.404 12.884 -4.874 1.00 89.38 649 GLN A C 1
ATOM 5204 O O . GLN A 1 649 ? -19.957 12.253 -5.765 1.00 89.38 649 GLN A O 1
ATOM 5209 N N . THR A 1 650 ? -18.085 13.054 -4.822 1.00 89.75 650 THR A N 1
ATOM 5210 C CA . THR A 1 650 ? -17.175 12.606 -5.885 1.00 89.75 650 THR A CA 1
ATOM 5211 C C . THR A 1 650 ? -16.590 11.219 -5.638 1.00 89.75 650 THR A C 1
ATOM 5213 O O . THR A 1 650 ? -15.958 10.661 -6.529 1.00 89.75 650 THR A O 1
ATOM 5216 N N . ASN A 1 651 ? -16.746 10.668 -4.429 1.00 91.50 651 ASN A N 1
ATOM 5217 C CA . ASN A 1 651 ? -16.090 9.443 -3.959 1.00 91.50 651 ASN A CA 1
ATOM 5218 C C . ASN A 1 651 ? -14.551 9.487 -3.974 1.00 91.50 651 ASN A C 1
ATOM 5220 O O . ASN A 1 651 ? -13.904 8.484 -3.663 1.00 91.50 651 ASN A O 1
ATOM 5224 N N . ASN A 1 652 ? -13.943 10.634 -4.283 1.00 91.06 652 ASN A N 1
ATOM 5225 C CA . ASN A 1 652 ? -12.498 10.771 -4.379 1.00 91.06 652 ASN A CA 1
ATOM 5226 C C . ASN A 1 652 ? -11.842 10.886 -3.008 1.00 91.06 652 ASN A C 1
ATOM 5228 O O . ASN A 1 652 ? -12.391 11.470 -2.074 1.00 91.06 652 ASN A O 1
ATOM 5232 N N . THR A 1 653 ? -10.629 10.346 -2.905 1.00 93.75 653 THR A N 1
ATOM 5233 C CA . THR A 1 653 ? -9.760 10.591 -1.754 1.00 93.75 653 THR A CA 1
ATOM 5234 C C . THR A 1 653 ? -9.221 12.016 -1.859 1.00 93.75 653 THR A C 1
ATOM 5236 O O . THR A 1 653 ? -8.468 12.323 -2.781 1.00 93.75 653 THR A O 1
ATOM 5239 N N . VAL A 1 654 ? -9.625 12.884 -0.934 1.00 94.94 654 VAL A N 1
ATOM 5240 C CA . VAL A 1 654 ? -9.345 14.330 -0.960 1.00 94.94 654 VAL A CA 1
ATOM 5241 C C . VAL A 1 654 ? -8.304 14.775 0.064 1.00 94.94 654 VAL A C 1
ATOM 5243 O O . VAL A 1 654 ? -7.796 15.888 -0.035 1.00 94.94 654 VAL A O 1
ATOM 5246 N N . GLY A 1 655 ? -7.937 13.918 1.018 1.00 95.31 655 GLY A N 1
ATOM 5247 C CA . GLY A 1 655 ? -6.900 14.239 1.992 1.00 95.31 655 GLY A CA 1
ATOM 5248 C C . GLY A 1 655 ? -6.342 13.025 2.726 1.00 95.31 655 GLY A C 1
ATOM 5249 O O . GLY A 1 655 ? -6.985 11.976 2.812 1.00 95.31 655 GLY A O 1
ATOM 5250 N N . ALA A 1 656 ? -5.142 13.206 3.268 1.00 96.25 656 ALA A N 1
ATOM 5251 C CA . ALA A 1 656 ? -4.425 12.257 4.111 1.00 96.25 656 ALA A CA 1
ATOM 5252 C C . ALA A 1 656 ? -4.294 12.852 5.515 1.00 96.25 656 ALA A C 1
ATOM 5254 O O . ALA A 1 656 ? -3.894 14.010 5.632 1.00 96.25 656 ALA A O 1
ATOM 5255 N N . ALA A 1 657 ? -4.613 12.098 6.565 1.00 96.81 657 ALA A N 1
ATOM 5256 C CA . ALA A 1 657 ? -4.580 12.605 7.931 1.00 96.81 657 ALA A CA 1
ATOM 5257 C C . ALA A 1 657 ? -3.739 11.728 8.863 1.00 96.81 657 ALA A C 1
ATOM 5259 O O . ALA A 1 657 ? -3.895 10.508 8.893 1.00 96.81 657 ALA A O 1
ATOM 5260 N N . MET A 1 658 ? -2.893 12.379 9.658 1.00 96.88 658 MET A N 1
ATOM 5261 C CA . MET A 1 658 ? -2.083 11.791 10.720 1.00 96.88 658 MET A CA 1
ATOM 5262 C C . MET A 1 658 ? -2.622 12.274 12.066 1.00 96.88 658 MET A C 1
ATOM 5264 O O . MET A 1 658 ? -2.557 13.463 12.387 1.00 96.88 658 MET A O 1
ATOM 5268 N N . ILE A 1 659 ? -3.173 11.352 12.845 1.00 97.38 659 ILE A N 1
ATOM 5269 C CA . ILE A 1 659 ? -3.827 11.621 14.121 1.00 97.38 659 ILE A CA 1
ATOM 5270 C C . ILE A 1 659 ? -2.797 12.082 15.152 1.00 97.38 659 ILE A C 1
ATOM 5272 O O . ILE A 1 659 ? -1.777 11.431 15.381 1.00 97.38 659 ILE A O 1
ATOM 5276 N N . ILE A 1 660 ? -3.091 13.205 15.802 1.00 95.25 660 ILE A N 1
ATOM 5277 C CA . ILE A 1 660 ? -2.325 13.726 16.937 1.00 95.25 660 ILE A CA 1
ATOM 5278 C C . ILE A 1 660 ? -2.902 13.163 18.240 1.00 95.25 660 ILE A C 1
ATOM 5280 O O . ILE A 1 660 ? -2.148 12.744 19.117 1.00 95.25 660 ILE A O 1
ATOM 5284 N N . GLY A 1 661 ? -4.232 13.144 18.359 1.00 93.56 661 GLY A N 1
ATOM 5285 C CA . GLY A 1 661 ? -4.944 12.672 19.542 1.00 93.56 661 GLY A CA 1
ATOM 5286 C C . GLY A 1 661 ? -6.422 13.061 19.526 1.00 93.56 661 GLY A C 1
ATOM 5287 O O . GLY A 1 661 ? -6.964 13.470 18.496 1.00 93.56 661 GLY A O 1
ATOM 5288 N N . GLU A 1 662 ? -7.072 12.944 20.681 1.00 88.69 662 GLU A N 1
ATOM 5289 C CA . GLU A 1 662 ? -8.446 13.411 20.868 1.00 88.69 662 GLU A CA 1
ATOM 5290 C C . GLU A 1 662 ? -8.488 14.945 20.997 1.00 88.69 662 GLU A C 1
ATOM 5292 O O . GLU A 1 662 ? -7.573 15.565 21.543 1.00 88.69 662 GLU A O 1
ATOM 5297 N N . THR A 1 663 ? -9.536 15.578 20.465 1.00 80.69 663 THR A N 1
ATOM 5298 C CA . THR A 1 663 ? -9.788 17.004 20.720 1.00 80.69 663 THR A CA 1
ATOM 5299 C C . THR A 1 663 ? -10.500 17.146 22.065 1.00 80.69 663 THR A C 1
ATOM 5301 O O . THR A 1 663 ? -11.559 16.544 22.241 1.00 80.69 663 THR A O 1
ATOM 5304 N N . ASN A 1 664 ? -9.938 17.953 22.972 1.00 57.50 664 ASN A N 1
ATOM 5305 C CA . ASN A 1 664 ? -10.592 18.349 24.228 1.00 57.50 664 ASN A CA 1
ATOM 5306 C C . ASN A 1 664 ? -11.880 19.145 24.001 1.00 57.50 664 ASN A C 1
ATOM 5308 O O . ASN A 1 664 ? -11.891 19.997 23.076 1.00 57.50 664 ASN A O 1
#

pLDDT: mean 84.86, std 13.81, range [27.02, 98.19]

Sequence (664 aa):
MREVAAQFERPALMFSGGKDSIVMVHLAMKAFRPAKFPFPLLHIDTGHNFPEALDFRDQLVEKLGERLIVHKVQDLIDKGIASEDPGPYPSRNRAQIPTLLDAIETYRFDALFGGARRDEEKARAKERIFSFRDDFGQWDPKNQRPELWNLYNGRHQMGENIRVFPISNWTEMDVWQYIMLENIEIPALYFSHERDVVTRMGQLVPVGDAPFGAREGEEPVRRTVRFRTVGDMSCTGMEFSTDAYLDMDLLRFLTCGSVDDGKSTLIGRLLYDSKSIFEDQLEAAESASLSRGDQRMDLALLTDGLRAEREQGITIDVAYRYFATPKRKFIIADCPGHVQYTRNMVTGASTANLALILIDARHGVIEQSRRHSFITSLLRIPHLVVCVNKMDLVDWSQETYEKIRTDFEEFAARFEINDITFIPMSALTGDNVVNRSEKMDWYQGPSLLHHLENVHIAGDRDMIDPRFPVQWVIRPQGDEHHDYRGYGGQVASGVFQVGDEVVALPSGMESKIKSIDIGGVEQQFASPPQSVSIQLETDIDVSRGDMICRPNNQPISGQNIDAMVVWMADQPMVVGKKYTIRHTSNEARCVVKDLRYRMDIETLHRIEDATDLKLNEIGRVSFRMTKPLFFDPYRQCRATGSFIIVDEQTNNTVGAAMIIGETN

Foldseek 3Di:
DLQCLQLFDAEEEAAQLWLLSLVVVLVQLLFFPPAARSYAYEYEAAVQFDPLSVVNRVVVCVVSVGHYDYFYLVVCVVVVNDDFDDDLATDCPVSSLSSVLCVCVVRVHQEYEDSDACQPALLSLQPDQKFKAALSRDGDSVQDFFQFLNDDQSDDDRSIHIYGHPCHHPDLLNSVLVCVVVVRDGGPQQDWDWAFWWQDPNFTFGADPPPRHADDVTDTDIDTFHDSTDDGRDDGDDDDDHDQAVPAAEAEEEEEEAVPLCLLLLVLLCCVVLVVDDPVLQVVQVVVCVVVVHPDRRSSSSVDRDPVCVVVVWDDAWGWDWDDHSRHTYIYTYATLDLLRLVRLNSSLSPGLEYEQRDALVVADDLSSLLSLVSNLQSCNQYYEYEHEPCVVVQVDPVSQVVSVVVVVVSCVVGDHHYYHYFYYYSNVCDLACDHHPSNPVDPDHRPVVCSSPDDRPVVAAQQWWKWQFSAWHAHPDPVGNPDTWGWTFTQHHKAFAQAWKAKPPVRDIWGFNFKARSNHTDGMDGPGGTIITDTPDPDDDDHQMIITHNVRFFDWDFKFKWKKFFADQDKDAAQDKWWKDARRDIWIKGFHDFQFKADSSVRDTHRPDGIAGHRTITITIMGTPGIQGAHQCVNGVRRQWIFTAHPPRRHGGMIIGTHGGDD

Radius of gyration: 26.53 Å; chains: 1; bounding box: 63×66×75 Å